Protein AF-A0A0X1U931-F1 (afdb_monomer_lite)

Foldseek 3Di:
DDAEVVPDDDLPDDPQLNLVRVLCVPLDDNQKYKYAQFDFPNDGFRIWIAHQFQGIETEHEDADALQQWPAAALFWTAGPVRDIDGDRQVVQVVVQVSLQVLQLVDPLQADCDDPRGSGGQAFYFYAYEHQNDDPVSNCVNHNCRDDPLRYHYNVNSVVCVVPSVSVVVSSSSRTPDDDGHHGDDPVRVVVSVCSRVVVPDDPPDDDDDPDDDDDDDDDDDDDDDDDDDDDDDDDDDDDDDDDDDDPDPPPVVVVVVVVVVVVVVVDDDDDDDDDPDPPPPDDDDDDDPQKDKDKFWFAFWDADPQGKIWTWGDHPPDIAIETEHPPQPDRSVQRFGRFIKMAMAGFDQDPNHTYGYHDHPVRIGGPGDHQWFKWAFAAFDWLFWTWTQGPVRDIAIAGEAQKDFDDCPPPVCLGVVSSVVCCVLHHRAIWIWHDDNDQADPVRHGYTWIFNDGARHPDLVRCCPTTSRLVCLLVVRIAGDHDPPRCPCNVSSVVSD

Sequence (497 aa):
MAIMYPKVITSDATVGEKRVFNILKTALPDSYYVWFNARINNRYPDFIIMEAELGIVVLEVKDWELNSVSKADKNLFYTTSNEAKKNPIEQAREYTLILINEFKKSQALVQQSGKYSGNLLFTYGHGAILCNLSRDSFIMKFGNVFDDDFVIYKEGLYAIENDVVLLEERLRRMFPTRFDFSPLSKNQMDEIKRILNGQLDFEAVNKESVCKVKEEREVNSMLMGDTLTKDGFSDGKKKAHGITLKKKSYVILVVCLILILSIFKVIGADRVSEVNSEFFNNNSSTSNEKFTSFEGYIECIEKFDNGAVRLNINNGLESWEVYIGKDIGINQNQFVLDSEYKFTGEIVDYNGTIQIHPQKTEDIILIQQNNFFPVVVTKIIDGDTIYVLDDNGVEIKVRLIGMDCPELGSVDESGEQASQYTEKILFDKTVFLEKDTSEVDKYGRALRYVWLDLPDSRDIEQVRDKMANAKLIVDGYAKVATYPPDVRYEKIFLELQ

Structure (mmCIF, N/CA/C/O backbone):
data_AF-A0A0X1U931-F1
#
_entry.id   AF-A0A0X1U931-F1
#
loop_
_atom_site.group_PDB
_atom_site.id
_atom_site.type_symbol
_atom_site.label_atom_id
_atom_site.label_alt_id
_atom_site.label_comp_id
_atom_site.label_asym_id
_atom_site.label_entity_id
_atom_site.label_seq_id
_atom_site.pdbx_PDB_ins_code
_atom_site.Cartn_x
_atom_site.Cartn_y
_atom_site.Cartn_z
_atom_site.occupancy
_atom_site.B_iso_or_equiv
_atom_site.auth_seq_id
_atom_site.auth_comp_id
_atom_site.auth_asym_id
_atom_site.auth_atom_id
_atom_site.pdbx_PDB_model_num
ATOM 1 N N . MET A 1 1 ? -8.234 17.629 9.623 1.00 86.38 1 MET A N 1
ATOM 2 C CA . MET A 1 1 ? -7.664 16.751 8.582 1.00 86.38 1 MET A CA 1
ATOM 3 C C . MET A 1 1 ? -8.573 15.553 8.482 1.00 86.38 1 MET A C 1
ATOM 5 O O . MET A 1 1 ? -8.949 15.041 9.532 1.00 86.38 1 MET A O 1
ATOM 9 N N . ALA A 1 2 ? -8.930 15.143 7.269 1.00 93.62 2 ALA A N 1
ATOM 10 C CA . ALA A 1 2 ? -9.820 14.011 7.048 1.00 93.62 2 ALA A CA 1
ATOM 11 C C . ALA A 1 2 ? -9.306 12.723 7.695 1.00 93.62 2 ALA A C 1
ATOM 13 O O . ALA A 1 2 ? -8.100 12.497 7.851 1.00 93.62 2 ALA A O 1
ATOM 14 N N . ILE A 1 3 ? -10.253 11.859 8.044 1.00 92.62 3 ILE A N 1
ATOM 15 C CA . ILE A 1 3 ? -9.995 10.529 8.580 1.00 92.62 3 ILE A CA 1
ATOM 16 C C . ILE A 1 3 ? -9.811 9.573 7.398 1.00 92.62 3 ILE A C 1
ATOM 18 O O . ILE A 1 3 ? -10.763 9.272 6.679 1.00 92.62 3 ILE A O 1
ATOM 22 N N . MET A 1 4 ? -8.580 9.104 7.196 1.00 92.75 4 MET A N 1
ATOM 23 C CA . MET A 1 4 ? -8.197 8.276 6.047 1.00 92.75 4 MET A CA 1
ATOM 24 C C . MET A 1 4 ? -8.223 6.776 6.381 1.00 92.75 4 MET A C 1
ATOM 26 O O . MET A 1 4 ? -7.779 6.373 7.460 1.00 92.75 4 MET A O 1
ATOM 30 N N . TYR A 1 5 ? -8.665 5.957 5.426 1.00 87.00 5 TYR A N 1
ATOM 31 C CA . TYR A 1 5 ? -8.649 4.494 5.467 1.00 87.00 5 TYR A CA 1
ATOM 32 C C . TYR A 1 5 ? -7.995 3.944 4.193 1.00 87.00 5 TYR A C 1
ATOM 34 O O . TYR A 1 5 ? -8.609 4.025 3.132 1.00 87.00 5 TYR A O 1
ATOM 42 N N . PRO A 1 6 ? -6.784 3.371 4.264 1.00 85.06 6 PRO A N 1
ATOM 43 C CA . PRO A 1 6 ? -5.868 3.366 5.412 1.00 85.06 6 PRO A CA 1
ATOM 44 C C . PRO A 1 6 ? -5.371 4.774 5.806 1.00 85.06 6 PRO A C 1
ATOM 46 O O . PRO A 1 6 ? -5.455 5.722 5.026 1.00 85.06 6 PRO A O 1
ATOM 49 N N . LYS A 1 7 ? -4.818 4.925 7.024 1.00 78.25 7 LYS A N 1
ATOM 50 C CA . LYS A 1 7 ? -4.257 6.207 7.523 1.00 78.25 7 LYS A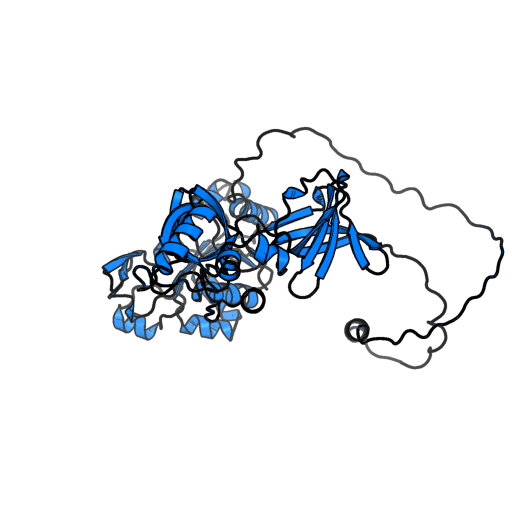 CA 1
ATOM 51 C C . LYS A 1 7 ? -3.073 6.712 6.678 1.00 78.25 7 LYS A C 1
ATOM 53 O O . LYS A 1 7 ? -2.801 7.924 6.627 1.00 78.25 7 LYS A O 1
ATOM 58 N N . VAL A 1 8 ? -2.363 5.777 6.050 1.00 73.31 8 VAL A N 1
ATOM 59 C CA . VAL A 1 8 ? -1.201 5.985 5.185 1.00 73.31 8 VAL A CA 1
ATOM 60 C C . VAL A 1 8 ? -1.482 5.303 3.855 1.00 73.31 8 VAL A C 1
ATOM 62 O O . VAL A 1 8 ? -1.943 4.166 3.835 1.00 73.31 8 VAL A O 1
ATOM 65 N N . ILE A 1 9 ? -1.227 6.006 2.754 1.00 80.31 9 ILE A N 1
ATOM 66 C CA . ILE A 1 9 ? -1.396 5.437 1.420 1.00 80.31 9 ILE A CA 1
ATOM 67 C C . ILE A 1 9 ? -0.356 4.346 1.165 1.00 80.31 9 ILE A C 1
ATOM 69 O O . ILE A 1 9 ? 0.798 4.462 1.583 1.00 80.31 9 ILE A O 1
ATOM 73 N N . THR A 1 10 ? -0.762 3.294 0.467 1.00 72.62 10 THR A N 1
ATOM 74 C CA . THR A 1 10 ? 0.117 2.183 0.123 1.00 72.62 10 THR A CA 1
ATOM 75 C C . THR A 1 10 ? 1.200 2.615 -0.873 1.00 72.62 10 THR A C 1
ATOM 77 O O . THR A 1 10 ? 1.090 3.612 -1.596 1.00 72.62 10 THR A O 1
ATOM 80 N N . SER A 1 11 ? 2.321 1.895 -0.872 1.00 62.88 11 SER A N 1
ATOM 81 C CA . SER A 1 11 ? 3.498 2.278 -1.658 1.00 62.88 11 SER A CA 1
ATOM 82 C C . SER A 1 11 ? 3.374 1.952 -3.152 1.00 62.88 11 SER A C 1
ATOM 84 O O . SER A 1 11 ? 4.046 2.605 -3.951 1.00 62.88 11 SER A O 1
ATOM 86 N N . ASP A 1 12 ? 2.497 1.019 -3.521 1.00 71.25 12 ASP A N 1
ATOM 87 C CA . ASP A 1 12 ? 2.107 0.652 -4.890 1.00 71.25 12 ASP A CA 1
ATOM 88 C C . ASP A 1 12 ? 1.193 1.691 -5.563 1.00 71.25 12 ASP A C 1
ATOM 90 O O . ASP A 1 12 ? 1.108 1.718 -6.790 1.00 71.25 12 ASP A O 1
ATOM 94 N N . ALA A 1 13 ? 0.576 2.590 -4.785 1.00 78.31 13 ALA A N 1
ATOM 95 C CA . ALA A 1 13 ? -0.242 3.674 -5.318 1.00 78.31 13 ALA A CA 1
ATOM 96 C C . ALA A 1 13 ? 0.556 4.576 -6.276 1.00 78.31 13 ALA A C 1
ATOM 98 O O . ALA A 1 13 ? 1.745 4.879 -6.058 1.00 78.31 13 ALA A O 1
ATOM 99 N N . THR A 1 14 ? -0.108 5.050 -7.327 1.00 88.94 14 THR A N 1
ATOM 100 C CA . THR A 1 14 ? 0.514 5.899 -8.344 1.00 88.94 14 THR A CA 1
ATOM 101 C C . THR A 1 14 ? 0.919 7.263 -7.774 1.00 88.94 14 THR A C 1
ATOM 103 O O . THR A 1 14 ? 0.519 7.671 -6.680 1.00 88.94 14 THR A O 1
ATOM 106 N N . VAL A 1 15 ? 1.744 8.014 -8.510 1.00 85.25 15 VAL A N 1
ATOM 107 C CA . VAL A 1 15 ? 2.160 9.363 -8.086 1.00 85.25 15 VAL A CA 1
ATOM 108 C C . VAL A 1 15 ? 0.948 10.292 -7.942 1.00 85.25 15 VAL A C 1
ATOM 110 O O . VAL A 1 15 ? 0.875 11.058 -6.979 1.00 85.25 15 VAL A O 1
ATOM 113 N N . GLY A 1 16 ? -0.018 10.203 -8.857 1.00 88.12 16 GLY A N 1
ATOM 114 C CA . GLY A 1 16 ? -1.272 10.945 -8.798 1.00 88.12 16 GLY A CA 1
ATOM 115 C C . GLY A 1 16 ? -2.145 10.539 -7.630 1.00 88.12 16 GLY A C 1
ATOM 116 O O . GLY A 1 16 ? -2.615 11.413 -6.908 1.00 88.12 16 GLY A O 1
ATOM 117 N N . GLU A 1 17 ? -2.310 9.240 -7.384 1.00 94.56 17 GLU A N 1
ATOM 118 C CA . GLU A 1 17 ? -3.059 8.736 -6.228 1.00 94.56 17 GLU A CA 1
ATOM 119 C C . GLU A 1 17 ? -2.443 9.221 -4.914 1.00 94.56 17 GLU A C 1
ATOM 121 O O . GLU A 1 17 ? -3.151 9.767 -4.072 1.00 94.56 17 GLU A O 1
ATOM 126 N N . LYS A 1 18 ? -1.114 9.141 -4.765 1.00 90.00 18 LYS A N 1
ATOM 127 C CA . LYS A 1 18 ? -0.388 9.678 -3.598 1.00 90.00 18 LYS A CA 1
ATOM 128 C C . LYS A 1 18 ? -0.608 11.174 -3.423 1.00 90.00 18 LYS A C 1
ATOM 130 O O . LYS A 1 18 ? -0.826 11.647 -2.305 1.00 90.00 18 LYS A O 1
ATOM 135 N N . ARG A 1 19 ? -0.568 11.934 -4.519 1.00 92.19 19 ARG A N 1
ATOM 136 C CA . ARG A 1 19 ? -0.826 13.376 -4.501 1.00 92.19 19 ARG A CA 1
ATOM 137 C C . ARG A 1 19 ? -2.259 13.679 -4.063 1.00 92.19 19 ARG A C 1
ATOM 139 O O . ARG A 1 19 ? -2.453 14.468 -3.143 1.00 92.19 19 ARG A O 1
ATOM 146 N N . VAL A 1 20 ? -3.244 13.024 -4.674 1.00 96.38 20 VAL A N 1
ATOM 147 C CA . VAL A 1 20 ? -4.669 13.189 -4.355 1.00 96.38 20 VAL A CA 1
ATOM 148 C C . VAL A 1 20 ? -4.961 12.776 -2.916 1.00 96.38 20 VAL A C 1
ATOM 150 O O . VAL A 1 20 ? -5.624 13.522 -2.206 1.00 96.38 20 VAL A O 1
ATOM 153 N N . PHE A 1 21 ? -4.416 11.656 -2.446 1.00 96.19 21 PHE A N 1
ATOM 154 C CA . PHE A 1 21 ? -4.562 11.202 -1.064 1.00 96.19 21 PHE A CA 1
ATOM 155 C C . PHE A 1 21 ? -4.080 12.257 -0.071 1.00 96.19 21 PHE A C 1
ATOM 157 O O . PHE A 1 21 ? -4.780 12.568 0.891 1.00 96.19 21 PHE A O 1
ATOM 164 N N . ASN A 1 22 ? -2.901 12.836 -0.311 1.00 92.62 22 ASN A N 1
ATOM 165 C CA . ASN A 1 22 ? -2.354 13.875 0.556 1.00 92.62 22 ASN A CA 1
ATOM 166 C C . ASN A 1 22 ? -3.205 15.146 0.526 1.00 92.62 22 ASN A C 1
ATOM 168 O O . ASN A 1 22 ? -3.464 15.701 1.589 1.00 92.62 22 ASN A O 1
ATOM 172 N N . ILE A 1 23 ? -3.685 15.563 -0.652 1.00 93.31 23 ILE A N 1
ATOM 173 C CA . ILE A 1 23 ? -4.616 16.691 -0.788 1.00 93.31 23 ILE A CA 1
ATOM 174 C C . ILE A 1 23 ? -5.896 16.424 0.009 1.00 93.31 23 ILE A C 1
ATOM 176 O O . ILE A 1 23 ? -6.274 17.245 0.834 1.00 93.31 23 ILE A O 1
ATOM 180 N N . LEU A 1 24 ? -6.543 15.271 -0.183 1.00 96.25 24 LEU A N 1
ATOM 181 C CA . LEU A 1 24 ? -7.768 14.906 0.536 1.00 96.25 24 LEU A CA 1
ATOM 182 C C . LEU A 1 24 ? -7.538 14.893 2.054 1.00 96.25 24 LEU A C 1
ATOM 184 O O . LEU A 1 24 ? -8.341 15.439 2.804 1.00 96.25 24 LEU A O 1
ATOM 188 N N . LYS A 1 25 ? -6.410 14.336 2.509 1.00 94.12 25 LYS A N 1
ATOM 189 C CA . LYS A 1 25 ? -6.037 14.257 3.926 1.00 94.12 25 LYS A CA 1
ATOM 190 C C . LYS A 1 25 ? -5.848 15.633 4.571 1.00 94.12 25 LYS A C 1
ATOM 192 O O . LYS A 1 25 ? -6.258 15.834 5.716 1.00 94.12 25 LYS A O 1
ATOM 197 N N . THR A 1 26 ? -5.194 16.567 3.881 1.00 88.75 26 THR A N 1
ATOM 198 C CA . THR A 1 26 ? -4.836 17.881 4.441 1.00 88.75 26 THR A CA 1
ATOM 199 C C . THR A 1 26 ? -5.911 18.937 4.233 1.00 88.75 26 THR A C 1
ATOM 201 O O . THR A 1 26 ? -6.142 19.731 5.142 1.00 88.75 26 THR A O 1
ATOM 204 N N . ALA A 1 27 ? -6.567 18.941 3.072 1.00 90.12 27 ALA A N 1
ATOM 205 C CA . ALA A 1 27 ? -7.525 19.969 2.688 1.00 90.12 27 ALA A CA 1
ATOM 206 C C . ALA A 1 27 ? -8.913 19.754 3.299 1.00 90.12 27 ALA A C 1
ATOM 208 O O . ALA A 1 27 ? -9.610 20.729 3.564 1.00 90.12 27 ALA A O 1
ATOM 209 N N . LEU A 1 28 ? -9.314 18.503 3.552 1.00 93.50 28 LEU A N 1
ATOM 210 C CA . LEU A 1 28 ? -10.620 18.218 4.141 1.00 93.50 28 LEU A CA 1
ATOM 211 C C . LEU A 1 28 ? -10.587 18.267 5.689 1.00 93.50 28 LEU A C 1
ATOM 213 O O . LEU A 1 28 ? -9.614 17.820 6.320 1.00 93.50 28 LEU A O 1
ATOM 217 N N . PRO A 1 29 ? -11.654 18.778 6.331 1.00 92.50 29 PRO A N 1
ATOM 218 C CA . PRO A 1 29 ? -11.867 18.696 7.777 1.00 92.50 29 PRO A CA 1
ATOM 219 C C . PRO A 1 29 ? -11.948 17.259 8.317 1.00 92.50 29 PRO A C 1
ATOM 221 O O . PRO A 1 29 ? -12.119 16.299 7.574 1.00 92.50 29 PRO A O 1
ATOM 224 N N . ASP A 1 30 ? -11.853 17.107 9.639 1.00 90.50 30 ASP A N 1
ATOM 225 C CA . ASP A 1 30 ? -11.976 15.816 10.342 1.00 90.50 30 ASP A CA 1
ATOM 226 C C . ASP A 1 30 ? -13.401 15.232 10.363 1.00 90.50 30 ASP A C 1
ATOM 228 O O . ASP A 1 30 ? -13.587 14.076 10.743 1.00 90.50 30 ASP A O 1
ATOM 232 N N . SER A 1 31 ? -14.399 15.986 9.895 1.00 93.81 31 SER A N 1
ATOM 233 C CA . SER A 1 31 ? -15.746 15.479 9.611 1.00 93.81 31 SER A CA 1
ATOM 234 C C . SER A 1 31 ? -15.807 14.561 8.383 1.00 93.81 31 SER A C 1
ATOM 236 O O . SER A 1 31 ? -16.766 13.799 8.241 1.00 93.81 31 SER A O 1
ATOM 238 N N . TYR A 1 32 ? -14.794 14.606 7.512 1.00 97.44 32 TYR A N 1
ATOM 239 C CA . TYR A 1 32 ? -14.714 13.790 6.305 1.00 97.44 32 TYR A CA 1
ATOM 240 C C . TYR A 1 32 ? -14.002 12.462 6.571 1.00 97.44 32 TYR A C 1
ATOM 242 O O . TYR A 1 32 ? -12.927 12.414 7.173 1.00 97.44 32 TYR A O 1
ATOM 250 N N . TYR A 1 33 ? -14.575 11.386 6.039 1.00 97.50 33 TYR A N 1
ATOM 251 C CA . TYR A 1 33 ? -13.991 10.049 6.022 1.00 97.50 33 TYR A CA 1
ATOM 252 C C . TYR A 1 33 ? -13.642 9.685 4.583 1.00 97.50 33 TYR A C 1
ATOM 254 O O . TYR A 1 33 ? -14.481 9.828 3.692 1.00 97.50 33 TYR A O 1
ATOM 262 N N . VAL A 1 34 ? -12.418 9.224 4.349 1.00 97.69 34 VAL A N 1
ATOM 263 C CA . VAL A 1 34 ? -11.914 8.933 3.005 1.00 97.69 34 VAL A CA 1
ATOM 264 C C . VAL A 1 34 ? -11.344 7.529 2.974 1.00 97.69 34 VAL A C 1
ATOM 266 O O . VAL A 1 34 ? -10.394 7.232 3.693 1.00 97.69 34 VAL A O 1
ATOM 269 N N . TRP A 1 35 ? -11.890 6.678 2.117 1.00 96.81 35 TRP A N 1
ATOM 270 C CA . TRP A 1 35 ? -11.335 5.367 1.824 1.00 96.81 35 TRP A CA 1
ATOM 271 C C . TRP A 1 35 ? -10.533 5.425 0.541 1.00 96.81 35 TRP A C 1
ATOM 273 O O . TRP A 1 35 ? -11.039 5.919 -0.462 1.00 96.81 35 TRP A O 1
ATOM 283 N N . PHE A 1 36 ? -9.318 4.898 0.579 1.00 94.56 36 PHE A N 1
ATOM 284 C CA . PHE A 1 36 ? -8.484 4.656 -0.583 1.00 94.56 36 PHE A CA 1
ATOM 285 C C . PHE A 1 36 ? -8.540 3.171 -0.942 1.00 94.56 36 PHE A C 1
ATOM 287 O O . PHE A 1 36 ? -8.361 2.324 -0.064 1.00 94.56 36 PHE A O 1
ATOM 294 N N . ASN A 1 37 ? -8.780 2.865 -2.217 1.00 88.44 37 ASN A N 1
ATOM 295 C CA . ASN A 1 37 ? -8.742 1.504 -2.756 1.00 88.44 37 ASN A CA 1
ATOM 296 C C . ASN A 1 37 ? -9.677 0.511 -2.017 1.00 88.44 37 ASN A C 1
ATOM 298 O O . ASN A 1 37 ? -9.339 -0.651 -1.782 1.00 88.44 37 ASN A O 1
ATOM 302 N N . ALA A 1 38 ? -10.862 0.973 -1.594 1.00 86.81 38 ALA A N 1
ATOM 303 C CA . ALA A 1 38 ? -11.812 0.136 -0.859 1.00 86.81 38 ALA A CA 1
ATOM 304 C C . ALA A 1 38 ? -12.451 -0.922 -1.764 1.00 86.81 38 ALA A C 1
ATOM 306 O O . ALA A 1 38 ? -12.975 -0.609 -2.830 1.00 86.81 38 ALA A O 1
ATOM 307 N N . ARG A 1 39 ? -12.479 -2.176 -1.302 1.00 82.38 39 ARG A N 1
ATOM 308 C CA . ARG A 1 39 ? -13.080 -3.289 -2.044 1.00 82.38 39 ARG A CA 1
ATOM 309 C C . ARG A 1 39 ? -14.604 -3.232 -1.969 1.00 82.38 39 ARG A C 1
ATOM 311 O O . ARG A 1 39 ? -15.177 -3.296 -0.886 1.00 82.38 39 ARG A O 1
ATOM 318 N N . ILE A 1 40 ? -15.253 -3.167 -3.131 1.00 79.81 40 ILE A N 1
ATOM 319 C CA . ILE A 1 40 ? -16.708 -3.261 -3.285 1.00 79.81 40 ILE A CA 1
ATOM 320 C C . ILE A 1 40 ? -17.030 -4.264 -4.394 1.00 79.81 40 ILE A C 1
ATOM 322 O O . ILE A 1 40 ? -16.814 -3.973 -5.568 1.00 79.81 40 ILE A O 1
ATOM 326 N N . ASN A 1 41 ? -17.561 -5.444 -4.056 1.00 76.44 41 ASN A N 1
ATOM 327 C CA . ASN A 1 41 ? -17.911 -6.496 -5.033 1.00 76.44 41 ASN A CA 1
ATOM 328 C C . ASN A 1 41 ? -16.774 -6.793 -6.047 1.00 76.44 41 ASN A C 1
ATOM 330 O O . ASN A 1 41 ? -16.998 -6.819 -7.259 1.00 76.44 41 ASN A O 1
ATOM 334 N N . ASN A 1 42 ? -15.543 -6.989 -5.553 1.00 75.62 42 ASN A N 1
ATOM 335 C CA . ASN A 1 42 ? -14.315 -7.196 -6.352 1.00 75.62 42 ASN A CA 1
ATOM 336 C C . ASN A 1 42 ? -13.940 -6.034 -7.288 1.00 75.62 42 ASN A C 1
ATOM 338 O O . ASN A 1 42 ? -13.188 -6.211 -8.247 1.00 75.62 42 ASN A O 1
ATOM 342 N N . ARG A 1 43 ? -14.464 -4.839 -7.025 1.00 80.81 43 ARG A N 1
ATOM 343 C CA . ARG A 1 43 ? -14.039 -3.591 -7.650 1.00 80.81 43 ARG A CA 1
ATOM 344 C C . ARG A 1 43 ? -13.392 -2.692 -6.616 1.00 80.81 43 ARG A C 1
ATOM 346 O O . ARG A 1 43 ? -13.674 -2.804 -5.428 1.00 80.81 43 ARG A O 1
ATOM 353 N N . TYR A 1 44 ? -12.550 -1.803 -7.108 1.00 88.44 44 TYR A N 1
ATOM 354 C CA . TYR A 1 44 ? -11.664 -1.001 -6.292 1.00 88.44 44 TYR A CA 1
ATOM 355 C C . TYR A 1 44 ? -11.681 0.434 -6.826 1.00 88.44 44 TYR A C 1
ATOM 357 O O . TYR A 1 44 ? -10.914 0.753 -7.733 1.00 88.44 44 TYR A O 1
ATOM 365 N N . PRO A 1 45 ? -12.639 1.274 -6.396 1.00 92.62 45 PRO A N 1
ATOM 366 C CA . PRO A 1 45 ? -12.544 2.711 -6.608 1.00 92.62 45 PRO A CA 1
ATOM 367 C C . PRO A 1 45 ? -11.314 3.290 -5.914 1.00 92.62 45 PRO A C 1
ATOM 369 O O . PRO A 1 45 ? -11.020 2.921 -4.774 1.00 92.62 45 PRO A O 1
ATOM 372 N N . ASP A 1 46 ? -10.671 4.260 -6.563 1.00 95.25 46 ASP A N 1
ATOM 373 C CA . ASP A 1 46 ? -9.475 4.896 -6.010 1.00 95.25 46 ASP A CA 1
ATOM 374 C C . ASP A 1 46 ? -9.807 5.627 -4.710 1.00 95.25 46 ASP A C 1
ATOM 376 O O . ASP A 1 46 ? -9.135 5.409 -3.705 1.00 95.25 46 ASP A O 1
ATOM 380 N N . PHE A 1 47 ? -10.880 6.431 -4.686 1.00 98.00 47 PHE A N 1
ATOM 381 C CA . PHE A 1 47 ? -11.335 7.088 -3.459 1.00 98.00 47 PHE A CA 1
ATOM 382 C C . PHE A 1 47 ? -12.848 7.039 -3.257 1.00 98.00 47 PHE A C 1
ATOM 384 O O . PHE A 1 47 ? -13.627 7.254 -4.184 1.00 98.00 47 PHE A O 1
ATOM 391 N N . ILE A 1 48 ? -13.268 6.854 -2.007 1.00 98.19 48 ILE A N 1
ATOM 392 C CA . ILE A 1 48 ? -14.645 7.058 -1.546 1.00 98.19 48 ILE A CA 1
ATOM 393 C C . ILE A 1 48 ? -14.600 8.077 -0.418 1.00 98.19 48 ILE A C 1
ATOM 395 O O . ILE A 1 48 ? -13.902 7.877 0.569 1.00 98.19 48 ILE A O 1
ATOM 399 N N . ILE A 1 49 ? -15.348 9.163 -0.550 1.00 98.38 49 ILE A N 1
ATOM 400 C CA . ILE A 1 49 ? -15.401 10.260 0.413 1.00 98.38 49 ILE A CA 1
ATOM 401 C C . ILE A 1 49 ? -16.800 10.291 1.012 1.00 98.38 49 ILE A C 1
ATOM 403 O O . ILE A 1 49 ? -17.778 10.281 0.267 1.00 98.38 49 ILE A O 1
ATOM 407 N N . MET A 1 50 ? -16.898 10.350 2.337 1.00 97.81 50 MET A N 1
ATOM 408 C CA . MET A 1 50 ? -18.153 10.478 3.074 1.00 97.81 50 MET A CA 1
ATOM 409 C C . MET A 1 50 ? -18.095 11.667 4.031 1.00 97.81 50 MET A C 1
ATOM 411 O O . MET A 1 50 ? -17.142 11.800 4.798 1.00 97.81 50 MET A O 1
ATOM 415 N N . GLU A 1 51 ? -19.154 12.469 4.045 1.00 97.06 51 GLU A N 1
ATOM 416 C CA . GLU A 1 51 ? -19.403 13.500 5.057 1.00 97.06 51 GLU A CA 1
ATOM 417 C C . GLU A 1 51 ? -20.918 13.578 5.332 1.00 97.06 51 GLU A C 1
ATOM 419 O O . GLU A 1 51 ? -21.732 13.191 4.489 1.00 97.06 51 GLU A O 1
ATOM 424 N N . ALA A 1 52 ? -21.306 13.982 6.544 1.00 96.00 52 ALA A N 1
ATOM 425 C CA . ALA A 1 52 ? -22.676 13.855 7.030 1.00 96.00 52 ALA A CA 1
ATOM 426 C C . ALA A 1 52 ? -23.701 14.696 6.251 1.00 96.00 52 ALA A C 1
ATOM 428 O O . ALA A 1 52 ? -24.828 14.234 6.077 1.00 96.00 52 ALA A O 1
ATOM 429 N N . GLU A 1 53 ? -23.338 15.890 5.784 1.00 95.06 53 GLU A N 1
ATOM 430 C CA . GLU A 1 53 ? -24.196 16.800 5.011 1.00 95.06 53 GLU A CA 1
ATOM 431 C C . GLU A 1 53 ? -23.991 16.676 3.495 1.00 95.06 53 GLU A C 1
ATOM 433 O O . GLU A 1 53 ? -24.870 17.026 2.706 1.00 95.06 53 GLU A O 1
ATOM 438 N N . LEU A 1 54 ? -22.827 16.189 3.068 1.00 94.81 54 LEU A N 1
ATOM 439 C CA . LEU A 1 54 ? -22.480 15.990 1.665 1.00 94.81 54 LEU A CA 1
ATOM 440 C C . LEU A 1 54 ? -23.037 14.671 1.110 1.00 94.81 54 LEU A C 1
ATOM 442 O O . LEU A 1 54 ? -23.444 14.600 -0.052 1.00 94.81 54 LEU A O 1
ATOM 446 N N . GLY A 1 55 ? -23.044 13.616 1.927 1.00 96.50 55 GLY A N 1
ATOM 447 C CA . GLY A 1 55 ? -23.301 12.250 1.487 1.00 96.50 55 GLY A CA 1
ATOM 448 C C . GLY A 1 55 ? -22.012 11.574 1.022 1.00 96.50 55 GLY A C 1
ATOM 449 O O . GLY A 1 55 ? -21.012 11.621 1.736 1.00 96.50 55 GLY A O 1
ATOM 450 N N . ILE A 1 56 ? -22.031 10.916 -0.145 1.00 97.62 56 ILE A N 1
ATOM 451 C CA . ILE A 1 56 ? -20.879 10.143 -0.649 1.00 97.62 56 ILE A CA 1
ATOM 452 C C . ILE A 1 56 ? -20.415 10.604 -2.028 1.00 97.62 56 ILE A C 1
ATOM 454 O O . ILE A 1 56 ? -21.231 10.799 -2.921 1.00 97.62 56 ILE A O 1
ATOM 458 N N . VAL A 1 57 ? -19.102 10.695 -2.238 1.00 98.44 57 VAL A N 1
ATOM 459 C CA . VAL A 1 57 ? -18.484 10.932 -3.552 1.00 98.44 57 VAL A CA 1
ATOM 460 C C . VAL A 1 57 ? -17.461 9.842 -3.843 1.00 98.44 57 VAL A C 1
ATOM 462 O O . VAL A 1 57 ? -16.614 9.561 -3.003 1.00 98.44 57 VAL A O 1
ATOM 465 N N . VAL A 1 58 ? -17.518 9.243 -5.033 1.00 98.50 58 VAL A N 1
ATOM 466 C CA . VAL A 1 58 ? -16.505 8.284 -5.506 1.00 98.50 58 VAL A CA 1
ATOM 467 C C . VAL A 1 58 ? -15.610 8.950 -6.547 1.00 98.50 58 VAL A C 1
ATOM 469 O O . VAL A 1 58 ? -16.119 9.531 -7.503 1.00 98.50 58 VAL A O 1
ATOM 472 N N . LEU A 1 59 ? -14.292 8.875 -6.389 1.00 98.44 59 LEU A N 1
ATOM 473 C CA . LEU A 1 59 ? -13.339 9.466 -7.327 1.00 98.44 59 LEU A CA 1
ATOM 474 C C . LEU A 1 59 ? -12.478 8.400 -7.996 1.00 98.44 59 LEU A C 1
ATOM 476 O O . LEU A 1 59 ? -11.996 7.483 -7.335 1.00 98.44 59 LEU A O 1
ATOM 480 N N . GLU A 1 60 ? -12.250 8.594 -9.291 1.00 97.94 60 GLU A N 1
ATOM 481 C CA . GLU A 1 60 ? -11.248 7.883 -10.086 1.00 97.94 60 GLU A CA 1
ATOM 482 C C . GLU A 1 60 ? -10.080 8.826 -10.399 1.00 97.94 60 GLU A C 1
ATOM 484 O O . GLU A 1 60 ? -10.283 9.965 -10.822 1.00 97.94 60 GLU A O 1
ATOM 489 N N . VAL A 1 61 ? -8.848 8.361 -10.248 1.00 97.25 61 VAL A N 1
ATOM 490 C CA . VAL A 1 61 ? -7.621 9.110 -10.503 1.00 97.25 61 VAL A CA 1
ATOM 491 C C . VAL A 1 61 ? -6.895 8.527 -11.713 1.00 97.25 61 VAL A C 1
ATOM 493 O O . VAL A 1 61 ? -6.789 7.313 -11.910 1.00 97.25 61 VAL A O 1
ATOM 496 N N . LYS A 1 62 ? -6.395 9.409 -12.585 1.00 94.06 62 LYS A N 1
ATOM 497 C CA . LYS A 1 62 ? -5.557 9.029 -13.727 1.00 94.06 62 LYS A CA 1
ATOM 498 C C . LYS A 1 62 ? -4.350 9.944 -13.874 1.00 94.06 62 LYS A C 1
ATOM 500 O O . LYS A 1 62 ? -4.475 11.160 -14.007 1.00 94.06 62 LYS A O 1
ATOM 505 N N . ASP A 1 63 ? -3.188 9.310 -13.991 1.00 90.69 63 ASP A N 1
ATOM 506 C CA . ASP A 1 63 ? -1.887 9.940 -14.255 1.00 90.69 63 ASP A CA 1
ATOM 507 C C . ASP A 1 63 ? -1.544 10.053 -15.744 1.00 90.69 63 ASP A C 1
ATOM 509 O O . ASP A 1 63 ? -0.378 10.118 -16.132 1.00 90.69 63 ASP A O 1
ATOM 513 N N . TRP A 1 64 ? -2.553 10.052 -16.615 1.00 91.50 64 TRP A N 1
ATOM 514 C CA . TRP A 1 64 ? -2.319 10.073 -18.054 1.00 91.50 64 TRP A CA 1
ATOM 515 C C . TRP A 1 64 ? -1.613 11.350 -18.499 1.00 91.50 64 TRP A C 1
ATOM 517 O O . TRP A 1 64 ? -2.025 12.459 -18.174 1.00 91.50 64 TRP A O 1
ATOM 527 N N . GLU A 1 65 ? -0.593 11.182 -19.332 1.00 90.75 65 GLU A N 1
ATOM 528 C CA . GLU A 1 65 ? 0.028 12.280 -20.064 1.00 90.75 65 GLU A CA 1
ATOM 529 C C . GLU A 1 65 ? -0.763 12.568 -21.343 1.00 90.75 65 GLU A C 1
ATOM 531 O O . GLU A 1 65 ? -1.274 11.646 -21.986 1.00 90.75 65 GLU A O 1
ATOM 536 N N . LEU A 1 66 ? -0.817 13.827 -21.790 1.00 90.19 66 LEU A N 1
ATOM 537 C CA . LEU A 1 66 ? -1.611 14.216 -22.970 1.00 90.19 66 LEU A CA 1
ATOM 538 C C . LEU A 1 66 ? -1.228 13.422 -24.230 1.00 90.19 66 LEU A C 1
ATOM 540 O O . LEU A 1 66 ? -2.076 13.110 -25.070 1.00 90.19 66 LEU A O 1
ATOM 544 N N . ASN A 1 67 ? 0.054 13.078 -24.355 1.00 90.44 67 ASN A N 1
ATOM 545 C CA . ASN A 1 67 ? 0.593 12.310 -25.476 1.00 90.44 67 ASN A CA 1
ATOM 546 C C . ASN A 1 67 ? 0.404 10.798 -25.331 1.00 90.44 67 ASN A C 1
ATOM 548 O O . ASN A 1 67 ? 0.559 10.094 -26.320 1.00 90.44 67 ASN A O 1
ATOM 552 N N . SER A 1 68 ? 0.044 10.301 -24.145 1.00 90.38 68 SER A N 1
ATOM 553 C CA . SER A 1 68 ? -0.269 8.882 -23.927 1.00 90.38 68 SER A CA 1
ATOM 554 C C . SER A 1 68 ? -1.665 8.498 -24.429 1.00 90.38 68 SER A C 1
ATOM 556 O O . SER A 1 68 ? -1.922 7.323 -24.685 1.00 90.38 68 SER A O 1
ATOM 558 N N . VAL A 1 69 ? -2.545 9.486 -24.628 1.00 91.12 69 VAL A N 1
ATOM 559 C CA . VAL A 1 69 ? -3.900 9.313 -25.163 1.00 91.12 69 VAL A CA 1
ATOM 560 C C . VAL A 1 69 ? -3.909 9.652 -26.657 1.00 91.12 69 VAL A C 1
ATOM 562 O O . VAL A 1 69 ? -3.496 10.741 -27.076 1.00 91.12 69 VAL A O 1
ATOM 565 N N . SER A 1 70 ? -4.380 8.711 -27.472 1.00 91.88 70 SER A N 1
ATOM 566 C CA . SER A 1 70 ? -4.518 8.859 -28.924 1.00 91.88 70 SER A CA 1
ATOM 567 C C . SER A 1 70 ? -5.915 9.338 -29.323 1.00 91.88 70 SER A C 1
ATOM 569 O O . SER A 1 70 ? -6.043 10.181 -30.209 1.00 91.88 70 SER A O 1
ATOM 571 N N . LYS A 1 71 ? -6.958 8.863 -28.634 1.00 92.75 71 LYS A N 1
ATOM 572 C CA . LYS A 1 71 ? -8.359 9.238 -28.859 1.00 92.75 71 LYS A CA 1
ATOM 573 C C . LYS A 1 71 ? -9.129 9.222 -27.541 1.00 92.75 71 LYS A C 1
ATOM 575 O O . LYS A 1 71 ? -8.868 8.378 -26.691 1.00 92.75 71 LYS A O 1
ATOM 580 N N . ALA A 1 72 ? -10.100 10.115 -27.400 1.00 92.00 72 ALA A N 1
ATOM 581 C CA . ALA A 1 72 ? -11.004 10.158 -26.259 1.00 92.00 72 ALA A CA 1
ATOM 582 C C . ALA A 1 72 ? -12.434 10.439 -26.727 1.00 92.00 72 ALA A C 1
ATOM 584 O O . ALA A 1 72 ? -12.654 11.277 -27.602 1.00 92.00 72 ALA A O 1
ATOM 585 N N . ASP A 1 73 ? -13.396 9.736 -26.143 1.00 91.69 73 ASP A N 1
ATOM 586 C CA . ASP A 1 73 ? -14.819 10.010 -26.273 1.00 91.69 73 ASP A CA 1
ATOM 587 C C . ASP A 1 73 ? -15.533 9.831 -24.922 1.00 91.69 73 ASP A C 1
ATOM 589 O O . ASP A 1 73 ? -14.921 9.550 -23.887 1.00 91.69 73 ASP A O 1
ATOM 593 N N . LYS A 1 74 ? -16.850 10.055 -24.913 1.00 90.25 74 LYS A N 1
ATOM 594 C CA . LYS A 1 74 ? -17.653 10.049 -23.683 1.00 90.25 74 LYS A CA 1
ATOM 595 C C . LYS A 1 74 ? -17.657 8.698 -22.958 1.00 90.25 74 LYS A C 1
ATOM 597 O O . LYS A 1 74 ? -17.949 8.671 -21.774 1.00 90.25 74 LYS A O 1
ATOM 602 N N . ASN A 1 75 ? -17.304 7.606 -23.633 1.00 88.06 75 ASN A N 1
ATOM 603 C CA . ASN A 1 75 ? -17.336 6.255 -23.078 1.00 88.06 75 ASN A CA 1
ATOM 604 C C . ASN A 1 75 ? -15.937 5.639 -22.945 1.00 88.06 75 ASN A C 1
ATOM 606 O O . ASN A 1 75 ? -15.674 4.920 -21.979 1.00 88.06 75 ASN A O 1
ATOM 610 N N . LEU A 1 76 ? -15.050 5.889 -23.913 1.00 91.50 76 LEU A N 1
ATOM 611 C CA . LEU A 1 76 ? -13.762 5.213 -24.047 1.00 91.50 76 LEU A CA 1
ATOM 612 C C . LEU A 1 76 ? -12.617 6.172 -24.385 1.00 91.50 76 LEU A C 1
ATOM 614 O O . LEU A 1 76 ? -12.758 7.159 -25.104 1.00 91.50 76 LEU A O 1
ATOM 618 N N . PHE A 1 77 ? -11.444 5.803 -23.894 1.00 92.12 77 PHE A N 1
ATOM 619 C CA . PHE A 1 77 ? -10.151 6.402 -24.174 1.00 92.12 77 PHE A CA 1
ATOM 620 C C . PHE A 1 77 ? -9.276 5.352 -24.838 1.00 92.12 77 PHE A C 1
ATOM 622 O O . PHE A 1 77 ? -9.301 4.189 -24.455 1.00 92.12 77 PHE A O 1
ATOM 629 N N . TYR A 1 78 ? -8.486 5.755 -25.820 1.00 89.94 78 TYR A N 1
ATOM 630 C CA . TYR A 1 78 ? -7.512 4.890 -26.467 1.00 89.94 78 TYR A CA 1
ATOM 631 C C . TYR A 1 78 ? -6.123 5.417 -26.161 1.00 89.94 78 TYR A C 1
ATOM 633 O O . TYR A 1 78 ? -5.850 6.611 -26.324 1.00 89.94 78 TYR A O 1
ATOM 641 N N . THR A 1 79 ? -5.237 4.532 -25.725 1.00 88.81 79 THR A N 1
ATOM 642 C CA . THR A 1 79 ? -3.822 4.863 -25.561 1.00 88.81 79 THR A CA 1
ATOM 643 C C . THR A 1 79 ? -3.132 4.945 -26.925 1.00 88.81 79 THR A C 1
ATOM 645 O O . THR A 1 79 ? -3.673 4.538 -27.959 1.00 88.81 79 THR A O 1
ATOM 648 N N . THR A 1 80 ? -1.902 5.448 -26.962 1.00 84.81 80 THR A N 1
ATOM 649 C CA . THR A 1 80 ? -1.047 5.357 -28.157 1.00 84.81 80 THR A CA 1
ATOM 650 C C . THR A 1 80 ? -0.664 3.924 -28.527 1.00 84.81 80 THR A C 1
ATOM 652 O O . THR A 1 80 ? -0.389 3.667 -29.695 1.00 84.81 80 THR A O 1
ATOM 655 N N . SER A 1 81 ? -0.725 2.981 -27.581 1.00 85.19 81 SER A N 1
ATOM 656 C CA . SER A 1 81 ? -0.619 1.537 -27.838 1.00 85.19 81 SER A CA 1
ATOM 657 C C . SER A 1 81 ? -1.923 0.903 -28.353 1.00 85.19 81 SER A C 1
ATOM 659 O O . SER A 1 81 ? -1.983 -0.313 -28.509 1.00 85.19 81 SER A O 1
ATOM 661 N N . ASN A 1 82 ? -2.952 1.712 -28.646 1.00 85.19 82 ASN A N 1
ATOM 662 C CA . ASN A 1 82 ? -4.277 1.283 -29.105 1.00 85.19 82 ASN A CA 1
ATOM 663 C C . ASN A 1 82 ? -5.044 0.407 -28.091 1.00 85.19 82 ASN A C 1
ATOM 665 O O . ASN A 1 82 ? -5.922 -0.371 -28.458 1.00 85.19 82 ASN A O 1
ATOM 669 N N . GLU A 1 83 ? -4.726 0.548 -26.805 1.00 89.31 83 GLU A N 1
ATOM 670 C CA . GLU A 1 83 ? -5.453 -0.085 -25.707 1.00 89.31 83 GLU A CA 1
ATOM 671 C C . GLU A 1 83 ? -6.691 0.755 -25.365 1.00 89.31 83 GLU A C 1
ATOM 673 O O . GLU A 1 83 ? -6.582 1.966 -25.154 1.00 89.31 83 GLU A O 1
ATOM 678 N N . ALA A 1 84 ? -7.864 0.121 -25.303 1.00 90.94 84 ALA A N 1
ATOM 679 C CA . ALA A 1 84 ? -9.107 0.783 -24.924 1.00 90.94 84 ALA A CA 1
ATOM 680 C C . ALA A 1 84 ? -9.274 0.796 -23.397 1.00 90.94 84 ALA A C 1
ATOM 682 O O . ALA A 1 84 ? -9.340 -0.252 -22.757 1.00 90.94 84 ALA A O 1
ATOM 683 N N . LYS A 1 85 ? -9.400 1.990 -22.822 1.00 91.94 85 LYS A N 1
ATOM 684 C CA . LYS A 1 85 ? -9.667 2.246 -21.404 1.00 91.94 85 LYS A CA 1
ATOM 685 C C . LYS A 1 85 ? -11.016 2.931 -21.243 1.00 91.94 85 LYS A C 1
ATOM 687 O O . LYS A 1 85 ? -11.447 3.687 -22.110 1.00 91.94 85 LYS A O 1
ATOM 692 N N . LYS A 1 86 ? -11.707 2.665 -20.137 1.00 92.44 86 LYS A N 1
ATOM 693 C CA . LYS A 1 86 ? -12.990 3.312 -19.842 1.00 92.44 86 LYS A CA 1
ATOM 694 C C . LYS A 1 86 ? -12.783 4.802 -19.568 1.00 92.44 86 LYS A C 1
ATOM 696 O O . LYS A 1 86 ? -11.741 5.204 -19.053 1.00 92.44 86 LYS A O 1
ATOM 701 N N . ASN A 1 87 ? -13.773 5.617 -19.923 1.00 94.62 87 ASN A N 1
ATOM 702 C CA . ASN A 1 87 ? -13.833 7.003 -19.482 1.00 94.62 87 ASN A CA 1
ATOM 703 C C . ASN A 1 87 ? -13.793 7.046 -17.936 1.00 94.62 87 ASN A C 1
ATOM 705 O O . ASN A 1 87 ? -14.627 6.393 -17.308 1.00 94.62 87 ASN A O 1
ATOM 709 N N . PRO A 1 88 ? -12.864 7.797 -17.316 1.00 95.94 88 PRO A N 1
ATOM 710 C CA . PRO A 1 88 ? -12.714 7.817 -15.860 1.00 95.94 88 PRO A CA 1
ATOM 711 C C . PRO A 1 88 ? -13.980 8.222 -15.091 1.00 95.94 88 PRO A C 1
ATOM 713 O O . PRO A 1 88 ? -14.250 7.671 -14.029 1.00 95.94 88 PRO A O 1
ATOM 716 N N . ILE A 1 89 ? -14.800 9.127 -15.639 1.00 96.38 89 ILE A N 1
ATOM 717 C CA . ILE A 1 89 ? -16.074 9.527 -15.019 1.00 96.38 89 ILE A CA 1
ATOM 718 C C . ILE A 1 89 ? -17.080 8.376 -15.086 1.00 96.38 89 ILE A C 1
ATOM 720 O O . ILE A 1 89 ? -17.730 8.075 -14.089 1.00 96.38 89 ILE A O 1
ATOM 724 N N . GLU A 1 90 ? -17.180 7.693 -16.229 1.00 94.94 90 GLU A N 1
ATOM 725 C CA . GLU A 1 90 ? -18.058 6.522 -16.372 1.00 94.94 90 GLU A CA 1
ATOM 726 C C . GLU A 1 90 ? -17.604 5.351 -15.491 1.00 94.94 90 GLU A C 1
ATOM 728 O O . GLU A 1 90 ? -18.430 4.604 -14.969 1.00 94.94 90 GLU A O 1
ATOM 733 N N . GLN A 1 91 ? -16.295 5.202 -15.279 1.00 94.81 91 GLN A N 1
ATOM 734 C CA . GLN A 1 91 ? -15.746 4.218 -14.352 1.00 94.81 91 GLN A CA 1
ATOM 735 C C . GLN A 1 91 ? -16.109 4.550 -12.897 1.00 94.81 91 GLN A C 1
ATOM 737 O O . GLN A 1 91 ? -16.661 3.694 -12.204 1.00 94.81 91 GLN A O 1
ATOM 742 N N . ALA A 1 92 ? -15.897 5.798 -12.462 1.00 96.94 92 ALA A N 1
ATOM 743 C CA . ALA A 1 92 ? -16.309 6.259 -11.136 1.00 96.94 92 ALA A CA 1
ATOM 744 C C . ALA A 1 92 ? -17.823 6.082 -10.929 1.00 96.94 92 ALA A C 1
ATOM 746 O O . ALA A 1 92 ? -18.263 5.577 -9.897 1.00 96.94 92 ALA A O 1
ATOM 747 N N . ARG A 1 93 ? -18.629 6.411 -11.946 1.00 96.06 93 ARG A N 1
ATOM 748 C CA . ARG A 1 93 ? -20.084 6.215 -11.948 1.00 96.06 93 ARG A CA 1
ATOM 749 C C . ARG A 1 93 ? -20.472 4.752 -11.747 1.00 96.06 93 ARG A C 1
ATOM 751 O O . ARG A 1 93 ? -21.389 4.470 -10.977 1.00 96.06 93 ARG A O 1
ATOM 758 N N . GLU A 1 94 ? -19.818 3.820 -12.437 1.00 94.56 94 GLU A N 1
ATOM 759 C CA . GLU A 1 94 ? -20.079 2.385 -12.277 1.00 94.56 94 GLU A CA 1
ATOM 760 C C . GLU A 1 94 ? -19.807 1.933 -10.840 1.00 94.56 94 GLU A C 1
ATOM 762 O O . GLU A 1 94 ? -20.664 1.283 -10.236 1.00 94.56 94 GLU A O 1
ATOM 767 N N . TYR A 1 95 ? -18.678 2.346 -10.260 1.00 95.19 95 TYR A N 1
ATOM 768 C CA . TYR A 1 95 ? -18.364 2.069 -8.858 1.00 95.19 95 TYR A CA 1
ATOM 769 C C . TYR A 1 95 ? -19.412 2.645 -7.905 1.00 95.19 95 TYR A C 1
ATOM 771 O O . TYR A 1 95 ? -19.891 1.937 -7.017 1.00 95.19 95 TYR A O 1
ATOM 779 N N . THR A 1 96 ? -19.848 3.887 -8.128 1.00 96.12 96 THR A N 1
ATOM 780 C CA . THR A 1 96 ? -20.926 4.510 -7.354 1.00 96.12 96 THR A CA 1
ATOM 781 C C . THR A 1 96 ? -22.216 3.697 -7.412 1.00 96.12 96 THR A C 1
ATOM 783 O O . THR A 1 96 ? -22.835 3.461 -6.377 1.00 96.12 96 THR A O 1
ATOM 786 N N . LEU A 1 97 ? -22.627 3.222 -8.591 1.00 94.06 97 LEU A N 1
ATOM 787 C CA . LEU A 1 97 ? -23.853 2.429 -8.735 1.00 94.06 97 LEU A CA 1
ATOM 788 C C . LEU A 1 97 ? -23.764 1.076 -8.023 1.00 94.06 97 LEU A C 1
ATOM 790 O O . LEU A 1 97 ? -24.735 0.661 -7.387 1.00 94.06 97 LEU A O 1
ATOM 794 N N . ILE A 1 98 ? -22.612 0.405 -8.095 1.00 92.44 98 ILE A N 1
ATOM 795 C CA . ILE A 1 98 ? -22.365 -0.838 -7.352 1.00 92.44 98 ILE A CA 1
ATOM 796 C C . ILE A 1 98 ? -22.492 -0.570 -5.848 1.00 92.44 98 ILE A C 1
ATOM 798 O O . ILE A 1 98 ? -23.231 -1.273 -5.159 1.00 92.44 98 ILE A O 1
ATOM 802 N N . LEU A 1 99 ? -21.845 0.487 -5.357 1.00 93.69 99 LEU A N 1
ATOM 803 C CA . LEU A 1 99 ? -21.865 0.861 -3.947 1.00 93.69 99 LEU A CA 1
ATOM 804 C C . LEU A 1 99 ? -23.276 1.189 -3.439 1.00 93.69 99 LEU A C 1
ATOM 806 O O . LEU A 1 99 ? -23.688 0.731 -2.375 1.00 93.69 99 LEU A O 1
ATOM 810 N N . ILE A 1 100 ? -24.058 1.934 -4.219 1.00 93.62 100 ILE A N 1
ATOM 811 C CA . ILE A 1 100 ? -25.447 2.263 -3.875 1.00 93.62 100 ILE A CA 1
ATOM 812 C C . ILE A 1 100 ? -26.293 1.002 -3.738 1.00 93.62 100 ILE A C 1
ATOM 814 O O . ILE A 1 100 ? -27.124 0.922 -2.834 1.00 93.62 100 ILE A O 1
ATOM 818 N N . ASN A 1 101 ? -26.104 0.021 -4.621 1.00 93.25 101 ASN A N 1
ATOM 819 C CA . ASN A 1 101 ? -26.835 -1.239 -4.540 1.00 93.25 101 ASN A CA 1
ATOM 820 C C . ASN A 1 101 ? -26.488 -2.015 -3.264 1.00 93.25 101 ASN A C 1
ATOM 822 O O . ASN A 1 101 ? -27.380 -2.629 -2.682 1.00 93.25 101 ASN A O 1
ATOM 826 N N . GLU A 1 102 ? -25.240 -1.944 -2.794 1.00 91.75 102 GLU A N 1
ATOM 827 C CA . GLU A 1 102 ? -24.849 -2.500 -1.496 1.00 91.75 102 GLU A CA 1
ATOM 828 C C . GLU A 1 102 ? -25.498 -1.741 -0.331 1.00 91.75 102 GLU A C 1
ATOM 830 O O . GLU A 1 102 ? -26.137 -2.355 0.523 1.00 91.75 102 GLU A O 1
ATOM 835 N N . PHE A 1 103 ? -25.444 -0.406 -0.325 1.00 94.38 103 PHE A N 1
ATOM 836 C CA . PHE A 1 103 ? -26.072 0.402 0.727 1.00 94.38 103 PHE A CA 1
ATOM 837 C C . PHE A 1 103 ? -27.590 0.237 0.797 1.00 94.38 103 PHE A C 1
ATOM 839 O O . PHE A 1 103 ? -28.155 0.213 1.890 1.00 94.38 103 PHE A O 1
ATOM 846 N N . LYS A 1 104 ? -28.258 0.054 -0.347 1.00 94.38 104 LYS A N 1
ATOM 847 C CA . LYS A 1 104 ? -29.709 -0.178 -0.414 1.00 94.38 104 LYS A CA 1
ATOM 848 C C . LYS A 1 104 ? -30.168 -1.454 0.296 1.00 94.38 104 LYS A C 1
ATOM 850 O O . LYS A 1 104 ? -31.355 -1.579 0.590 1.00 94.38 104 LYS A O 1
ATOM 855 N N . LYS A 1 105 ? -29.259 -2.387 0.597 1.00 92.25 105 LYS A N 1
ATOM 856 C CA . LYS A 1 105 ? -29.567 -3.585 1.396 1.00 92.25 105 LYS A CA 1
ATOM 857 C C . LYS A 1 105 ? -29.797 -3.250 2.873 1.00 92.25 105 LYS A C 1
ATOM 859 O O . LYS A 1 105 ? -30.453 -4.021 3.571 1.00 92.25 105 LYS A O 1
ATOM 864 N N . SER A 1 106 ? -29.288 -2.114 3.350 1.00 92.94 106 SER A N 1
ATOM 865 C CA . SER A 1 106 ? -29.442 -1.685 4.736 1.00 92.94 106 SER A CA 1
ATOM 866 C C . SER A 1 106 ? -30.665 -0.793 4.920 1.00 92.94 106 SER A C 1
ATOM 868 O O . SER A 1 106 ? -30.758 0.297 4.354 1.00 92.94 106 SER A O 1
ATOM 870 N N . GLN A 1 107 ? -31.589 -1.219 5.786 1.00 92.56 107 GLN A N 1
ATOM 871 C CA . GLN A 1 107 ? -32.781 -0.434 6.125 1.00 92.56 107 GLN A CA 1
ATOM 872 C C . GLN A 1 107 ? -32.428 0.915 6.771 1.00 92.56 107 GLN A C 1
ATOM 874 O O . GLN A 1 107 ? -33.158 1.890 6.607 1.00 92.56 107 GLN A O 1
ATOM 879 N N . ALA A 1 108 ? -31.280 1.007 7.448 1.00 93.44 108 ALA A N 1
ATOM 880 C CA . ALA A 1 108 ? -30.824 2.248 8.067 1.00 93.44 108 ALA A CA 1
ATOM 881 C C . ALA A 1 108 ? -30.455 3.337 7.044 1.00 93.44 108 ALA A C 1
ATOM 883 O O . ALA A 1 108 ? -30.473 4.514 7.399 1.00 93.44 108 ALA A O 1
ATOM 884 N N . LEU A 1 109 ? -30.127 2.955 5.802 1.00 96.50 109 LEU A N 1
ATOM 885 C CA . LEU A 1 109 ? -29.610 3.846 4.756 1.00 96.50 109 LEU A CA 1
ATOM 886 C C . LEU A 1 109 ? -30.643 4.194 3.677 1.00 96.50 109 LEU A C 1
ATOM 888 O O . LEU A 1 109 ? -30.363 5.026 2.812 1.00 96.50 109 LEU A O 1
ATOM 892 N N . VAL A 1 110 ? -31.839 3.600 3.730 1.00 95.75 110 VAL A N 1
ATOM 893 C CA . VAL A 1 110 ? -32.902 3.821 2.743 1.00 95.75 110 VAL A CA 1
ATOM 894 C C . VAL A 1 110 ? -34.130 4.502 3.331 1.00 95.75 110 VAL A C 1
ATOM 896 O O . VAL A 1 110 ? -34.470 4.358 4.505 1.00 95.75 110 VAL A O 1
ATOM 899 N N . GLN A 1 111 ? -34.837 5.227 2.471 1.00 92.19 111 GLN A N 1
ATOM 900 C CA . GLN A 1 111 ? -36.126 5.820 2.785 1.00 92.19 111 GLN A CA 1
ATOM 901 C C . GLN A 1 111 ? -37.166 4.717 3.001 1.00 92.19 111 GLN A C 1
ATOM 903 O O . GLN A 1 111 ? -37.390 3.868 2.137 1.00 92.19 111 GLN A O 1
ATOM 908 N N . GLN A 1 112 ? -37.822 4.745 4.158 1.00 88.75 112 GLN A N 1
ATOM 909 C CA . GLN A 1 112 ? -38.741 3.686 4.586 1.00 88.75 112 GLN A CA 1
ATOM 910 C C . GLN A 1 112 ? -40.157 3.838 4.017 1.00 88.75 112 GLN A C 1
ATOM 912 O O . GLN A 1 112 ? -40.903 2.869 3.926 1.00 88.75 112 GLN A O 1
ATOM 917 N N . SER A 1 113 ? -40.552 5.044 3.607 1.00 85.50 113 SER A N 1
ATOM 918 C CA . SER A 1 113 ? -41.908 5.321 3.125 1.00 85.50 113 SER A CA 1
ATOM 919 C C . SER A 1 113 ? -41.926 6.441 2.082 1.00 85.50 113 SER A C 1
ATOM 921 O O . SER A 1 113 ? -40.926 7.121 1.862 1.00 85.50 113 SER A O 1
ATOM 923 N N . GLY A 1 114 ? -43.069 6.619 1.416 1.00 88.69 114 GLY A N 1
ATOM 924 C CA . GLY A 1 114 ? -43.255 7.639 0.384 1.00 88.69 114 GLY A CA 1
ATOM 925 C C . GLY A 1 114 ? -42.794 7.209 -1.013 1.00 88.69 114 GLY A C 1
ATOM 926 O O . GLY A 1 114 ? -42.415 6.064 -1.252 1.00 88.69 114 GLY A O 1
ATOM 927 N N . LYS A 1 115 ? -42.845 8.154 -1.960 1.00 86.38 115 LYS A N 1
ATOM 928 C CA . LYS A 1 115 ? -42.588 7.922 -3.396 1.00 86.38 115 LYS A CA 1
ATOM 929 C C . LYS A 1 115 ? -41.188 7.367 -3.695 1.00 86.38 115 LYS A C 1
ATOM 931 O O . LYS A 1 115 ? -41.004 6.711 -4.715 1.00 86.38 115 LYS A O 1
ATOM 936 N N . TYR A 1 116 ? -40.218 7.633 -2.824 1.00 87.44 116 TYR A N 1
ATOM 937 C CA . TYR A 1 116 ? -38.820 7.234 -2.997 1.00 87.44 116 TYR A CA 1
ATOM 938 C C . TYR A 1 116 ? -38.401 6.102 -2.051 1.00 87.44 116 TYR A C 1
ATOM 940 O O . TYR A 1 116 ? -37.205 5.892 -1.862 1.00 87.44 116 TYR A O 1
ATOM 948 N N . SER A 1 117 ? -39.365 5.366 -1.481 1.00 89.00 117 SER A N 1
ATOM 949 C CA . SER A 1 117 ? -39.093 4.206 -0.629 1.00 89.00 117 SER A CA 1
ATOM 950 C C . SER A 1 117 ? -38.119 3.227 -1.303 1.00 89.00 117 SER A C 1
ATOM 952 O O . SER A 1 117 ? -38.217 2.963 -2.503 1.00 89.00 117 SER A O 1
ATOM 954 N N . GLY A 1 118 ? -37.135 2.743 -0.541 1.00 89.81 118 GLY A N 1
ATOM 955 C CA . GLY A 1 118 ? -36.055 1.878 -1.030 1.00 89.81 118 GLY A CA 1
ATOM 956 C C . GLY A 1 118 ? -34.894 2.604 -1.728 1.00 89.81 118 GLY A C 1
ATOM 957 O O . GLY A 1 118 ? -33.908 1.963 -2.096 1.00 89.81 118 GLY A O 1
ATOM 958 N N . ASN A 1 119 ? -34.958 3.928 -1.908 1.00 93.19 119 ASN A N 1
ATOM 959 C CA . ASN A 1 119 ? -33.799 4.726 -2.319 1.00 93.19 119 ASN A CA 1
ATOM 960 C C . ASN A 1 119 ? -32.999 5.221 -1.121 1.00 93.19 119 ASN A C 1
ATOM 962 O O . ASN A 1 119 ? -33.527 5.299 -0.014 1.00 93.19 119 ASN A O 1
ATOM 966 N N . LEU A 1 120 ? -31.733 5.576 -1.354 1.00 95.88 120 LEU A N 1
ATOM 967 C CA . LEU A 1 120 ? -30.889 6.143 -0.309 1.00 95.88 120 LEU A CA 1
ATOM 968 C C . LEU A 1 120 ? -31.493 7.434 0.249 1.00 95.88 120 LEU A C 1
ATOM 970 O O . LEU A 1 120 ? -32.163 8.196 -0.454 1.00 95.88 120 LEU A O 1
ATOM 974 N N . LEU A 1 121 ? -31.254 7.651 1.536 1.00 95.62 121 LEU A N 1
ATOM 975 C CA . LEU A 1 121 ? -31.687 8.848 2.253 1.00 95.62 121 LEU A CA 1
ATOM 976 C C . LEU A 1 121 ? -30.727 10.033 2.114 1.00 95.62 121 LEU A C 1
ATOM 978 O O . LEU A 1 121 ? -31.052 11.099 2.606 1.00 95.62 121 LEU A O 1
ATOM 982 N N . PHE A 1 122 ? -29.583 9.856 1.453 1.00 95.75 122 PHE A N 1
ATOM 983 C CA . PHE A 1 122 ? -28.553 10.875 1.259 1.00 95.75 122 PHE A CA 1
ATOM 984 C C . PHE A 1 122 ? -28.103 10.933 -0.202 1.00 95.75 122 PHE A C 1
ATOM 986 O O . PHE A 1 122 ? -28.301 9.986 -0.972 1.00 95.75 122 PHE A O 1
ATOM 993 N N . THR A 1 123 ? -27.504 12.055 -0.591 1.00 96.38 123 THR A N 1
ATOM 994 C CA . THR A 1 123 ? -27.003 12.269 -1.950 1.00 96.38 123 THR A CA 1
ATOM 995 C C . THR A 1 123 ? -25.723 11.490 -2.220 1.00 96.38 123 THR A C 1
ATOM 997 O O . THR A 1 123 ? -24.926 11.221 -1.323 1.00 96.38 123 THR A O 1
ATOM 1000 N N . TYR A 1 124 ? -25.486 11.162 -3.487 1.00 97.56 124 TYR A N 1
ATOM 1001 C CA . TYR A 1 124 ? -24.243 10.537 -3.925 1.00 97.56 124 TYR A CA 1
ATOM 1002 C C . TYR A 1 124 ? -23.748 11.145 -5.238 1.00 97.56 124 TYR A C 1
ATOM 1004 O O . TYR A 1 124 ? -24.536 11.568 -6.088 1.00 97.56 124 TYR A O 1
ATOM 1012 N N . GLY A 1 125 ? -22.433 11.172 -5.398 1.00 97.56 125 GLY A N 1
ATOM 1013 C CA . GLY A 1 125 ? -21.733 11.765 -6.524 1.00 97.56 125 GLY A CA 1
ATOM 1014 C C . GLY A 1 125 ? -20.564 10.909 -6.985 1.00 97.56 125 GLY A C 1
ATOM 1015 O O . GLY A 1 125 ? -20.210 9.900 -6.368 1.00 97.56 125 GLY A O 1
ATOM 1016 N N . HIS A 1 126 ? -19.978 11.318 -8.099 1.00 98.31 126 HIS A N 1
ATOM 1017 C CA . HIS A 1 126 ? -18.779 10.703 -8.648 1.00 98.31 126 HIS A CA 1
ATOM 1018 C C . HIS A 1 126 ? -17.954 11.733 -9.403 1.00 98.31 126 HIS A C 1
ATOM 1020 O O . HIS A 1 126 ? -18.489 12.737 -9.856 1.00 98.31 126 HIS A O 1
ATOM 1026 N N . GLY A 1 127 ? -16.668 11.482 -9.583 1.00 98.12 127 GLY A N 1
ATOM 1027 C CA . GLY A 1 127 ? -15.831 12.358 -10.385 1.00 98.12 127 GLY A CA 1
ATOM 1028 C C . GLY A 1 127 ? -14.523 11.711 -10.791 1.00 98.12 127 GLY A C 1
ATOM 1029 O O . GLY A 1 127 ? -14.184 10.615 -10.351 1.00 98.12 127 GLY A O 1
ATOM 1030 N N . ALA A 1 128 ? -13.785 12.413 -11.639 1.00 97.94 128 ALA A N 1
ATOM 1031 C CA . ALA A 1 128 ? -12.453 12.019 -12.058 1.00 97.94 128 ALA A CA 1
ATOM 1032 C C . ALA A 1 128 ? -11.424 13.100 -11.722 1.00 97.94 128 ALA A C 1
ATOM 1034 O O . ALA A 1 128 ? -11.711 14.297 -11.773 1.00 97.94 128 ALA A O 1
ATOM 1035 N N . ILE A 1 129 ? -10.198 12.681 -11.434 1.00 98.00 129 ILE A N 1
ATOM 1036 C CA . ILE A 1 129 ? -9.046 13.560 -11.271 1.00 98.00 129 ILE A CA 1
ATOM 1037 C C . ILE A 1 129 ? -7.991 13.172 -12.303 1.00 98.00 129 ILE A C 1
ATOM 1039 O O . ILE A 1 129 ? -7.550 12.027 -12.366 1.00 98.00 129 ILE A O 1
ATOM 1043 N N . LEU A 1 130 ? -7.574 14.144 -13.111 1.00 96.31 130 LEU A N 1
ATOM 1044 C CA . LEU A 1 130 ? -6.587 13.968 -14.171 1.00 96.31 130 LEU A CA 1
ATOM 1045 C C . LEU A 1 130 ? -5.309 14.718 -13.795 1.00 96.31 130 LEU A C 1
ATOM 1047 O O . LEU A 1 130 ? -5.157 15.905 -14.087 1.00 96.31 130 LEU A O 1
ATOM 1051 N N . CYS A 1 131 ? -4.389 14.025 -13.128 1.00 91.38 131 CYS A N 1
ATOM 1052 C CA . CYS A 1 131 ? -3.267 14.653 -12.428 1.00 91.38 131 CYS A CA 1
ATOM 1053 C C . CYS A 1 131 ? -2.285 15.379 -13.357 1.00 91.38 131 CYS A C 1
ATOM 1055 O O . CYS A 1 131 ? -1.742 16.421 -12.982 1.00 91.38 131 CYS A O 1
ATOM 1057 N N . ASN A 1 132 ? -2.098 14.860 -14.575 1.00 90.44 132 ASN A N 1
ATOM 1058 C CA . ASN A 1 132 ? -1.111 15.366 -15.533 1.00 90.44 132 ASN A CA 1
ATOM 1059 C C . ASN A 1 132 ? -1.734 16.035 -16.772 1.00 90.44 132 ASN A C 1
ATOM 1061 O O . ASN A 1 132 ? -1.007 16.564 -17.614 1.00 90.44 132 ASN A O 1
ATOM 1065 N N . LEU A 1 133 ? -3.068 16.099 -16.872 1.00 91.81 133 LEU A N 1
ATOM 1066 C CA . LEU A 1 133 ? -3.759 16.697 -18.019 1.00 91.81 133 LEU A CA 1
ATOM 1067 C C . LEU A 1 133 ? -4.200 18.129 -17.728 1.00 91.81 133 LEU A C 1
ATOM 1069 O O . LEU A 1 133 ? -5.009 18.373 -16.836 1.00 91.81 133 LEU A O 1
ATOM 1073 N N . SER A 1 134 ? -3.693 19.061 -18.535 1.00 93.38 134 SER A N 1
ATOM 1074 C CA . SER A 1 134 ? -4.165 20.447 -18.584 1.00 93.38 134 SER A CA 1
ATOM 1075 C C . SER A 1 134 ? -5.537 20.526 -19.246 1.00 93.38 134 SER A C 1
ATOM 1077 O O . SER A 1 134 ? -5.718 19.942 -20.319 1.00 93.38 134 SER A O 1
ATOM 1079 N N . ARG A 1 135 ? -6.477 21.281 -18.661 1.00 93.94 135 ARG A N 1
ATOM 1080 C CA . ARG A 1 135 ? -7.834 21.432 -19.219 1.00 93.94 135 ARG A CA 1
ATOM 1081 C C . ARG A 1 135 ? -7.814 21.946 -20.659 1.00 93.94 135 ARG A C 1
ATOM 1083 O O . ARG A 1 135 ? -8.394 21.324 -21.548 1.00 93.94 135 ARG A O 1
ATOM 1090 N N . ASP A 1 136 ? -7.123 23.056 -20.899 1.00 93.31 136 ASP A N 1
ATOM 1091 C CA . ASP A 1 136 ? -7.137 23.722 -22.205 1.00 93.31 136 ASP A CA 1
ATOM 1092 C C . ASP A 1 136 ? -6.448 22.870 -23.273 1.00 93.31 136 ASP A C 1
ATOM 1094 O O . ASP A 1 136 ? -6.962 22.709 -24.381 1.00 93.31 136 ASP A O 1
ATOM 1098 N N . SER A 1 137 ? -5.322 22.244 -22.918 1.00 92.06 137 SER A N 1
ATOM 1099 C CA . SER A 1 137 ? -4.600 21.354 -23.834 1.00 92.06 137 SER A CA 1
ATOM 1100 C C . SER A 1 137 ? -5.408 20.095 -24.161 1.00 92.06 137 SER A C 1
ATOM 1102 O O . SER A 1 137 ? -5.379 19.612 -25.294 1.00 92.06 137 SER A O 1
ATOM 1104 N N . PHE A 1 138 ? -6.149 19.569 -23.181 1.00 93.94 138 PHE A N 1
ATOM 1105 C CA . PHE A 1 138 ? -7.020 18.415 -23.364 1.00 93.94 138 PHE A CA 1
ATOM 1106 C C . PHE A 1 138 ? -8.189 18.740 -24.300 1.00 93.94 138 PHE A C 1
ATOM 1108 O O . PHE A 1 138 ? -8.391 18.037 -25.291 1.00 93.94 138 PHE A O 1
ATOM 1115 N N . ILE A 1 139 ? -8.910 19.835 -24.039 1.00 94.31 139 ILE A N 1
ATOM 1116 C CA . ILE A 1 139 ? -10.043 20.275 -24.866 1.00 94.31 139 ILE A CA 1
ATOM 1117 C C . ILE A 1 139 ? -9.584 20.610 -26.287 1.00 94.31 139 ILE A C 1
ATOM 1119 O O . ILE A 1 139 ? -10.257 20.248 -27.249 1.00 94.31 139 ILE A O 1
ATOM 1123 N N . MET A 1 140 ? -8.418 21.239 -26.452 1.00 93.75 140 MET A N 1
ATOM 1124 C CA . MET A 1 140 ? -7.871 21.532 -27.779 1.00 93.75 140 MET A CA 1
ATOM 1125 C C . MET A 1 140 ? -7.608 20.259 -28.596 1.00 93.75 140 MET A C 1
ATOM 1127 O O . MET A 1 140 ? -7.811 20.257 -29.810 1.00 93.75 140 MET A O 1
ATOM 1131 N N . LYS A 1 141 ? -7.165 19.175 -27.946 1.00 94.38 141 LYS A N 1
ATOM 1132 C CA . LYS A 1 141 ? -6.825 17.916 -28.622 1.00 94.38 141 LYS A CA 1
ATOM 1133 C C . LYS A 1 141 ? -8.035 17.006 -28.850 1.00 94.38 141 LYS A C 1
ATOM 1135 O O . LYS A 1 141 ? -8.120 16.373 -29.899 1.00 94.38 141 LYS A O 1
ATOM 1140 N N . PHE A 1 142 ? -8.947 16.915 -27.883 1.00 94.00 142 PHE A N 1
ATOM 1141 C CA . PHE A 1 142 ? -10.024 15.917 -27.878 1.00 94.00 142 PHE A CA 1
ATOM 1142 C C . PHE A 1 142 ? -11.440 16.510 -27.871 1.00 94.00 142 PHE A C 1
ATOM 1144 O O . PHE A 1 142 ? -12.413 15.776 -28.031 1.00 94.00 142 PHE A O 1
ATOM 1151 N N . GLY A 1 143 ? -11.576 17.826 -27.714 1.00 91.94 143 GLY A N 1
ATOM 1152 C CA . GLY A 1 143 ? -12.858 18.499 -27.532 1.00 91.94 143 GLY A CA 1
ATOM 1153 C C . GLY A 1 143 ? -13.449 18.302 -26.133 1.00 91.94 143 GLY A C 1
ATOM 1154 O O . GLY A 1 143 ? -12.799 17.822 -25.204 1.00 91.94 143 GLY A O 1
ATOM 1155 N N . ASN A 1 144 ? -14.721 18.675 -25.987 1.00 90.12 144 ASN A N 1
ATOM 1156 C CA . ASN A 1 144 ? -15.457 18.567 -24.725 1.00 90.12 144 ASN A CA 1
ATOM 1157 C C . ASN A 1 144 ? -15.958 17.132 -24.511 1.00 90.12 144 ASN A C 1
ATOM 1159 O O . ASN A 1 144 ? -17.104 16.795 -24.824 1.00 90.12 144 ASN A O 1
ATOM 1163 N N . VAL A 1 145 ? -15.062 16.279 -24.013 1.00 92.56 145 VAL A N 1
ATOM 1164 C CA . VAL A 1 145 ? -15.352 14.877 -23.675 1.00 92.56 145 VAL A CA 1
ATOM 1165 C C . VAL A 1 145 ? -15.954 14.743 -22.276 1.00 92.56 145 VAL A C 1
ATOM 1167 O O . VAL A 1 145 ? -16.861 13.936 -22.078 1.00 92.56 145 VAL A O 1
ATOM 1170 N N . PHE A 1 146 ? -15.462 15.535 -21.326 1.00 92.75 146 PHE A N 1
ATOM 1171 C CA . PHE A 1 146 ? -15.908 15.534 -19.937 1.00 92.75 146 PHE A CA 1
ATOM 1172 C C . PHE A 1 146 ? -16.863 16.693 -19.650 1.00 92.75 146 PHE A C 1
ATOM 1174 O O . PHE A 1 146 ? -16.772 17.750 -20.275 1.00 92.75 146 PHE A O 1
ATOM 1181 N N . ASP A 1 147 ? -17.746 16.490 -18.676 1.00 92.00 147 ASP A N 1
ATOM 1182 C CA . ASP A 1 147 ? -18.457 17.575 -18.007 1.00 92.00 147 ASP A CA 1
ATOM 1183 C C . ASP A 1 147 ? -17.545 18.155 -16.913 1.00 92.00 147 ASP A C 1
ATOM 1185 O O . ASP A 1 147 ? -17.056 17.420 -16.051 1.00 92.00 147 ASP A O 1
ATOM 1189 N N . ASP A 1 148 ? -17.290 19.463 -16.971 1.00 91.31 148 ASP A N 1
ATOM 1190 C CA . ASP A 1 148 ? -16.356 20.163 -16.084 1.00 91.31 148 ASP A CA 1
ATOM 1191 C C . ASP A 1 148 ? -16.773 20.132 -14.609 1.00 91.31 148 ASP A C 1
ATOM 1193 O O . ASP A 1 148 ? -15.927 20.350 -13.737 1.00 91.31 148 ASP A O 1
ATOM 1197 N N . ASP A 1 149 ? -18.039 19.853 -14.293 1.00 94.56 149 ASP A N 1
ATOM 1198 C CA . ASP A 1 149 ? -18.481 19.684 -12.904 1.00 94.56 149 ASP A CA 1
ATOM 1199 C C . ASP A 1 149 ? -17.989 18.363 -12.290 1.00 94.56 149 ASP A C 1
ATOM 1201 O O . ASP A 1 149 ? -17.840 18.261 -11.071 1.00 94.56 149 ASP A O 1
ATOM 1205 N N . PHE A 1 150 ? -17.647 17.384 -13.131 1.00 96.62 150 PHE A N 1
ATOM 1206 C CA . PHE A 1 150 ? -17.309 16.015 -12.734 1.00 96.62 150 PHE A CA 1
ATOM 1207 C C . PHE A 1 150 ? -15.822 15.670 -12.898 1.00 96.62 150 PHE A C 1
ATOM 1209 O O . PHE A 1 150 ? -15.420 14.544 -12.608 1.00 96.62 150 PHE A O 1
ATOM 1216 N N . VAL A 1 151 ? -14.980 16.610 -13.341 1.00 96.94 151 VAL A N 1
ATOM 1217 C CA . VAL A 1 151 ? -13.542 16.367 -13.549 1.00 96.94 151 VAL A CA 1
ATOM 1218 C C . VAL A 1 151 ? -12.660 17.466 -12.970 1.00 96.94 151 VAL A C 1
ATOM 1220 O O . VAL A 1 151 ? -12.894 18.648 -13.190 1.00 96.94 151 VAL A O 1
ATOM 1223 N N . ILE A 1 152 ? -11.608 17.100 -12.240 1.00 96.69 152 ILE A N 1
ATOM 1224 C CA . ILE A 1 152 ? -10.555 18.028 -11.809 1.00 96.69 152 ILE A CA 1
ATOM 1225 C C . ILE A 1 152 ? -9.321 17.784 -12.678 1.00 96.69 152 ILE A C 1
ATOM 1227 O O . ILE A 1 152 ? -8.707 16.721 -12.619 1.00 96.69 152 ILE A O 1
ATOM 1231 N N . TYR A 1 153 ? -8.961 18.779 -13.486 1.00 95.62 153 TYR A N 1
ATOM 1232 C CA . TYR A 1 153 ? -7.726 18.782 -14.273 1.00 95.62 153 TYR A CA 1
ATOM 1233 C C . TYR A 1 153 ? -6.520 19.204 -13.424 1.00 95.62 153 TYR A C 1
ATOM 1235 O O . TYR A 1 153 ? -6.668 19.681 -12.294 1.00 95.62 153 TYR A O 1
ATOM 1243 N N . LYS A 1 154 ? -5.321 19.086 -13.998 1.00 92.81 154 LYS A N 1
ATOM 1244 C CA . LYS A 1 154 ? -4.038 19.420 -13.367 1.00 92.81 154 LYS A CA 1
ATOM 1245 C C . LYS A 1 154 ? -4.033 20.793 -12.685 1.00 92.81 154 LYS A C 1
ATOM 1247 O O . LYS A 1 154 ? -3.579 20.910 -11.549 1.00 92.81 154 LYS A O 1
ATOM 1252 N N . GLU A 1 155 ? -4.552 21.826 -13.346 1.00 90.25 155 GLU A N 1
ATOM 1253 C CA . GLU A 1 155 ? -4.621 23.187 -12.798 1.00 90.25 155 GLU A CA 1
ATOM 1254 C C . GLU A 1 155 ? -5.550 23.279 -11.586 1.00 90.25 155 GLU A C 1
ATOM 1256 O O . GLU A 1 155 ? -5.251 23.993 -10.632 1.00 90.25 155 GLU A O 1
ATOM 1261 N N . GLY A 1 156 ? -6.650 22.521 -11.598 1.00 90.19 156 GLY A N 1
ATOM 1262 C CA . GLY A 1 156 ? -7.584 22.451 -10.479 1.00 90.19 156 GLY A CA 1
ATOM 1263 C C . GLY A 1 156 ? -6.943 21.849 -9.229 1.00 90.19 156 GLY A C 1
ATOM 1264 O O . GLY A 1 156 ? -7.166 22.361 -8.138 1.00 90.19 156 GLY A O 1
ATOM 1265 N N . LEU A 1 157 ? -6.092 20.825 -9.381 1.00 91.12 157 LEU A N 1
ATOM 1266 C CA . LEU A 1 157 ? -5.326 20.273 -8.257 1.00 91.12 157 LEU A CA 1
ATOM 1267 C C . LEU A 1 157 ? -4.350 21.293 -7.670 1.00 91.12 157 LEU A C 1
ATOM 1269 O O . LEU A 1 157 ? -4.309 21.451 -6.455 1.00 91.12 157 LEU A O 1
ATOM 1273 N N . TYR A 1 158 ? -3.607 22.015 -8.517 1.00 86.62 158 TYR A N 1
ATOM 1274 C CA . TYR A 1 158 ? -2.720 23.077 -8.032 1.00 86.62 158 TYR A CA 1
ATOM 1275 C C . TYR A 1 158 ? -3.495 24.184 -7.315 1.00 86.62 158 TYR A C 1
ATOM 1277 O O . TYR A 1 158 ? -3.031 24.693 -6.301 1.00 86.62 158 TYR A O 1
ATOM 1285 N N . ALA A 1 159 ? -4.673 24.566 -7.814 1.00 86.81 159 ALA A N 1
ATOM 1286 C CA . ALA A 1 159 ? -5.505 25.562 -7.148 1.00 86.81 159 ALA A CA 1
ATOM 1287 C C . ALA A 1 159 ? -5.943 25.082 -5.755 1.00 86.81 159 ALA A C 1
ATOM 1289 O O . ALA A 1 159 ? -5.796 25.820 -4.787 1.00 86.81 159 ALA A O 1
ATOM 1290 N N . ILE A 1 160 ? -6.388 23.828 -5.644 1.00 89.62 160 ILE A N 1
ATOM 1291 C CA . ILE A 1 160 ? -6.807 23.214 -4.375 1.00 89.62 160 ILE A CA 1
ATOM 1292 C C . ILE A 1 160 ? -5.654 23.127 -3.364 1.00 89.62 160 ILE A C 1
ATOM 1294 O O . ILE A 1 160 ? -5.858 23.368 -2.179 1.00 89.62 160 ILE A O 1
ATOM 1298 N N . GLU A 1 161 ? -4.435 22.815 -3.809 1.00 84.19 161 GLU A N 1
ATOM 1299 C CA . GLU A 1 161 ? -3.253 22.786 -2.932 1.00 84.19 161 GLU A CA 1
ATOM 1300 C C . GLU A 1 161 ? -2.943 24.156 -2.304 1.00 84.19 161 GLU A C 1
ATOM 1302 O O . GLU A 1 161 ? -2.328 24.215 -1.240 1.00 84.19 161 GLU A O 1
ATOM 1307 N N . ASN A 1 162 ? -3.370 25.250 -2.946 1.00 75.81 162 ASN A N 1
ATOM 1308 C CA . ASN A 1 162 ? -3.176 26.617 -2.459 1.00 75.81 162 ASN A CA 1
ATOM 1309 C C . ASN A 1 162 ? -4.401 27.179 -1.718 1.00 75.81 162 ASN A C 1
ATOM 1311 O O . ASN A 1 162 ? -4.247 28.083 -0.898 1.00 75.81 162 ASN A O 1
ATOM 1315 N N . ASP A 1 163 ? -5.599 26.659 -1.994 1.00 79.50 163 ASP A N 1
ATOM 1316 C CA . ASP A 1 163 ? -6.848 27.037 -1.335 1.00 79.50 163 ASP A CA 1
ATOM 1317 C C . ASP A 1 163 ? -7.738 25.806 -1.128 1.00 79.50 163 ASP A C 1
ATOM 1319 O O . ASP A 1 163 ? -8.445 25.332 -2.023 1.00 79.50 163 ASP A O 1
ATOM 1323 N N . VAL A 1 164 ? -7.699 25.296 0.100 1.00 74.50 164 VAL A N 1
ATOM 1324 C CA . VAL A 1 164 ? -8.370 24.056 0.498 1.00 74.50 164 VAL A CA 1
ATOM 1325 C C . VAL A 1 164 ? -9.897 24.147 0.422 1.00 74.50 164 VAL A C 1
ATOM 1327 O O . VAL A 1 164 ? -10.551 23.123 0.230 1.00 74.50 164 VAL A O 1
ATOM 1330 N N . VAL A 1 165 ? -10.474 25.356 0.487 1.00 84.50 165 VAL A N 1
ATOM 1331 C CA . VAL A 1 165 ? -11.932 25.571 0.400 1.00 84.50 165 VAL A CA 1
ATOM 1332 C C . VAL A 1 165 ? -12.465 25.142 -0.968 1.00 84.50 165 VAL A C 1
ATOM 1334 O O . VAL A 1 165 ? -13.577 24.620 -1.081 1.00 84.50 165 VAL A O 1
ATOM 1337 N N . LEU A 1 166 ? -11.642 25.277 -2.013 1.00 89.12 166 LEU A N 1
ATOM 1338 C CA . LEU A 1 166 ? -12.009 24.902 -3.377 1.00 89.12 166 LEU A CA 1
ATOM 1339 C C . LEU A 1 166 ? -12.323 23.411 -3.507 1.00 89.12 166 LEU A C 1
ATOM 1341 O O . LEU A 1 166 ? -13.149 23.035 -4.338 1.00 89.12 166 LEU A O 1
ATOM 1345 N N . LEU A 1 167 ? -11.701 22.548 -2.699 1.00 93.19 167 LEU A N 1
ATOM 1346 C CA . LEU A 1 167 ? -11.952 21.112 -2.769 1.00 93.19 167 LEU A CA 1
ATOM 1347 C C . LEU A 1 167 ? -13.401 20.782 -2.409 1.00 93.19 167 LEU A C 1
ATOM 1349 O O . LEU A 1 167 ? -14.061 20.063 -3.156 1.00 93.19 167 LEU A O 1
ATOM 1353 N N . GLU A 1 168 ? -13.919 21.341 -1.316 1.00 92.25 168 GLU A N 1
ATOM 1354 C CA . GLU A 1 168 ? -15.302 21.108 -0.892 1.00 92.25 168 GLU A CA 1
ATOM 1355 C C . GLU A 1 168 ? -16.307 21.629 -1.928 1.00 92.25 168 GLU A C 1
ATOM 1357 O O . GLU A 1 168 ? -17.287 20.951 -2.249 1.00 92.25 168 GLU A O 1
ATOM 1362 N N . GLU A 1 169 ? -16.049 22.802 -2.517 1.00 92.25 169 GLU A N 1
ATOM 1363 C CA . GLU A 1 169 ? -16.885 23.338 -3.596 1.00 92.25 169 GLU A CA 1
ATOM 1364 C C . GLU A 1 169 ? -16.909 22.416 -4.819 1.00 92.25 169 GLU A C 1
ATOM 1366 O O . GLU A 1 169 ? -17.970 22.183 -5.409 1.00 92.25 169 GLU A O 1
ATOM 1371 N N . ARG A 1 170 ? -15.745 21.874 -5.195 1.00 94.81 170 ARG A N 1
ATOM 1372 C CA . ARG A 1 170 ? -15.613 20.934 -6.312 1.00 94.81 170 ARG A CA 1
ATOM 1373 C C . ARG A 1 170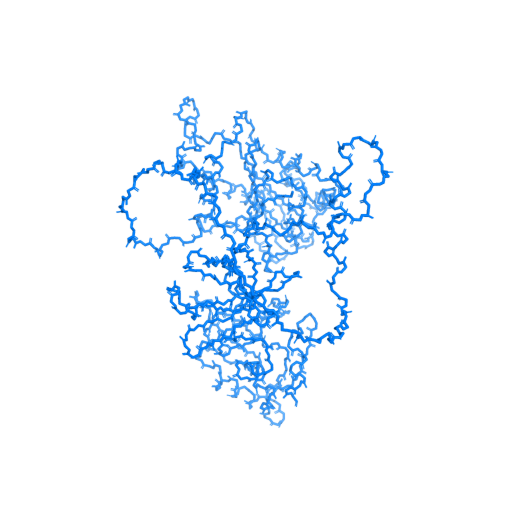 ? -16.328 19.620 -6.020 1.00 94.81 170 ARG A C 1
ATOM 1375 O O . ARG A 1 170 ? -17.108 19.185 -6.862 1.00 94.81 170 ARG A O 1
ATOM 1382 N N . LEU A 1 171 ? -16.153 19.040 -4.831 1.00 95.62 171 LEU A N 1
ATOM 1383 C CA . LEU A 1 171 ? -16.857 17.817 -4.429 1.00 95.62 171 LEU A CA 1
ATOM 1384 C C . LEU A 1 171 ? -18.372 18.004 -4.476 1.00 95.62 171 LEU A C 1
ATOM 1386 O O . LEU A 1 171 ? -19.078 17.139 -4.985 1.00 95.62 171 LEU A O 1
ATOM 1390 N N . ARG A 1 172 ? -18.891 19.158 -4.039 1.00 94.31 172 ARG A N 1
ATOM 1391 C CA . ARG A 1 172 ? -20.328 19.447 -4.148 1.00 94.31 172 ARG A CA 1
ATOM 1392 C C . ARG A 1 172 ? -20.789 19.410 -5.608 1.00 94.31 172 ARG A C 1
ATOM 1394 O O . ARG A 1 172 ? -21.867 18.886 -5.885 1.00 94.31 172 ARG A O 1
ATOM 1401 N N . ARG A 1 173 ? -20.027 19.948 -6.568 1.00 95.56 173 ARG A N 1
ATOM 1402 C CA . ARG A 1 173 ? -20.415 19.965 -8.001 1.00 95.56 173 ARG A CA 1
ATOM 1403 C C . ARG A 1 173 ? -20.484 18.572 -8.642 1.00 95.56 173 ARG A C 1
ATOM 1405 O O . ARG A 1 173 ? -21.283 18.387 -9.547 1.00 95.56 173 ARG A O 1
ATOM 1412 N N . MET A 1 174 ? -19.804 17.575 -8.080 1.00 97.12 174 MET A N 1
ATOM 1413 C CA . MET A 1 174 ? -19.754 16.187 -8.574 1.00 97.12 174 MET A CA 1
ATOM 1414 C C . MET A 1 174 ? -21.030 15.348 -8.331 1.00 97.12 174 MET A C 1
ATOM 1416 O O . MET A 1 174 ? -21.011 14.119 -8.433 1.00 97.12 174 MET A O 1
ATOM 1420 N N . PHE A 1 175 ? -22.157 15.977 -7.991 1.00 95.19 175 PHE A N 1
ATOM 1421 C CA . PHE A 1 175 ? -23.424 15.298 -7.707 1.00 95.19 175 PHE A CA 1
ATOM 1422 C C . PHE A 1 175 ? -24.397 15.455 -8.883 1.00 95.19 175 PHE A C 1
ATOM 1424 O O . PHE A 1 175 ? -24.924 16.552 -9.076 1.00 95.19 175 PHE A O 1
ATOM 1431 N N . PRO A 1 176 ? -24.727 14.373 -9.622 1.00 89.06 176 PRO A N 1
ATOM 1432 C CA . PRO A 1 176 ? -25.671 14.439 -10.745 1.00 89.06 176 PRO A CA 1
ATOM 1433 C C . PRO A 1 176 ? -27.085 14.843 -10.328 1.00 89.06 176 PRO A C 1
ATOM 1435 O O . PRO A 1 176 ? -27.868 15.358 -11.122 1.00 89.06 176 PRO A O 1
ATOM 1438 N N . THR A 1 177 ? -27.460 14.545 -9.087 1.00 87.19 177 THR A N 1
ATOM 1439 C CA . THR A 1 177 ? -28.753 14.908 -8.516 1.00 87.19 177 THR A CA 1
ATOM 1440 C C . THR A 1 177 ? -28.551 15.239 -7.051 1.00 87.19 177 THR A C 1
ATOM 1442 O O . THR A 1 177 ? -28.020 14.425 -6.296 1.00 87.19 177 THR A O 1
ATOM 1445 N N . ARG A 1 178 ? -28.991 16.431 -6.650 1.00 85.94 178 ARG A N 1
ATOM 1446 C CA . ARG A 1 178 ? -29.008 16.856 -5.253 1.00 85.94 178 ARG A CA 1
ATOM 1447 C C . ARG A 1 178 ? -30.441 16.941 -4.759 1.00 85.94 178 ARG A C 1
ATOM 1449 O O . ARG A 1 178 ? -31.326 17.400 -5.478 1.00 85.94 178 ARG A O 1
ATOM 1456 N N . PHE A 1 179 ? -30.645 16.495 -3.534 1.00 90.00 179 PHE A N 1
ATOM 1457 C CA . PHE A 1 179 ? -31.886 16.657 -2.801 1.00 90.00 179 PHE A CA 1
ATOM 1458 C C . PHE A 1 179 ? -31.546 16.921 -1.341 1.00 90.00 179 PHE A C 1
ATOM 1460 O O . PHE A 1 179 ? -30.498 16.486 -0.866 1.00 90.00 179 PHE A O 1
ATOM 1467 N N . ASP A 1 180 ? -32.426 17.633 -0.650 1.00 88.81 180 ASP A N 1
ATOM 1468 C CA . ASP A 1 180 ? -32.229 17.925 0.762 1.00 88.81 180 ASP A CA 1
ATOM 1469 C C . ASP A 1 180 ? -32.418 16.651 1.583 1.00 88.81 180 ASP A C 1
ATOM 1471 O O . ASP A 1 180 ? -33.401 15.919 1.418 1.00 88.81 180 ASP A O 1
ATOM 1475 N N . PHE A 1 181 ? -31.483 16.399 2.490 1.00 93.38 181 PHE A N 1
ATOM 1476 C CA . PHE A 1 181 ? -31.581 15.324 3.459 1.00 93.38 181 PHE A CA 1
ATOM 1477 C C . PHE A 1 181 ? -31.069 15.790 4.817 1.00 93.38 181 PHE A C 1
ATOM 1479 O O . PHE A 1 181 ? -30.273 16.722 4.919 1.00 93.38 181 PHE A O 1
ATOM 1486 N N . SER A 1 182 ? -31.568 15.163 5.880 1.00 93.69 182 SER A N 1
ATOM 1487 C CA . SER A 1 182 ? -31.030 15.400 7.217 1.00 93.69 182 SER A CA 1
ATOM 1488 C C . SER A 1 182 ? -29.608 14.846 7.301 1.00 93.69 182 SER A C 1
ATOM 1490 O O . SER A 1 182 ? -29.397 13.741 6.794 1.00 93.69 182 SER A O 1
ATOM 1492 N N . PRO A 1 183 ? -28.670 15.542 7.969 1.00 97.12 183 PRO A N 1
ATOM 1493 C CA . PRO A 1 183 ? -27.304 15.056 8.108 1.00 97.12 183 PRO A CA 1
ATOM 1494 C C . PRO A 1 183 ? -27.270 13.617 8.626 1.00 97.12 183 PRO A C 1
ATOM 1496 O O . PRO A 1 183 ? -28.073 13.240 9.489 1.00 97.12 183 PRO A O 1
ATOM 1499 N N . LEU A 1 184 ? -26.348 12.811 8.097 1.00 96.44 184 LEU A N 1
ATOM 1500 C CA . LEU A 1 184 ? -26.222 11.407 8.476 1.00 96.44 184 LEU A CA 1
ATOM 1501 C C . LEU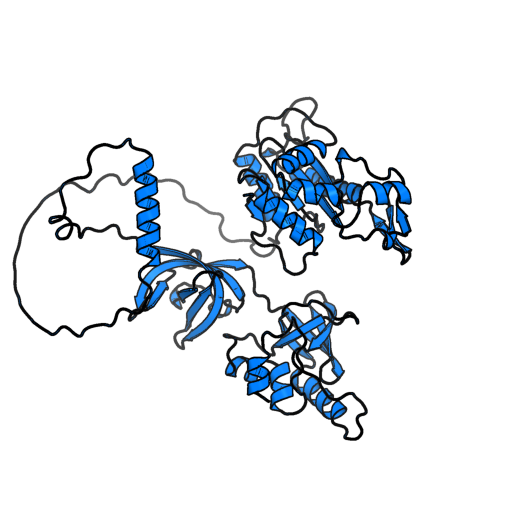 A 1 184 ? -26.024 11.275 9.988 1.00 96.44 184 LEU A C 1
ATOM 1503 O O . LEU A 1 184 ? -25.093 11.826 10.575 1.00 96.44 184 LEU A O 1
ATOM 1507 N N . SER A 1 185 ? -26.890 10.494 10.628 1.00 96.44 185 SER A N 1
ATOM 1508 C CA . SER A 1 185 ? -26.732 10.154 12.039 1.00 96.44 185 SER A CA 1
ATOM 1509 C C . SER A 1 185 ? -25.506 9.266 12.251 1.00 96.44 185 SER A C 1
ATOM 1511 O O . SER A 1 185 ? -25.067 8.551 11.347 1.00 96.44 185 SER A O 1
ATOM 1513 N N . LYS A 1 186 ? -24.996 9.230 13.488 1.00 92.50 186 LYS A N 1
ATOM 1514 C CA . LYS A 1 186 ? -23.881 8.349 13.862 1.00 92.50 186 LYS A CA 1
ATOM 1515 C C . LYS A 1 186 ? -24.128 6.890 13.456 1.00 92.50 186 LYS A C 1
ATOM 1517 O O . LYS A 1 186 ? -23.261 6.285 12.845 1.00 92.50 186 LYS A O 1
ATOM 1522 N N . ASN A 1 187 ? -25.334 6.370 13.694 1.00 91.75 187 ASN A N 1
ATOM 1523 C CA . ASN A 1 187 ? -25.695 4.997 13.328 1.00 91.75 187 ASN A CA 1
ATOM 1524 C C . ASN A 1 187 ? -25.640 4.754 11.810 1.00 91.75 187 ASN A C 1
ATOM 1526 O O . ASN A 1 187 ? -25.230 3.683 11.377 1.00 91.75 187 ASN A O 1
ATOM 1530 N N . GLN A 1 188 ? -26.045 5.735 10.999 1.00 95.94 188 GLN A N 1
ATOM 1531 C CA . GLN A 1 188 ? -25.978 5.634 9.538 1.00 95.94 188 GLN A CA 1
ATOM 1532 C C . GLN A 1 188 ? -24.534 5.685 9.043 1.00 95.94 188 GLN A C 1
ATOM 1534 O O . GLN A 1 188 ? -24.148 4.879 8.202 1.00 95.94 188 GLN A O 1
ATOM 1539 N N . MET A 1 189 ? -23.722 6.591 9.594 1.00 95.38 189 MET A N 1
ATOM 1540 C CA . MET A 1 189 ? -22.295 6.657 9.278 1.00 95.38 189 MET A CA 1
ATOM 1541 C C . MET A 1 189 ? -21.567 5.374 9.685 1.00 95.38 189 MET A C 1
ATOM 1543 O O . MET A 1 189 ? -20.752 4.870 8.919 1.00 95.38 189 MET A O 1
ATOM 1547 N N . ASP A 1 190 ? -21.867 4.821 10.859 1.00 90.19 190 ASP A N 1
ATOM 1548 C CA . ASP A 1 190 ? -21.261 3.578 11.339 1.00 90.19 190 ASP A CA 1
ATOM 1549 C C . ASP A 1 190 ? -21.681 2.377 10.476 1.00 90.19 190 ASP A C 1
ATOM 1551 O O . ASP A 1 190 ? -20.856 1.513 10.191 1.00 90.19 190 ASP A O 1
ATOM 1555 N N . GLU A 1 191 ? -22.914 2.359 9.965 1.00 92.19 191 GLU A N 1
ATOM 1556 C CA . GLU A 1 191 ? -23.370 1.348 9.007 1.00 92.19 191 GLU A CA 1
ATOM 1557 C C . GLU A 1 191 ? -22.666 1.464 7.646 1.00 92.19 191 GLU A C 1
ATOM 1559 O O . GLU A 1 191 ? -22.245 0.452 7.085 1.00 92.19 191 GLU A O 1
ATOM 1564 N N . ILE A 1 192 ? -22.473 2.682 7.126 1.00 94.62 192 ILE A N 1
ATOM 1565 C CA . ILE A 1 192 ? -21.684 2.911 5.904 1.00 94.62 192 ILE A CA 1
ATOM 1566 C C . ILE A 1 192 ? -20.248 2.425 6.109 1.00 94.62 192 ILE A C 1
ATOM 1568 O O . ILE A 1 192 ? -19.743 1.647 5.299 1.00 94.62 192 ILE A O 1
ATOM 1572 N N . LYS A 1 193 ? -19.610 2.824 7.217 1.00 92.69 193 LYS A N 1
ATOM 1573 C CA . LYS A 1 193 ? -18.261 2.370 7.580 1.00 92.69 193 LYS A CA 1
ATOM 1574 C C . LYS A 1 193 ? -18.207 0.850 7.682 1.00 92.69 193 LYS A C 1
ATOM 1576 O O . LYS A 1 193 ? -17.266 0.254 7.180 1.00 92.69 193 LYS A O 1
ATOM 1581 N N . ARG A 1 194 ? -19.211 0.205 8.283 1.00 89.94 194 ARG A N 1
ATOM 1582 C CA . ARG A 1 194 ? -19.290 -1.258 8.377 1.00 89.94 194 ARG A CA 1
ATOM 1583 C C . ARG A 1 194 ? -19.368 -1.912 7.000 1.00 89.94 194 ARG A C 1
ATOM 1585 O O . ARG A 1 194 ? -18.723 -2.930 6.799 1.00 89.94 194 ARG A O 1
ATOM 1592 N N . ILE A 1 195 ? -20.132 -1.358 6.061 1.00 89.25 195 ILE A N 1
ATOM 1593 C CA . ILE A 1 195 ? -20.231 -1.903 4.697 1.00 89.25 195 ILE A CA 1
ATOM 1594 C C . ILE A 1 195 ? -18.907 -1.730 3.943 1.00 89.25 195 ILE A C 1
ATOM 1596 O O . ILE A 1 195 ? -18.462 -2.670 3.294 1.00 89.25 195 ILE A O 1
ATOM 1600 N N . LEU A 1 196 ? -18.256 -0.572 4.070 1.00 88.94 196 LEU A N 1
ATOM 1601 C CA . LEU A 1 196 ? -16.978 -0.287 3.408 1.00 88.94 196 LEU A CA 1
ATOM 1602 C C . LEU A 1 196 ? -15.793 -1.046 4.032 1.00 88.94 196 LEU A C 1
ATOM 1604 O O . LEU A 1 196 ? -14.900 -1.480 3.314 1.00 88.94 196 LEU A O 1
ATOM 1608 N N . ASN A 1 197 ? -15.796 -1.247 5.353 1.00 80.31 197 ASN A N 1
ATOM 1609 C CA . ASN A 1 197 ? -14.729 -1.945 6.080 1.00 80.31 197 ASN A CA 1
ATOM 1610 C C . ASN A 1 197 ? -14.959 -3.464 6.161 1.00 80.31 197 ASN A C 1
ATOM 1612 O O . ASN A 1 197 ? -14.008 -4.227 6.261 1.00 80.31 197 ASN A O 1
ATOM 1616 N N . GLY A 1 198 ? -16.215 -3.918 6.142 1.00 57.66 198 GLY A N 1
ATOM 1617 C CA . GLY A 1 198 ? -16.610 -5.326 6.277 1.00 57.66 198 GLY A CA 1
ATOM 1618 C C . GLY A 1 198 ? -16.532 -6.143 4.985 1.00 57.66 198 GLY A C 1
ATOM 1619 O O . GLY A 1 198 ? -16.919 -7.307 4.994 1.00 57.66 198 GLY A O 1
ATOM 1620 N N . GLN A 1 199 ? -16.057 -5.549 3.886 1.00 47.22 199 GLN A N 1
ATOM 1621 C CA . GLN A 1 199 ? -15.658 -6.263 2.664 1.00 47.22 199 GLN A CA 1
ATOM 1622 C C . GLN A 1 199 ? -14.134 -6.502 2.579 1.00 47.22 199 GLN A C 1
ATOM 1624 O O . GLN A 1 199 ? -13.625 -6.927 1.543 1.00 47.22 199 GLN A O 1
ATOM 1629 N N . LEU A 1 200 ? -13.412 -6.270 3.681 1.00 40.22 200 LEU A N 1
ATOM 1630 C CA . LEU A 1 200 ? -12.154 -6.949 3.993 1.00 40.22 200 LEU A CA 1
ATOM 1631 C C . LEU A 1 200 ? -12.542 -8.335 4.556 1.00 40.22 200 LEU A C 1
ATOM 1633 O O . LEU A 1 200 ? -13.301 -8.401 5.519 1.00 40.22 200 LEU A O 1
ATOM 1637 N N . ASP A 1 201 ? -12.134 -9.417 3.888 1.00 27.11 201 ASP A N 1
ATOM 1638 C CA . ASP A 1 201 ? -12.690 -10.779 3.997 1.00 27.11 201 ASP A CA 1
ATOM 1639 C C . ASP A 1 201 ? -13.022 -11.266 5.429 1.00 27.11 201 ASP A C 1
ATOM 1641 O O . ASP A 1 201 ? -12.143 -11.546 6.241 1.00 27.11 201 ASP A O 1
ATOM 1645 N N . PHE A 1 202 ? -14.316 -11.481 5.700 1.00 27.14 202 PHE A N 1
ATOM 1646 C CA . PHE A 1 202 ? -14.828 -12.262 6.835 1.00 27.14 202 PHE A CA 1
ATOM 1647 C C . PHE A 1 202 ? -15.504 -13.546 6.324 1.00 27.14 202 PHE A C 1
ATOM 1649 O O . PHE A 1 202 ? -16.720 -13.705 6.409 1.00 27.14 202 PHE A O 1
ATOM 1656 N N . GLU A 1 203 ? -14.715 -14.492 5.810 1.00 25.14 203 GLU A N 1
ATOM 1657 C CA . GLU A 1 203 ? -15.158 -15.890 5.632 1.00 25.14 203 GLU A CA 1
ATOM 1658 C C . GLU A 1 203 ? -14.395 -16.903 6.506 1.00 25.14 203 GLU A C 1
ATOM 1660 O O . GLU A 1 203 ? -14.671 -18.098 6.450 1.00 25.14 203 GLU A O 1
ATOM 1665 N N . ALA A 1 204 ? -13.533 -16.451 7.424 1.00 26.55 204 ALA A N 1
ATOM 1666 C CA . ALA A 1 204 ? -12.780 -17.335 8.321 1.00 26.55 204 ALA A CA 1
ATOM 1667 C C . ALA A 1 204 ? -12.988 -17.066 9.825 1.00 26.55 204 ALA A C 1
ATOM 1669 O O . ALA A 1 204 ? -12.061 -17.237 10.600 1.00 26.55 204 ALA A O 1
ATOM 1670 N N . VAL A 1 205 ? -14.187 -16.681 10.280 1.00 25.14 205 VAL A N 1
ATOM 1671 C CA . VAL A 1 205 ? -14.572 -16.820 11.704 1.00 25.14 205 VAL A CA 1
ATOM 1672 C C . VAL A 1 205 ? -16.059 -17.154 11.780 1.00 25.14 205 VAL A C 1
ATOM 1674 O O . VAL A 1 205 ? -16.907 -16.308 12.048 1.00 25.14 205 VAL A O 1
ATOM 1677 N N . ASN A 1 206 ? -16.403 -18.406 11.485 1.00 23.86 206 ASN A N 1
ATOM 1678 C CA . ASN A 1 206 ? -17.742 -18.916 11.736 1.00 23.86 206 ASN A CA 1
ATOM 1679 C C . ASN A 1 206 ? -17.714 -19.809 12.981 1.00 23.86 206 ASN A C 1
ATOM 1681 O O . ASN A 1 206 ? -16.959 -20.775 13.025 1.00 23.86 206 ASN A O 1
ATOM 1685 N N . LYS A 1 207 ? -18.631 -19.506 13.910 1.00 28.05 207 LYS A N 1
ATOM 1686 C CA . LYS A 1 207 ? -19.127 -20.344 15.020 1.00 28.05 207 LYS A CA 1
ATOM 1687 C C . LYS A 1 207 ? -18.225 -20.527 16.246 1.00 28.05 207 LYS A C 1
ATOM 1689 O O . LYS A 1 207 ? -17.604 -21.562 16.403 1.00 28.05 207 LYS A O 1
ATOM 1694 N N . GLU A 1 208 ? -18.311 -19.558 17.156 1.00 25.48 208 GLU A N 1
ATOM 1695 C CA . GLU A 1 208 ? -18.457 -19.703 18.624 1.00 25.48 208 GLU A CA 1
ATOM 1696 C C . GLU A 1 208 ? -18.257 -18.293 19.206 1.00 25.48 208 GLU A C 1
ATOM 1698 O O . GLU A 1 208 ? -17.147 -17.821 19.389 1.00 25.48 208 GLU A O 1
ATOM 1703 N N . SER A 1 209 ? -19.285 -17.462 19.374 1.00 25.47 209 SER A N 1
ATOM 1704 C CA . SER A 1 209 ? -19.980 -17.374 20.661 1.00 25.47 209 SER A CA 1
ATOM 1705 C C . SER A 1 209 ? -21.194 -16.452 20.519 1.00 25.47 209 SER A C 1
ATOM 1707 O O . SER A 1 209 ? -21.125 -15.244 20.723 1.00 25.47 209 SER A O 1
ATOM 1709 N N . VAL A 1 210 ? -22.341 -17.033 20.179 1.00 22.86 210 VAL A N 1
ATOM 1710 C CA . VAL A 1 210 ? -23.642 -16.446 20.508 1.00 22.86 210 VAL A CA 1
ATOM 1711 C C . VAL A 1 210 ? -24.089 -17.114 21.801 1.00 22.86 210 VAL A C 1
ATOM 1713 O O . VAL A 1 210 ? -24.602 -18.225 21.742 1.00 22.86 210 VAL A O 1
ATOM 1716 N N . CYS A 1 211 ? -23.886 -16.467 22.957 1.00 21.80 211 CYS A N 1
ATOM 1717 C CA . CYS A 1 211 ? -24.789 -16.576 24.113 1.00 21.80 211 CYS A CA 1
ATOM 1718 C C . CYS A 1 211 ? -24.375 -15.686 25.306 1.00 21.80 211 CYS A C 1
ATOM 1720 O O . CYS A 1 211 ? -23.360 -15.963 25.922 1.00 21.80 211 CYS A O 1
ATOM 1722 N N . LYS A 1 212 ? -25.277 -14.746 25.670 1.00 23.72 212 LYS A N 1
ATOM 1723 C CA . LYS A 1 212 ? -25.667 -14.255 27.028 1.00 23.72 212 LYS A CA 1
ATOM 1724 C C . LYS A 1 212 ? -24.546 -13.653 27.916 1.00 23.72 212 LYS A C 1
ATOM 1726 O O . LYS A 1 212 ? -23.512 -14.262 28.095 1.00 23.72 212 LYS A O 1
ATOM 1731 N N . VAL A 1 213 ? -24.682 -12.480 28.549 1.00 23.41 213 VAL A N 1
ATOM 1732 C CA . VAL A 1 213 ? -25.603 -12.074 29.647 1.00 23.41 213 VAL A CA 1
ATOM 1733 C C . VAL A 1 213 ? -25.474 -10.531 29.796 1.00 23.41 213 VAL A C 1
ATOM 1735 O O . VAL A 1 213 ? -24.360 -10.029 29.804 1.00 23.41 213 VAL A O 1
ATOM 1738 N N . LYS A 1 214 ? -26.525 -9.727 29.554 1.00 23.28 214 LYS A N 1
ATOM 1739 C CA . LYS A 1 214 ? -27.357 -8.942 30.514 1.00 23.28 214 LYS A CA 1
ATOM 1740 C C . LYS A 1 214 ? -26.655 -8.221 31.696 1.00 23.28 214 LYS A C 1
ATOM 1742 O O . LYS A 1 214 ? -26.007 -8.866 32.494 1.00 23.28 214 LYS A O 1
ATOM 1747 N N . GLU A 1 215 ? -26.919 -6.906 31.777 1.00 30.73 215 GLU A N 1
ATOM 1748 C CA . GLU A 1 215 ? -27.041 -5.995 32.946 1.00 30.73 215 GLU A CA 1
ATOM 1749 C C . GLU A 1 215 ? -26.278 -6.291 34.252 1.00 30.73 215 GLU A C 1
ATOM 1751 O O . GLU A 1 215 ? -26.549 -7.302 34.881 1.00 30.73 215 GLU A O 1
ATOM 1756 N N . GLU A 1 216 ? -25.540 -5.295 34.775 1.00 25.72 216 GLU A N 1
ATOM 1757 C CA . GLU A 1 216 ? -25.790 -4.778 36.137 1.00 25.72 216 GLU A CA 1
ATOM 1758 C C . GLU A 1 216 ? -25.139 -3.406 36.419 1.00 25.72 216 GLU A C 1
ATOM 1760 O O . GLU A 1 216 ? -24.041 -3.080 35.970 1.00 25.72 216 GLU A O 1
ATOM 1765 N N . ARG A 1 217 ? -25.911 -2.588 37.143 1.00 25.94 217 ARG A N 1
ATOM 1766 C CA . ARG A 1 217 ? -25.552 -1.349 37.849 1.00 25.94 217 ARG A CA 1
ATOM 1767 C C . ARG A 1 217 ? -24.955 -1.713 39.223 1.00 25.94 217 ARG A C 1
ATOM 1769 O O . ARG A 1 217 ? -25.157 -2.827 39.675 1.00 25.94 217 ARG A O 1
ATOM 1776 N N . GLU A 1 218 ? -24.384 -0.710 39.907 1.00 25.86 218 GLU A N 1
ATOM 1777 C CA . GLU A 1 218 ? -23.767 -0.745 41.258 1.00 25.86 218 GLU A CA 1
ATOM 1778 C C . GLU A 1 218 ? -22.296 -1.191 41.198 1.00 25.86 218 GLU A C 1
ATOM 1780 O O . GLU A 1 218 ? -21.967 -2.230 40.657 1.00 25.86 218 GLU A O 1
ATOM 1785 N N . VAL A 1 219 ? -21.325 -0.363 41.592 1.00 25.98 219 VAL A N 1
ATOM 1786 C CA . VAL A 1 219 ? -21.028 -0.080 43.000 1.00 25.98 219 VAL A CA 1
ATOM 1787 C C . VAL A 1 219 ? -20.682 1.396 43.197 1.00 25.98 219 VAL A C 1
ATOM 1789 O O . VAL A 1 219 ? -19.654 1.889 42.741 1.00 25.98 219 VAL A O 1
ATOM 1792 N N . ASN A 1 220 ? -21.541 2.084 43.942 1.00 26.59 220 ASN A N 1
ATOM 1793 C CA . ASN A 1 220 ? -21.288 3.395 44.518 1.00 26.59 220 ASN A CA 1
ATOM 1794 C C . ASN A 1 220 ? -21.471 3.249 46.035 1.00 26.59 220 ASN A C 1
ATOM 1796 O O . ASN A 1 220 ? -22.506 3.619 46.576 1.00 26.59 220 ASN A O 1
ATOM 1800 N N . SER A 1 221 ? -20.516 2.605 46.710 1.00 26.91 221 SER A N 1
ATOM 1801 C CA . SER A 1 221 ? -20.446 2.560 48.178 1.00 26.91 221 SER A CA 1
ATOM 1802 C C . SER A 1 221 ? -19.135 1.919 48.635 1.00 26.91 221 SER A C 1
ATOM 1804 O O . SER A 1 221 ? -19.068 0.705 48.776 1.00 26.91 221 SER A O 1
ATOM 1806 N N . MET A 1 222 ? -18.096 2.720 48.861 1.00 25.22 222 MET A N 1
ATOM 1807 C CA . MET A 1 222 ? -17.020 2.440 49.827 1.00 25.22 222 MET A CA 1
ATOM 1808 C C . MET A 1 222 ? -16.011 3.584 49.756 1.00 25.22 222 MET A C 1
ATOM 1810 O O . MET A 1 222 ? -15.053 3.515 49.004 1.00 25.22 222 MET A O 1
ATOM 1814 N N . LEU A 1 223 ? -16.269 4.663 50.497 1.00 26.39 223 LEU A N 1
ATOM 1815 C CA . LEU A 1 223 ? -15.267 5.644 50.941 1.00 26.39 223 LEU A CA 1
ATOM 1816 C C . LEU A 1 223 ? -15.914 6.507 52.036 1.00 26.39 223 LEU A C 1
ATOM 1818 O O . LEU A 1 223 ? -16.252 7.670 51.850 1.00 26.39 223 LEU A O 1
ATOM 1822 N N . MET A 1 224 ? -16.150 5.871 53.181 1.00 26.33 224 MET A N 1
ATOM 1823 C CA . MET A 1 224 ? -16.434 6.495 54.473 1.00 26.33 224 MET A CA 1
ATOM 1824 C C . MET A 1 224 ? -15.682 5.658 55.513 1.00 26.33 224 MET A C 1
ATOM 1826 O O . MET A 1 224 ? -15.934 4.457 55.595 1.00 26.33 224 MET A O 1
ATOM 1830 N N . GLY A 1 225 ? -14.774 6.276 56.275 1.00 25.36 225 GLY A N 1
ATOM 1831 C CA . GLY A 1 225 ? -14.240 5.694 57.514 1.00 25.36 225 GLY A CA 1
ATOM 1832 C C . GLY A 1 225 ? -12.714 5.664 57.667 1.00 25.36 225 GLY A C 1
ATOM 1833 O O . GLY A 1 225 ? -12.086 4.652 57.394 1.00 25.36 225 GLY A O 1
ATOM 1834 N N . ASP A 1 226 ? -12.181 6.778 58.173 1.00 27.83 226 ASP A N 1
ATOM 1835 C CA . ASP A 1 226 ? -11.317 6.889 59.363 1.00 27.83 226 ASP A CA 1
ATOM 1836 C C . ASP A 1 226 ? -9.853 6.368 59.421 1.00 27.83 226 ASP A C 1
ATOM 1838 O O . ASP A 1 226 ? -9.560 5.193 59.595 1.00 27.83 226 ASP A O 1
ATOM 1842 N N . THR A 1 227 ? -8.938 7.352 59.391 1.00 25.86 227 THR A N 1
ATOM 1843 C CA . THR A 1 227 ? -7.893 7.764 60.374 1.00 25.86 227 THR A CA 1
ATOM 1844 C C . THR A 1 227 ? -7.049 6.800 61.258 1.00 25.86 227 THR A C 1
ATOM 1846 O O . THR A 1 227 ? -7.584 6.061 62.074 1.00 25.86 227 THR A O 1
ATOM 1849 N N . LEU A 1 228 ? -5.727 7.125 61.279 1.00 24.59 228 LEU A N 1
ATOM 1850 C CA . LEU A 1 228 ? -4.676 7.022 62.348 1.00 24.59 228 LEU A CA 1
ATOM 1851 C C . LEU A 1 228 ? -3.997 5.635 62.548 1.00 24.59 228 LEU A C 1
ATOM 1853 O O . LEU A 1 228 ? -4.668 4.621 62.505 1.00 24.59 228 LEU A O 1
ATOM 1857 N N . THR A 1 229 ? -2.677 5.446 62.774 1.00 24.89 229 THR A N 1
ATOM 1858 C CA . THR A 1 229 ? -1.596 6.260 63.393 1.00 24.89 229 THR A CA 1
ATOM 1859 C C . THR A 1 229 ? -0.179 5.689 63.089 1.00 24.89 229 THR A C 1
ATOM 1861 O O . THR A 1 229 ? -0.053 4.589 62.566 1.00 24.89 229 THR A O 1
ATOM 1864 N N . LYS A 1 230 ? 0.861 6.471 63.447 1.00 26.94 230 LYS A N 1
ATOM 1865 C CA . LYS A 1 230 ? 2.335 6.355 63.264 1.00 26.94 230 LYS A CA 1
ATOM 1866 C C . LYS A 1 230 ? 3.079 5.183 63.951 1.00 26.94 230 LYS A C 1
ATOM 1868 O O . LYS A 1 230 ? 2.620 4.708 64.980 1.00 26.94 230 LYS A O 1
ATOM 1873 N N . ASP A 1 231 ? 4.283 4.881 63.419 1.00 26.03 231 ASP A N 1
ATOM 1874 C CA . ASP A 1 231 ? 5.626 4.676 64.058 1.00 26.03 231 ASP A CA 1
ATOM 1875 C C . ASP A 1 231 ? 6.430 3.621 63.246 1.00 26.03 231 ASP A C 1
ATOM 1877 O O . ASP A 1 231 ? 5.837 2.649 62.801 1.00 26.03 231 ASP A O 1
ATOM 1881 N N . GLY A 1 232 ? 7.738 3.653 62.941 1.00 24.09 232 GLY A N 1
ATOM 1882 C CA . GLY A 1 232 ? 8.915 4.487 63.218 1.00 24.09 232 GLY A CA 1
ATOM 1883 C C . GLY A 1 232 ? 10.191 3.767 62.681 1.00 24.09 232 GLY A C 1
ATOM 1884 O O . GLY A 1 232 ? 10.115 2.586 62.358 1.00 24.09 232 GLY A O 1
ATOM 1885 N N . PHE A 1 233 ? 11.348 4.465 62.653 1.00 23.00 233 PHE A N 1
ATOM 1886 C CA . PHE A 1 233 ? 12.750 3.978 62.454 1.00 23.00 233 PHE A CA 1
ATOM 1887 C C . PHE A 1 233 ? 13.154 3.432 61.054 1.00 23.00 233 PHE A C 1
ATOM 1889 O O . PHE A 1 233 ? 12.375 2.769 60.394 1.00 23.00 233 PHE A O 1
ATOM 1896 N N . SER A 1 234 ? 14.369 3.596 60.504 1.00 22.69 234 SER A N 1
ATOM 1897 C CA . SER A 1 234 ? 15.598 4.331 60.853 1.00 22.69 234 SER A CA 1
ATOM 1898 C C . SER A 1 234 ? 16.615 4.248 59.698 1.00 22.69 234 SER A C 1
ATOM 1900 O O . SER A 1 234 ? 16.788 3.182 59.121 1.00 22.69 234 SER A O 1
ATOM 1902 N N . ASP A 1 235 ? 17.297 5.367 59.447 1.00 24.19 235 ASP A N 1
ATOM 1903 C CA . ASP A 1 235 ? 18.739 5.564 59.196 1.00 24.19 235 ASP A CA 1
ATOM 1904 C C . ASP A 1 235 ? 19.555 4.614 58.278 1.00 24.19 235 ASP A C 1
ATOM 1906 O O . ASP A 1 235 ? 19.660 3.411 58.507 1.00 24.19 235 ASP A O 1
ATOM 1910 N N . GLY A 1 236 ? 20.281 5.192 57.305 1.00 23.52 236 GLY A N 1
ATOM 1911 C CA . GLY A 1 236 ? 21.269 4.443 56.511 1.00 23.52 236 GLY A CA 1
ATOM 1912 C C . GLY A 1 236 ? 21.819 5.123 55.250 1.00 23.52 236 GLY A C 1
ATOM 1913 O O . GLY A 1 236 ? 21.477 4.749 54.136 1.00 23.52 236 GLY A O 1
ATOM 1914 N N . LYS A 1 237 ? 22.730 6.090 55.427 1.00 23.83 237 LYS A N 1
ATOM 1915 C CA . LYS A 1 237 ? 23.593 6.748 54.414 1.00 23.83 237 LYS A CA 1
ATOM 1916 C C . LYS A 1 237 ? 24.053 5.848 53.246 1.00 23.83 237 LYS A C 1
ATOM 1918 O O . LYS A 1 237 ? 24.600 4.779 53.511 1.00 23.83 237 LYS A O 1
ATOM 1923 N N . LYS A 1 238 ? 24.118 6.400 52.016 1.00 24.86 238 LYS A N 1
ATOM 1924 C CA . LYS A 1 238 ? 25.339 6.380 51.162 1.00 24.86 238 LYS A CA 1
ATOM 1925 C C . LYS A 1 238 ? 25.254 7.242 49.882 1.00 24.86 238 LYS A C 1
ATOM 1927 O O . LYS A 1 238 ? 24.500 6.959 48.969 1.00 24.86 238 LYS A O 1
ATOM 1932 N N . LYS A 1 239 ? 26.162 8.229 49.849 1.00 23.52 239 LYS A N 1
ATOM 1933 C CA . LYS A 1 239 ? 27.012 8.708 48.737 1.00 23.52 239 LYS A CA 1
ATOM 1934 C C . LYS A 1 239 ? 26.362 9.080 47.394 1.00 23.52 239 LYS A C 1
ATOM 1936 O O . LYS A 1 239 ? 26.141 8.243 46.531 1.00 23.52 239 LYS A O 1
ATOM 1941 N N . ALA A 1 240 ? 26.304 10.394 47.175 1.00 24.38 240 ALA A N 1
ATOM 1942 C CA . ALA A 1 240 ? 26.269 11.026 45.865 1.00 24.38 240 ALA A CA 1
ATOM 1943 C C . ALA A 1 240 ? 27.440 10.554 44.979 1.00 24.38 240 ALA A C 1
ATOM 1945 O O . ALA A 1 240 ? 28.606 10.658 45.365 1.00 24.38 240 ALA A O 1
ATOM 1946 N N . HIS A 1 241 ? 27.116 10.059 43.787 1.00 24.47 241 HIS A N 1
ATOM 1947 C CA . HIS A 1 241 ? 27.984 10.107 42.615 1.00 24.47 241 HIS A CA 1
ATOM 1948 C C . HIS A 1 241 ? 27.294 11.014 41.601 1.00 24.47 241 HIS A C 1
ATOM 1950 O O . HIS A 1 241 ? 26.126 10.813 41.278 1.00 24.47 241 HIS A O 1
ATOM 1956 N N . GLY A 1 242 ? 28.005 12.053 41.164 1.00 25.39 242 GLY A N 1
ATOM 1957 C CA . GLY A 1 242 ? 27.521 12.976 40.149 1.00 25.39 242 GLY A CA 1
ATOM 1958 C C . GLY A 1 242 ? 27.241 12.226 38.853 1.00 25.39 242 GLY A C 1
ATOM 1959 O O . GLY A 1 242 ? 28.150 11.652 38.259 1.00 25.39 242 GLY A O 1
ATOM 1960 N N . ILE A 1 243 ? 25.983 12.245 38.422 1.00 23.25 243 ILE A N 1
ATOM 1961 C CA . ILE A 1 243 ? 25.593 11.818 37.085 1.00 23.25 243 ILE A CA 1
ATOM 1962 C C . ILE A 1 243 ? 25.632 13.056 36.197 1.00 23.25 243 ILE A C 1
ATOM 1964 O O . ILE A 1 243 ? 24.882 14.016 36.372 1.00 23.25 243 ILE A O 1
ATOM 1968 N N . THR A 1 244 ? 26.554 13.030 35.243 1.00 24.44 244 THR A N 1
ATOM 1969 C CA . THR A 1 244 ? 26.610 13.942 34.108 1.00 24.44 244 THR A CA 1
ATOM 1970 C C . THR A 1 244 ? 25.309 13.824 33.311 1.00 24.44 244 THR A C 1
ATOM 1972 O O . THR A 1 244 ? 25.075 12.827 32.632 1.00 24.44 244 THR A O 1
ATOM 1975 N N . LEU A 1 245 ? 24.456 14.846 33.391 1.00 23.84 245 LEU A N 1
ATOM 1976 C CA . LEU A 1 245 ? 23.237 14.966 32.591 1.00 23.84 245 LEU A CA 1
ATOM 1977 C C . LEU A 1 245 ? 23.605 15.074 31.101 1.00 23.84 245 LEU A C 1
ATOM 1979 O O . LEU A 1 245 ? 24.028 16.129 30.627 1.00 23.84 245 LEU A O 1
ATOM 1983 N N . LYS A 1 246 ? 23.441 13.984 30.342 1.00 26.75 246 LYS A N 1
ATOM 1984 C CA . LYS A 1 246 ? 23.436 14.038 28.874 1.00 26.75 246 LYS A CA 1
ATOM 1985 C C . LYS A 1 246 ? 22.075 14.553 28.396 1.00 26.75 246 LYS A C 1
ATOM 1987 O O . LYS A 1 246 ? 21.027 14.090 28.832 1.00 26.75 246 LYS A O 1
ATOM 1992 N N . LYS A 1 247 ? 22.126 15.545 27.501 1.00 30.12 247 LYS A N 1
ATOM 1993 C CA . LYS A 1 247 ? 21.009 16.235 26.833 1.00 30.12 247 LYS A CA 1
ATOM 1994 C C . LYS A 1 247 ? 19.887 15.280 26.374 1.00 30.12 247 LYS A C 1
ATOM 1996 O O . LYS A 1 247 ? 19.949 14.779 25.260 1.00 30.12 247 LYS A O 1
ATOM 2001 N N . LYS A 1 248 ? 18.839 15.094 27.183 1.00 29.91 248 LYS A N 1
ATOM 2002 C CA . LYS A 1 248 ? 17.499 14.669 26.716 1.00 29.91 248 LYS A CA 1
ATOM 2003 C C . LYS A 1 248 ? 16.321 15.216 27.543 1.00 29.91 248 LYS A C 1
ATOM 2005 O O . LYS A 1 248 ? 15.179 14.901 27.247 1.00 29.91 248 LYS A O 1
ATOM 2010 N N . SER A 1 249 ? 16.554 16.121 28.498 1.00 32.56 249 SER A N 1
ATOM 2011 C CA . SER A 1 249 ? 15.492 16.627 29.395 1.00 32.56 249 SER A CA 1
ATOM 2012 C C . SER A 1 249 ? 14.987 18.047 29.094 1.00 32.56 249 SER A C 1
ATOM 2014 O O . SER A 1 249 ? 14.220 18.588 29.879 1.00 32.56 249 SER A O 1
ATOM 2016 N N . TYR A 1 250 ? 15.379 18.671 27.977 1.00 32.38 250 TYR A N 1
ATOM 2017 C CA . TYR A 1 250 ? 14.940 20.043 27.658 1.00 32.38 250 TYR A CA 1
ATOM 2018 C C . TYR A 1 250 ? 13.673 20.125 26.791 1.00 32.38 250 TYR A C 1
ATOM 2020 O O . TYR A 1 250 ? 12.976 21.132 26.849 1.00 32.38 250 TYR A O 1
ATOM 2028 N N . VAL A 1 251 ? 13.322 19.084 26.027 1.00 32.41 251 VAL A N 1
ATOM 2029 C CA . VAL A 1 251 ? 12.164 19.146 25.109 1.00 32.41 251 VAL A CA 1
ATOM 2030 C C . VAL A 1 251 ? 10.838 19.012 25.866 1.00 32.41 251 VAL A C 1
ATOM 2032 O O . VAL A 1 251 ? 9.917 19.780 25.614 1.00 32.41 251 VAL A O 1
ATOM 2035 N N . ILE A 1 252 ? 10.770 18.139 26.875 1.00 36.16 252 ILE A N 1
ATOM 2036 C CA . ILE A 1 252 ? 9.559 17.946 27.694 1.00 36.16 252 ILE A CA 1
ATOM 2037 C C . ILE A 1 252 ? 9.256 19.199 28.531 1.00 36.16 252 ILE A C 1
ATOM 2039 O O . ILE A 1 252 ? 8.108 19.621 28.632 1.00 36.16 252 ILE A O 1
ATOM 2043 N N . LEU A 1 253 ? 10.288 19.859 29.065 1.00 33.69 253 LEU A N 1
ATOM 2044 C CA . LEU A 1 253 ? 10.111 21.058 29.887 1.00 33.69 253 LEU A CA 1
ATOM 2045 C C . LEU A 1 253 ? 9.689 22.279 29.057 1.00 33.69 253 LEU A C 1
ATOM 2047 O O . LEU A 1 253 ? 8.864 23.059 29.519 1.00 33.69 253 LEU A O 1
ATOM 2051 N N . VAL A 1 254 ? 10.189 22.424 27.824 1.00 33.25 254 VAL A N 1
ATOM 2052 C CA . VAL A 1 254 ? 9.813 23.532 26.927 1.00 33.25 254 VAL A CA 1
ATOM 2053 C C . VAL A 1 254 ? 8.416 23.327 26.332 1.00 33.25 254 VAL A C 1
ATOM 2055 O O . VAL A 1 254 ? 7.654 24.286 26.257 1.00 33.25 254 VAL A O 1
ATOM 2058 N N . VAL A 1 255 ? 8.032 22.093 25.988 1.00 36.88 255 VAL A N 1
ATOM 2059 C CA . VAL A 1 255 ? 6.678 21.780 25.494 1.00 36.88 255 VAL A CA 1
ATOM 2060 C C . VAL A 1 255 ? 5.634 21.963 26.600 1.00 36.88 255 VAL A C 1
ATOM 2062 O O . VAL A 1 255 ? 4.607 22.596 26.357 1.00 36.88 255 VAL A O 1
ATOM 2065 N N . CYS A 1 256 ? 5.927 21.546 27.837 1.00 37.34 256 CYS A N 1
ATOM 2066 C CA . CYS A 1 256 ? 5.063 21.828 28.986 1.00 37.34 256 CYS A CA 1
ATOM 2067 C C . CYS A 1 256 ? 4.989 23.327 29.307 1.00 37.34 256 CYS A C 1
ATOM 2069 O O . CYS A 1 256 ? 3.904 23.818 29.598 1.00 37.34 256 CYS A O 1
ATOM 2071 N N . LEU A 1 257 ? 6.090 24.084 29.202 1.00 34.78 257 LEU A N 1
ATOM 2072 C CA . LEU A 1 257 ? 6.059 25.536 29.422 1.00 34.78 257 LEU A CA 1
ATOM 2073 C C . LEU A 1 257 ? 5.220 26.254 28.355 1.00 34.78 257 LEU A C 1
ATOM 2075 O O . LEU A 1 257 ? 4.482 27.176 28.683 1.00 34.78 257 LEU A O 1
ATOM 2079 N N . ILE A 1 258 ? 5.288 25.816 27.093 1.00 40.97 258 ILE A N 1
ATOM 2080 C CA . ILE A 1 258 ? 4.484 26.366 25.992 1.00 40.97 258 ILE A CA 1
ATOM 2081 C C . ILE A 1 258 ? 3.002 26.015 26.180 1.00 40.97 258 ILE A C 1
ATOM 2083 O O . ILE A 1 258 ? 2.158 26.894 26.023 1.00 40.97 258 ILE A O 1
ATOM 2087 N N . LEU A 1 259 ? 2.671 24.787 26.589 1.00 41.06 259 LEU A N 1
ATOM 2088 C CA . LEU A 1 259 ? 1.297 24.375 26.912 1.00 41.06 259 LEU A CA 1
ATOM 2089 C C . LEU A 1 259 ? 0.734 25.138 28.118 1.00 41.06 259 LEU A C 1
ATOM 2091 O O . LEU A 1 259 ? -0.385 25.640 28.055 1.00 41.06 259 LEU A O 1
ATOM 2095 N N . ILE A 1 260 ? 1.528 25.326 29.174 1.00 42.62 260 ILE A N 1
ATOM 2096 C CA . ILE A 1 260 ? 1.134 26.095 30.362 1.00 42.62 260 ILE A CA 1
ATOM 2097 C C . ILE A 1 260 ? 0.952 27.581 30.006 1.00 42.62 260 ILE A C 1
ATOM 2099 O O . ILE A 1 260 ? -0.064 28.174 30.359 1.00 42.62 260 ILE A O 1
ATOM 2103 N N . LEU A 1 261 ? 1.855 28.181 29.223 1.00 37.59 261 LEU A N 1
ATOM 2104 C CA . LEU A 1 261 ? 1.714 29.567 28.746 1.00 37.59 261 LEU A CA 1
ATOM 2105 C C . LEU A 1 261 ? 0.526 29.751 27.782 1.00 37.59 261 LEU A C 1
ATOM 2107 O O . LEU A 1 261 ? -0.046 30.840 27.720 1.00 37.59 261 LEU A O 1
ATOM 2111 N N . SER A 1 262 ? 0.129 28.698 27.063 1.00 38.94 262 SER A N 1
ATOM 2112 C CA . SER A 1 262 ? -1.059 28.693 26.196 1.00 38.94 262 SER A CA 1
ATOM 2113 C C . SER A 1 262 ? -2.354 28.654 27.010 1.00 38.94 262 SER A C 1
ATOM 2115 O O . SER A 1 262 ? -3.317 29.333 26.662 1.00 38.94 262 SER A O 1
ATOM 2117 N N . ILE A 1 263 ? -2.355 27.925 28.130 1.00 38.00 263 ILE A N 1
ATOM 2118 C CA . ILE A 1 263 ? -3.485 27.839 29.065 1.00 38.00 263 ILE A CA 1
ATOM 2119 C C . ILE A 1 263 ? -3.667 29.163 29.830 1.00 38.00 263 ILE A C 1
ATOM 2121 O O . ILE A 1 263 ? -4.793 29.626 30.008 1.00 38.00 263 ILE A O 1
ATOM 2125 N N . PHE A 1 264 ? -2.578 29.847 30.194 1.00 35.19 264 PHE A N 1
ATOM 2126 C CA . PHE A 1 264 ? -2.639 31.145 30.885 1.00 35.19 264 PHE A CA 1
ATOM 2127 C C . PHE A 1 264 ? -3.010 32.340 29.987 1.00 35.19 264 PHE A C 1
ATOM 2129 O O . PHE A 1 264 ? -3.275 33.422 30.502 1.00 35.19 264 PHE A O 1
ATOM 2136 N N . LYS A 1 265 ? -3.101 32.173 28.659 1.00 33.50 265 LYS A N 1
ATOM 2137 C CA . LYS A 1 265 ? -3.533 33.242 27.735 1.00 33.50 265 LYS A CA 1
ATOM 2138 C C . LYS A 1 265 ? -5.061 33.386 27.624 1.00 33.50 265 LYS A C 1
ATOM 2140 O O . LYS A 1 265 ? -5.533 34.336 27.006 1.00 33.50 265 LYS A O 1
ATOM 2145 N N . VAL A 1 266 ? -5.821 32.465 28.230 1.00 38.81 266 VAL A N 1
ATOM 2146 C CA . VAL A 1 266 ? -7.299 32.437 28.235 1.00 38.81 266 VAL A CA 1
ATOM 2147 C C . VAL A 1 266 ? -7.899 33.101 29.486 1.00 38.81 266 VAL A C 1
ATOM 2149 O O . VAL A 1 266 ? -9.096 33.370 29.531 1.00 38.81 266 VAL A O 1
ATOM 2152 N N . ILE A 1 267 ? -7.085 33.460 30.482 1.00 35.03 267 ILE A N 1
ATOM 2153 C CA . ILE A 1 267 ? -7.547 34.166 31.682 1.00 35.03 267 ILE A CA 1
ATOM 2154 C C . ILE A 1 267 ? -6.759 35.471 31.771 1.00 35.03 267 ILE A C 1
ATOM 2156 O O . ILE A 1 267 ? -5.533 35.462 31.815 1.00 35.03 267 ILE A O 1
ATOM 2160 N N . GLY A 1 268 ? -7.478 36.594 31.705 1.00 31.16 268 GLY A N 1
ATOM 2161 C CA . GLY A 1 268 ? -6.913 37.939 31.696 1.00 31.16 268 GLY A CA 1
ATOM 2162 C C . GLY A 1 268 ? -5.875 38.151 32.797 1.00 31.16 268 GLY A C 1
ATOM 2163 O O . GLY A 1 268 ? -6.030 37.689 33.926 1.00 31.16 268 GLY A O 1
ATOM 2164 N N . ALA A 1 269 ? -4.806 38.847 32.423 1.00 30.69 269 ALA A N 1
ATOM 2165 C CA . ALA A 1 269 ? -3.715 39.219 33.301 1.00 30.69 269 ALA A CA 1
ATOM 2166 C C . ALA A 1 269 ? -4.218 39.984 34.532 1.00 30.69 269 ALA A C 1
ATOM 2168 O O . ALA A 1 269 ? -4.924 40.975 34.380 1.00 30.69 269 ALA A O 1
ATOM 2169 N N . ASP A 1 270 ? -3.775 39.570 35.719 1.00 28.52 270 ASP A N 1
ATOM 2170 C CA . ASP A 1 270 ? -3.196 40.499 36.684 1.00 28.52 270 ASP A CA 1
ATOM 2171 C C . ASP A 1 270 ? -2.388 39.769 37.772 1.00 28.52 270 ASP A C 1
ATOM 2173 O O . ASP A 1 270 ? -2.863 38.842 38.422 1.00 28.52 270 ASP A O 1
ATOM 2177 N N . ARG A 1 271 ? -1.166 40.283 37.980 1.00 29.44 271 ARG A N 1
ATOM 2178 C CA . ARG A 1 271 ? -0.228 40.062 39.102 1.00 29.44 271 ARG A CA 1
ATOM 2179 C C . ARG A 1 271 ? 0.570 38.753 39.138 1.00 29.44 271 ARG A C 1
ATOM 2181 O O . ARG A 1 271 ? 0.272 37.811 39.860 1.00 29.44 271 ARG A O 1
ATOM 2188 N N . VAL A 1 272 ? 1.719 38.806 38.462 1.00 28.09 272 VAL A N 1
ATOM 2189 C CA . VAL A 1 272 ? 2.926 38.047 38.814 1.00 28.09 272 VAL A CA 1
ATOM 2190 C C . VAL A 1 272 ? 3.731 38.867 39.825 1.00 28.09 272 VAL A C 1
ATOM 2192 O O . VAL A 1 272 ? 4.331 39.869 39.448 1.00 28.09 272 VAL A O 1
ATOM 2195 N N . SER A 1 273 ? 3.772 38.434 41.083 1.00 27.72 273 SER A N 1
ATOM 2196 C CA . SER A 1 273 ? 4.907 38.646 41.994 1.00 27.72 273 SER A CA 1
ATOM 2197 C C . SER A 1 273 ? 4.653 37.884 43.293 1.00 27.72 273 SER A C 1
ATOM 2199 O O . SER A 1 273 ? 3.592 38.056 43.878 1.00 27.72 273 SER A O 1
ATOM 2201 N N . GLU A 1 274 ? 5.659 37.122 43.733 1.00 29.91 274 GLU A N 1
ATOM 2202 C CA . GLU A 1 274 ? 5.711 36.330 44.976 1.00 29.91 274 GLU A CA 1
ATOM 2203 C C . GLU A 1 274 ? 4.943 35.001 44.934 1.00 29.91 274 GLU A C 1
ATOM 2205 O O . GLU A 1 274 ? 3.738 34.968 45.099 1.00 29.91 274 GLU A O 1
ATOM 2210 N N . VAL A 1 275 ? 5.659 33.899 44.673 1.00 26.83 275 VAL A N 1
ATOM 2211 C CA . VAL A 1 275 ? 5.892 32.772 45.607 1.00 26.83 275 VAL A CA 1
ATOM 2212 C C . VAL A 1 275 ? 6.906 31.845 44.913 1.00 26.83 275 VAL A C 1
ATOM 2214 O O . VAL A 1 275 ? 6.551 30.937 44.170 1.00 26.83 275 VAL A O 1
ATOM 2217 N N . ASN A 1 276 ? 8.199 32.099 45.125 1.00 26.97 276 ASN A N 1
ATOM 2218 C CA . ASN A 1 276 ? 9.291 31.184 44.776 1.00 26.97 276 ASN A CA 1
ATOM 2219 C C . ASN A 1 276 ? 9.990 30.794 46.084 1.00 26.97 276 ASN A C 1
ATOM 2221 O O . ASN A 1 276 ? 11.004 31.389 46.436 1.00 26.97 276 ASN A O 1
ATOM 2225 N N . SER A 1 277 ? 9.415 29.837 46.817 1.00 28.05 277 SER A N 1
ATOM 2226 C CA . SER A 1 277 ? 10.125 29.068 47.862 1.00 28.05 277 SER A CA 1
ATOM 2227 C C . SER A 1 277 ? 9.314 27.935 48.509 1.00 28.05 277 SER A C 1
ATOM 2229 O O . SER A 1 277 ? 9.909 27.151 49.239 1.00 28.05 277 SER A O 1
ATOM 2231 N N . GLU A 1 278 ? 8.017 27.763 48.222 1.00 25.66 278 GLU A N 1
ATOM 2232 C CA . GLU A 1 278 ? 7.211 26.693 48.855 1.00 25.66 278 GLU A CA 1
ATOM 2233 C C . GLU A 1 278 ? 6.735 25.568 47.915 1.00 25.66 278 GLU A C 1
ATOM 2235 O O . GLU A 1 278 ? 6.200 24.570 48.382 1.00 25.66 278 GLU A O 1
ATOM 2240 N N . PHE A 1 279 ? 7.005 25.631 46.605 1.00 24.98 279 PHE A N 1
ATOM 2241 C CA . PHE A 1 279 ? 6.517 24.618 45.648 1.00 24.98 279 PHE A CA 1
ATOM 2242 C C . PHE A 1 279 ? 7.397 23.362 45.485 1.00 24.98 279 PHE A C 1
ATOM 2244 O O . PHE A 1 279 ? 7.037 22.465 44.728 1.00 24.98 279 PHE A O 1
ATOM 2251 N N . PHE A 1 280 ? 8.530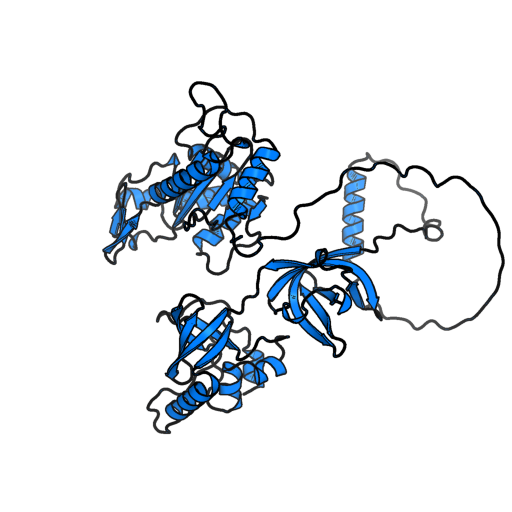 23.262 46.192 1.00 25.42 280 PHE A N 1
ATOM 2252 C CA . PHE A 1 280 ? 9.410 22.080 46.131 1.00 25.42 280 PHE A CA 1
ATOM 2253 C C . PHE A 1 280 ? 9.248 21.087 47.287 1.00 25.42 280 PHE A C 1
ATOM 2255 O O . PHE A 1 280 ? 9.922 20.063 47.290 1.00 25.42 280 PHE A O 1
ATOM 2262 N N . ASN A 1 281 ? 8.332 21.327 48.226 1.00 26.14 281 ASN A N 1
ATOM 2263 C CA . ASN A 1 281 ? 7.998 20.364 49.272 1.00 26.14 281 ASN A CA 1
ATOM 2264 C C . ASN A 1 281 ? 6.483 20.329 49.468 1.00 26.14 281 ASN A C 1
ATOM 2266 O O . ASN A 1 281 ? 5.944 21.180 50.165 1.00 26.14 281 ASN A O 1
ATOM 2270 N N . ASN A 1 282 ? 5.852 19.326 48.850 1.00 27.77 282 ASN A N 1
ATOM 2271 C CA . ASN A 1 282 ? 4.485 18.811 49.039 1.00 27.77 282 ASN A CA 1
ATOM 2272 C C . ASN A 1 282 ? 3.703 18.792 47.725 1.00 27.77 282 ASN A C 1
ATOM 2274 O O . ASN A 1 282 ? 2.969 19.720 47.415 1.00 27.77 282 ASN A O 1
ATOM 2278 N N . ASN A 1 283 ? 3.879 17.707 46.966 1.00 24.80 283 ASN A N 1
ATOM 2279 C CA . ASN A 1 283 ? 2.790 16.966 46.320 1.00 24.80 283 ASN A CA 1
ATOM 2280 C C . ASN A 1 283 ? 3.353 15.693 45.675 1.00 24.80 283 ASN A C 1
ATOM 2282 O O . ASN A 1 283 ? 3.435 15.545 44.461 1.00 24.80 283 ASN A O 1
ATOM 2286 N N . SER A 1 284 ? 3.743 14.746 46.527 1.00 28.58 284 SER A N 1
ATOM 2287 C CA . SER A 1 284 ? 3.671 13.328 46.193 1.00 28.58 284 SER A CA 1
ATOM 2288 C C . SER A 1 284 ? 2.281 12.827 46.595 1.00 28.58 284 SER A C 1
ATOM 2290 O O . SER A 1 284 ? 2.033 12.557 47.769 1.00 28.58 284 SER A O 1
ATOM 2292 N N . SER A 1 285 ? 1.360 12.753 45.640 1.00 25.34 285 SER A N 1
ATOM 2293 C CA . SER A 1 285 ? 0.170 11.892 45.706 1.00 25.34 285 SER A CA 1
ATOM 2294 C C . SER A 1 285 ? -0.425 11.705 44.305 1.00 25.34 285 SER A C 1
ATOM 2296 O O . SER A 1 285 ? -1.268 12.460 43.843 1.00 25.34 285 SER A O 1
ATOM 2298 N N . THR A 1 286 ? 0.093 10.676 43.630 1.00 30.14 286 THR A N 1
ATOM 2299 C CA . THR A 1 286 ? -0.661 9.635 42.906 1.00 30.14 286 THR A CA 1
ATOM 2300 C C . THR A 1 286 ? -1.878 10.035 42.058 1.00 30.14 286 THR A C 1
ATOM 2302 O O . THR A 1 286 ? -3.000 10.088 42.557 1.00 30.14 286 THR A O 1
ATOM 2305 N N . SER A 1 287 ? -1.684 10.038 40.737 1.00 30.06 287 SER A N 1
ATOM 2306 C CA . SER A 1 287 ? -2.624 9.431 39.786 1.00 30.06 287 SER A CA 1
ATOM 2307 C C . SER A 1 287 ? -1.857 8.406 38.939 1.00 30.06 287 SER A C 1
ATOM 2309 O O . SER A 1 287 ? -1.031 8.768 38.107 1.00 30.06 287 SER A O 1
ATOM 2311 N N . ASN A 1 288 ? -2.073 7.120 39.235 1.00 35.75 288 ASN A N 1
ATOM 2312 C CA . ASN A 1 288 ? -1.536 5.965 38.513 1.00 35.75 288 ASN A CA 1
ATOM 2313 C C . ASN A 1 288 ? -2.067 5.937 37.069 1.00 35.75 288 ASN A C 1
ATOM 2315 O O . ASN A 1 288 ? -3.145 5.395 36.839 1.00 35.75 288 ASN A O 1
ATOM 2319 N N . GLU A 1 289 ? -1.307 6.410 36.086 1.00 45.66 289 GLU A N 1
ATOM 2320 C CA . GLU A 1 289 ? -1.432 5.873 34.725 1.00 45.66 289 GLU A CA 1
ATOM 2321 C C . GLU A 1 289 ? -0.462 4.697 34.612 1.00 45.66 289 GLU A C 1
ATOM 2323 O O . GLU A 1 289 ? 0.669 4.817 34.156 1.00 45.66 289 GLU A O 1
ATOM 2328 N N . LYS A 1 290 ? -0.889 3.546 35.147 1.00 67.25 290 LYS A N 1
ATOM 2329 C CA . LYS A 1 290 ? -0.132 2.289 35.057 1.00 67.25 290 LYS A CA 1
ATOM 2330 C C . LYS A 1 290 ? -0.184 1.663 33.669 1.00 67.25 290 LYS A C 1
ATOM 2332 O O . LYS A 1 290 ? 0.517 0.690 33.460 1.00 67.25 290 LYS A O 1
ATOM 2337 N N . PHE A 1 291 ? -1.001 2.185 32.758 1.00 74.75 291 PHE A N 1
ATOM 2338 C CA . PHE A 1 291 ? -1.230 1.633 31.429 1.00 74.75 291 PHE A CA 1
ATOM 2339 C C . PHE A 1 291 ? -0.921 2.668 30.352 1.00 74.75 291 PHE A C 1
ATOM 2341 O O . PHE A 1 291 ? -1.203 3.850 30.530 1.00 74.75 291 PHE A O 1
ATOM 2348 N N . THR A 1 292 ? -0.401 2.210 29.218 1.00 87.19 292 THR A N 1
ATOM 2349 C CA . THR A 1 292 ? -0.216 3.022 28.010 1.00 87.19 292 THR A CA 1
ATOM 2350 C C . THR A 1 292 ? -0.691 2.267 26.778 1.00 87.19 292 THR A C 1
ATOM 2352 O O . THR A 1 292 ? -0.939 1.061 26.840 1.00 87.19 292 THR A O 1
ATOM 2355 N N . SER A 1 293 ? -0.825 2.982 25.662 1.00 87.56 293 SER A N 1
ATOM 2356 C CA . SER A 1 293 ? -1.080 2.395 24.354 1.00 87.56 293 SER A CA 1
ATOM 2357 C C . SER A 1 293 ? -0.139 2.984 23.310 1.00 87.56 293 SER A C 1
ATOM 2359 O O . SER A 1 293 ? 0.011 4.203 23.235 1.00 87.56 293 SER A O 1
ATOM 2361 N N . PHE A 1 294 ? 0.480 2.121 22.507 1.00 86.88 294 PHE A N 1
ATOM 2362 C CA . PHE A 1 294 ? 1.433 2.499 21.470 1.00 86.88 294 PHE A CA 1
ATOM 2363 C C . PHE A 1 294 ? 1.125 1.771 20.159 1.00 86.88 294 PHE A C 1
ATOM 2365 O O . PHE A 1 294 ? 0.905 0.561 20.154 1.00 86.88 294 PHE A O 1
ATOM 2372 N N . GLU A 1 295 ? 1.086 2.523 19.059 1.00 90.38 295 GLU A N 1
ATOM 2373 C CA . GLU A 1 295 ? 0.873 2.026 17.693 1.00 90.38 295 GLU A CA 1
ATOM 2374 C C . GLU A 1 295 ? 2.177 2.199 16.909 1.00 90.38 295 GLU A C 1
ATOM 2376 O O . GLU A 1 295 ? 2.756 3.286 16.935 1.00 90.38 295 GLU A O 1
ATOM 2381 N N . GLY A 1 296 ? 2.630 1.156 16.216 1.00 84.69 296 GLY A N 1
ATOM 2382 C CA . GLY A 1 296 ? 3.806 1.231 15.354 1.00 84.69 296 GLY A CA 1
ATOM 2383 C C . GLY A 1 296 ? 4.181 -0.109 14.724 1.00 84.69 296 GLY A C 1
ATOM 2384 O O . GLY A 1 296 ? 3.536 -1.131 14.966 1.00 84.69 296 GLY A O 1
ATOM 2385 N N . TYR A 1 297 ? 5.232 -0.100 13.911 1.00 89.69 297 TYR A N 1
ATOM 2386 C CA . TYR A 1 297 ? 5.754 -1.271 13.216 1.00 89.69 297 TYR A CA 1
ATOM 2387 C C . TYR A 1 297 ? 6.844 -1.973 14.029 1.00 89.69 297 TYR A C 1
ATOM 2389 O O . TYR A 1 297 ? 7.617 -1.336 14.746 1.00 89.69 297 TYR A O 1
ATOM 2397 N N . ILE A 1 298 ? 6.904 -3.300 13.917 1.00 91.88 298 ILE A N 1
ATOM 2398 C CA . ILE A 1 298 ? 7.932 -4.118 14.569 1.00 91.88 298 ILE A CA 1
ATOM 2399 C C . ILE A 1 298 ? 9.279 -3.917 13.856 1.00 91.88 298 ILE A C 1
ATOM 2401 O O . ILE A 1 298 ? 9.432 -4.298 12.696 1.00 91.88 298 ILE A O 1
ATOM 2405 N N . GLU A 1 299 ? 10.270 -3.370 14.562 1.00 90.25 299 GLU A N 1
ATOM 2406 C CA . GLU A 1 299 ? 11.653 -3.206 14.077 1.00 90.25 299 GLU A CA 1
ATOM 2407 C C . GLU A 1 299 ? 12.576 -4.356 14.483 1.00 90.25 299 GLU A C 1
ATOM 2409 O O . GLU A 1 299 ? 13.564 -4.632 13.799 1.00 90.25 299 GLU A O 1
ATOM 2414 N N . CYS A 1 300 ? 12.281 -5.007 15.607 1.00 93.00 300 CYS A N 1
ATOM 2415 C CA . CYS A 1 300 ? 13.085 -6.097 16.144 1.00 93.00 300 CYS A CA 1
ATOM 2416 C C . CYS A 1 300 ? 12.223 -7.040 16.983 1.00 93.00 300 CYS A C 1
ATOM 2418 O O . CYS A 1 300 ? 11.326 -6.589 17.703 1.00 93.00 300 CYS A O 1
ATOM 2420 N N . ILE A 1 301 ? 12.528 -8.332 16.904 1.00 95.12 301 ILE A N 1
ATOM 2421 C CA . ILE A 1 301 ? 11.885 -9.413 17.645 1.00 95.12 301 ILE A CA 1
ATOM 2422 C C . ILE A 1 301 ? 12.973 -10.184 18.398 1.00 95.12 301 ILE A C 1
ATOM 2424 O O . ILE A 1 301 ? 13.877 -10.760 17.802 1.00 95.12 301 ILE A O 1
ATOM 2428 N N . GLU A 1 302 ? 12.869 -10.238 19.720 1.00 93.94 302 GLU A N 1
ATOM 2429 C CA . GLU A 1 302 ? 13.708 -11.066 20.584 1.00 93.94 302 GLU A CA 1
ATOM 2430 C C . GLU A 1 302 ? 12.840 -12.184 21.175 1.00 93.94 302 GLU A C 1
ATOM 2432 O O . GLU A 1 302 ? 11.884 -11.924 21.909 1.00 93.94 302 GLU A O 1
ATOM 2437 N N . LYS A 1 303 ? 13.148 -13.439 20.837 1.00 92.06 303 LYS A N 1
ATOM 2438 C CA . LYS A 1 303 ? 12.427 -14.623 21.326 1.00 92.06 303 LYS A CA 1
ATOM 2439 C C . LYS A 1 303 ? 13.204 -15.249 22.480 1.00 92.06 303 LYS A C 1
ATOM 2441 O O . LYS A 1 303 ? 14.404 -15.480 22.362 1.00 92.06 303 LYS A O 1
ATOM 2446 N N . PHE A 1 304 ? 12.519 -15.551 23.578 1.00 91.44 304 PHE A N 1
ATOM 2447 C CA . PHE A 1 304 ? 13.120 -16.167 24.761 1.00 91.44 304 PHE A CA 1
ATOM 2448 C C . PHE A 1 304 ? 12.784 -17.660 24.848 1.00 91.44 304 PHE A C 1
ATOM 2450 O O . PHE A 1 304 ? 11.693 -18.086 24.467 1.00 91.44 304 PHE A O 1
ATOM 2457 N N . ASP A 1 305 ? 13.675 -18.453 25.449 1.00 88.25 305 ASP A N 1
ATOM 2458 C CA . ASP A 1 305 ? 13.508 -19.910 25.623 1.00 88.25 305 ASP A CA 1
ATOM 2459 C C . ASP A 1 305 ? 12.243 -20.298 26.406 1.00 88.25 305 ASP A C 1
ATOM 2461 O O . ASP A 1 305 ? 11.678 -21.379 26.234 1.00 88.25 305 ASP A O 1
ATOM 2465 N N . ASN A 1 306 ? 11.770 -19.407 27.281 1.00 87.25 306 ASN A N 1
ATOM 2466 C CA . ASN A 1 306 ? 10.536 -19.601 28.041 1.00 87.25 306 ASN A CA 1
ATOM 2467 C C . ASN A 1 306 ? 9.264 -19.394 27.192 1.00 87.25 306 ASN A C 1
ATOM 2469 O O . ASN A 1 306 ? 8.159 -19.589 27.701 1.00 87.25 306 ASN A O 1
ATOM 2473 N N . GLY A 1 307 ? 9.411 -19.029 25.915 1.00 86.38 307 GLY A N 1
ATOM 2474 C CA . GLY A 1 307 ? 8.332 -18.729 24.982 1.00 86.38 307 GLY A CA 1
ATOM 2475 C C . GLY A 1 307 ? 7.749 -17.326 25.130 1.00 86.38 307 GLY A C 1
ATOM 2476 O O . GLY A 1 307 ? 6.661 -17.096 24.621 1.00 86.38 307 GLY A O 1
ATOM 2477 N N . ALA A 1 308 ? 8.408 -16.414 25.846 1.00 92.25 308 ALA A N 1
ATOM 2478 C CA . ALA A 1 308 ? 8.082 -14.992 25.802 1.00 92.25 308 ALA A CA 1
ATOM 2479 C C . ALA A 1 308 ? 8.729 -14.329 24.578 1.00 92.25 308 ALA A C 1
ATOM 2481 O O . ALA A 1 308 ? 9.703 -14.843 24.018 1.00 92.25 308 ALA A O 1
ATOM 2482 N N . VAL A 1 309 ? 8.217 -13.160 24.199 1.00 94.94 309 VAL A N 1
ATOM 2483 C CA . VAL A 1 309 ? 8.788 -12.336 23.127 1.00 94.94 309 VAL A CA 1
ATOM 2484 C C . VAL A 1 309 ? 8.921 -10.899 23.600 1.00 94.94 309 VAL A C 1
ATOM 2486 O O . VAL A 1 309 ? 8.030 -10.369 24.263 1.00 94.94 309 VAL A O 1
ATOM 2489 N N . ARG A 1 310 ? 10.035 -10.257 23.248 1.00 95.81 310 ARG A N 1
ATOM 2490 C CA . ARG A 1 310 ? 10.192 -8.807 23.330 1.00 95.81 310 ARG A CA 1
ATOM 2491 C C . ARG A 1 310 ? 10.216 -8.229 21.924 1.00 95.81 310 ARG A C 1
ATOM 2493 O O . ARG A 1 310 ? 10.926 -8.723 21.055 1.00 95.81 310 ARG A O 1
ATOM 2500 N N . LEU A 1 311 ? 9.443 -7.176 21.718 1.00 96.44 311 LEU A N 1
ATOM 2501 C CA . LEU A 1 311 ? 9.361 -6.445 20.464 1.00 96.44 311 LEU A CA 1
ATOM 2502 C C . LEU A 1 311 ? 9.898 -5.034 20.671 1.00 96.44 311 LEU A C 1
ATOM 2504 O O . LEU A 1 311 ? 9.613 -4.413 21.694 1.00 96.44 311 LEU A O 1
ATOM 2508 N N . ASN A 1 312 ? 10.626 -4.516 19.689 1.00 94.12 312 ASN A N 1
ATOM 2509 C CA . ASN A 1 312 ? 10.863 -3.084 19.564 1.00 94.12 312 ASN A CA 1
ATOM 2510 C C . ASN A 1 312 ? 9.915 -2.536 18.494 1.00 94.12 312 ASN A C 1
ATOM 2512 O O . ASN A 1 312 ? 9.959 -2.986 17.348 1.00 94.12 312 ASN A O 1
ATOM 2516 N N . ILE A 1 313 ? 9.036 -1.618 18.888 1.00 91.81 313 ILE A N 1
ATOM 2517 C CA . ILE A 1 313 ? 7.993 -1.037 18.043 1.00 91.81 313 ILE A CA 1
ATOM 2518 C C . ILE A 1 313 ? 8.323 0.426 17.786 1.00 91.81 313 ILE A C 1
ATOM 2520 O O . ILE A 1 313 ? 8.666 1.142 18.723 1.00 91.81 313 ILE A O 1
ATOM 2524 N N . ASN A 1 314 ? 8.168 0.896 16.551 1.00 84.69 314 ASN A N 1
ATOM 2525 C CA . ASN A 1 314 ? 8.490 2.266 16.155 1.00 84.69 314 ASN A CA 1
ATOM 2526 C C . ASN A 1 314 ? 7.359 2.882 15.319 1.00 84.69 314 ASN A C 1
ATOM 2528 O O . ASN A 1 314 ? 6.699 2.187 14.557 1.00 84.69 314 ASN A O 1
ATOM 2532 N N . ASN A 1 315 ? 7.113 4.183 15.458 1.00 79.69 315 ASN A N 1
ATOM 2533 C CA . ASN A 1 315 ? 6.097 4.916 14.685 1.00 79.69 315 ASN A CA 1
ATOM 2534 C C . ASN A 1 315 ? 6.681 6.023 13.782 1.00 79.69 315 ASN A C 1
ATOM 2536 O O . ASN A 1 315 ? 5.953 6.876 13.276 1.00 79.69 315 ASN A O 1
ATOM 2540 N N . GLY A 1 316 ? 8.003 6.039 13.612 1.00 68.56 316 GLY A N 1
ATOM 2541 C CA . GLY A 1 316 ? 8.777 7.059 12.904 1.00 68.56 316 GLY A CA 1
ATOM 2542 C C . GLY A 1 316 ? 9.214 8.250 13.768 1.00 68.56 316 GLY A C 1
ATOM 2543 O O . GLY A 1 316 ? 10.053 9.036 13.327 1.00 68.56 316 GLY A O 1
ATOM 2544 N N . LEU A 1 317 ? 8.680 8.399 14.985 1.00 66.50 317 LEU A N 1
ATOM 2545 C CA . LEU A 1 317 ? 9.028 9.478 15.921 1.00 66.50 317 LEU A CA 1
ATOM 2546 C C . LEU A 1 317 ? 9.701 8.955 17.188 1.00 66.50 317 LEU A C 1
ATOM 2548 O O . LEU A 1 317 ? 10.648 9.566 17.689 1.00 66.50 317 LEU A O 1
ATOM 2552 N N . GLU A 1 318 ? 9.213 7.836 17.709 1.00 79.00 318 GLU A N 1
ATOM 2553 C CA . GLU A 1 318 ? 9.720 7.209 18.922 1.00 79.00 318 GLU A CA 1
ATOM 2554 C C . GLU A 1 318 ? 9.621 5.685 18.844 1.00 79.00 318 GLU A C 1
ATOM 2556 O O . GLU A 1 318 ? 8.891 5.136 18.015 1.00 79.00 318 GLU A O 1
ATOM 2561 N N . SER A 1 319 ? 10.369 5.020 19.725 1.00 85.38 319 SER A N 1
ATOM 2562 C CA . SER A 1 319 ? 10.430 3.564 19.813 1.00 85.38 319 SER A CA 1
ATOM 2563 C C . SER A 1 319 ? 10.087 3.105 21.226 1.00 85.38 319 SER A C 1
ATOM 2565 O O . SER A 1 319 ? 10.496 3.743 22.200 1.00 85.38 319 SER A O 1
ATOM 2567 N N . TRP A 1 320 ? 9.371 1.991 21.329 1.00 91.19 320 TRP A N 1
ATOM 2568 C CA . TRP A 1 320 ? 8.941 1.385 22.583 1.00 91.19 320 TRP A CA 1
ATOM 2569 C C . TRP A 1 320 ? 9.277 -0.099 22.614 1.00 91.19 320 TRP A C 1
ATOM 2571 O O . TRP A 1 320 ? 9.125 -0.808 21.621 1.00 91.19 320 TRP A O 1
ATOM 2581 N N . GLU A 1 321 ? 9.675 -0.580 23.789 1.00 95.31 321 GLU A N 1
ATOM 2582 C CA . GLU A 1 321 ? 9.790 -2.011 24.037 1.00 95.31 321 GLU A CA 1
ATOM 2583 C C . GLU A 1 321 ? 8.456 -2.572 24.529 1.00 95.31 321 GLU A C 1
ATOM 2585 O O . GLU A 1 321 ? 7.827 -2.028 25.438 1.00 95.31 321 GLU A O 1
ATOM 2590 N N . VAL A 1 322 ? 8.041 -3.696 23.955 1.00 95.94 322 VAL A N 1
ATOM 2591 C CA . VAL A 1 322 ? 6.856 -4.445 24.376 1.00 95.94 322 VAL A CA 1
ATOM 2592 C C . VAL A 1 322 ? 7.299 -5.835 24.794 1.00 95.94 322 VAL A C 1
ATOM 2594 O O . VAL A 1 322 ? 7.945 -6.531 24.016 1.00 95.94 322 VAL A O 1
ATOM 2597 N N . TYR A 1 323 ? 6.957 -6.252 26.009 1.00 95.69 323 TYR A N 1
ATOM 2598 C CA . TYR A 1 323 ? 7.230 -7.598 26.501 1.00 95.69 323 TYR A CA 1
ATOM 2599 C C . TYR A 1 323 ? 5.932 -8.395 26.589 1.00 95.69 323 TYR A C 1
ATOM 2601 O O . TYR A 1 323 ? 4.976 -7.976 27.237 1.00 95.69 323 TYR A O 1
ATOM 2609 N N . ILE A 1 324 ? 5.908 -9.556 25.941 1.00 94.56 324 ILE A N 1
ATOM 2610 C CA . ILE A 1 324 ? 4.729 -10.405 25.804 1.00 94.56 324 ILE A CA 1
ATOM 2611 C C . ILE A 1 324 ? 5.045 -11.751 26.451 1.00 94.56 324 ILE A C 1
ATOM 2613 O O . ILE A 1 324 ? 5.848 -12.538 25.944 1.00 94.56 324 ILE A O 1
ATOM 2617 N N . GLY A 1 325 ? 4.404 -12.016 27.588 1.00 90.19 325 GLY A N 1
ATOM 2618 C CA . GLY A 1 325 ? 4.487 -13.297 28.280 1.00 90.19 325 GLY A CA 1
ATOM 2619 C C . GLY A 1 325 ? 3.830 -14.435 27.492 1.00 90.19 325 GLY A C 1
ATOM 2620 O O . GLY A 1 325 ? 2.868 -14.238 26.746 1.00 90.19 325 GLY A O 1
ATOM 2621 N N . LYS A 1 326 ? 4.334 -15.660 27.676 1.00 88.06 326 LYS A N 1
ATOM 2622 C CA . LYS A 1 326 ? 3.768 -16.883 27.073 1.00 88.06 326 LYS A CA 1
ATOM 2623 C C . LYS A 1 326 ? 2.318 -17.147 27.510 1.00 88.06 326 LYS A C 1
ATOM 2625 O O . LYS A 1 326 ? 1.558 -17.802 26.803 1.00 88.06 326 LYS A O 1
ATOM 2630 N N . ASP A 1 327 ? 1.953 -16.669 28.689 1.00 85.62 327 ASP A N 1
ATOM 2631 C CA . ASP A 1 327 ? 0.677 -16.865 29.372 1.00 85.62 327 ASP A CA 1
ATOM 2632 C C . ASP A 1 327 ? -0.475 -16.002 28.833 1.00 85.62 327 ASP A C 1
ATOM 2634 O O . ASP A 1 327 ? -1.631 -16.316 29.101 1.00 85.62 327 ASP A O 1
ATOM 2638 N N . ILE A 1 328 ? -0.190 -14.996 27.997 1.00 86.06 328 ILE A N 1
ATOM 2639 C CA . ILE A 1 328 ? -1.193 -14.088 27.399 1.00 86.06 328 ILE A CA 1
ATOM 2640 C C . ILE A 1 328 ? -2.172 -14.810 26.449 1.00 86.06 328 ILE A C 1
ATOM 2642 O O . ILE A 1 328 ? -3.240 -14.281 26.129 1.00 86.06 328 ILE A O 1
ATOM 2646 N N . GLY A 1 329 ? -1.838 -16.031 26.013 1.00 79.56 329 GLY A N 1
ATOM 2647 C CA . GLY A 1 329 ? -2.692 -16.853 25.146 1.00 79.56 329 GLY A CA 1
ATOM 2648 C C . GLY A 1 329 ? -2.554 -16.552 23.652 1.00 79.56 329 GLY A C 1
ATOM 2649 O O . GLY A 1 329 ? -3.359 -17.031 22.858 1.00 79.56 329 GLY A O 1
ATOM 2650 N N . ILE A 1 330 ? -1.526 -15.794 23.264 1.00 83.38 330 ILE A N 1
ATOM 2651 C CA . ILE A 1 330 ? -1.275 -15.387 21.882 1.00 83.38 330 ILE A CA 1
ATOM 2652 C C . ILE A 1 330 ? -0.145 -16.211 21.245 1.00 83.38 330 ILE A C 1
ATOM 2654 O O . ILE A 1 330 ? 0.840 -16.552 21.906 1.00 83.38 330 ILE A O 1
ATOM 2658 N N . ASN A 1 331 ? -0.276 -16.553 19.957 1.00 84.88 331 ASN A N 1
ATOM 2659 C CA . ASN A 1 331 ? 0.781 -17.270 19.242 1.00 84.88 331 ASN A CA 1
ATOM 2660 C C . ASN A 1 331 ? 1.961 -16.332 18.973 1.00 84.88 331 ASN A C 1
ATOM 2662 O O . ASN A 1 331 ? 1.900 -15.472 18.103 1.00 84.88 331 ASN A O 1
ATOM 2666 N N . GLN A 1 332 ? 3.060 -16.554 19.679 1.00 83.06 332 GLN A N 1
ATOM 2667 C CA . GLN A 1 332 ? 4.262 -15.724 19.621 1.00 83.06 332 GLN A CA 1
ATOM 2668 C C . GLN A 1 332 ? 4.956 -15.722 18.250 1.00 83.06 332 GLN A C 1
ATOM 2670 O O . GLN A 1 332 ? 5.673 -14.784 17.918 1.00 83.06 332 GLN A O 1
ATOM 2675 N N . ASN A 1 333 ? 4.718 -16.740 17.418 1.00 83.69 333 ASN A N 1
ATOM 2676 C CA . ASN A 1 333 ? 5.290 -16.817 16.072 1.00 83.69 333 ASN A CA 1
ATOM 2677 C C . ASN A 1 333 ? 4.536 -15.968 15.037 1.00 83.69 333 ASN A C 1
ATOM 2679 O O . ASN A 1 333 ? 4.956 -15.911 13.888 1.00 83.69 333 ASN A O 1
ATOM 2683 N N . GLN A 1 334 ? 3.428 -15.323 15.414 1.00 85.31 334 GLN A N 1
ATOM 2684 C CA . GLN A 1 334 ? 2.687 -14.442 14.505 1.00 85.31 334 GLN A CA 1
ATOM 2685 C C . GLN A 1 334 ? 3.365 -13.075 14.310 1.00 85.31 334 GLN A C 1
ATOM 2687 O O . GLN A 1 334 ? 2.983 -12.314 13.420 1.00 85.31 334 GLN A O 1
ATOM 2692 N N . PHE A 1 335 ? 4.302 -12.713 15.192 1.00 89.94 335 PHE A N 1
ATOM 2693 C CA . PHE A 1 335 ? 5.006 -11.442 15.109 1.00 89.94 335 PHE A CA 1
ATOM 2694 C C . PHE A 1 335 ? 6.056 -11.533 14.006 1.00 89.94 335 PHE A C 1
ATOM 2696 O O . PHE A 1 335 ? 6.931 -12.395 14.039 1.00 89.94 335 PHE A O 1
ATOM 2703 N N . VAL A 1 336 ? 5.944 -10.638 13.028 1.00 89.31 336 VAL A N 1
ATOM 2704 C CA . VAL A 1 336 ? 6.832 -10.549 11.866 1.00 89.31 336 VAL A CA 1
ATOM 2705 C C . VAL A 1 336 ? 7.278 -9.100 11.728 1.00 89.31 336 VAL A C 1
ATOM 2707 O O . VAL A 1 336 ? 6.461 -8.197 11.935 1.00 89.31 336 VAL A O 1
ATOM 2710 N N . LEU A 1 337 ? 8.546 -8.875 11.373 1.00 89.69 337 LEU A N 1
ATOM 2711 C CA . LEU A 1 337 ? 9.073 -7.536 11.097 1.00 89.69 337 LEU A CA 1
ATOM 2712 C C . LEU A 1 337 ? 8.166 -6.747 10.149 1.00 89.69 337 LEU A C 1
ATOM 2714 O O . LEU A 1 337 ? 7.505 -7.320 9.286 1.00 89.69 337 LEU A O 1
ATOM 2718 N N . ASP A 1 338 ? 8.144 -5.429 10.318 1.00 85.50 338 ASP A N 1
ATOM 2719 C CA . ASP A 1 338 ? 7.308 -4.471 9.583 1.00 85.50 338 ASP A CA 1
ATOM 2720 C C . ASP A 1 338 ? 5.791 -4.636 9.752 1.00 85.50 338 ASP A C 1
ATOM 2722 O O . ASP A 1 338 ? 5.039 -3.818 9.227 1.00 85.50 338 ASP A O 1
ATOM 2726 N N . SER A 1 339 ? 5.310 -5.638 10.494 1.00 85.12 339 SER A N 1
ATOM 2727 C CA . SER A 1 339 ? 3.893 -5.679 10.864 1.00 85.12 339 SER A CA 1
ATOM 2728 C C . SER A 1 339 ? 3.588 -4.523 11.812 1.00 85.12 339 SER A C 1
ATOM 2730 O O . SER A 1 339 ? 4.328 -4.297 12.773 1.00 85.12 339 SER A O 1
ATOM 2732 N N . GLU A 1 340 ? 2.484 -3.823 11.577 1.00 86.69 340 GLU A N 1
ATOM 2733 C CA . GLU A 1 340 ? 2.015 -2.744 12.440 1.00 86.69 340 GLU A CA 1
ATOM 2734 C C . GLU A 1 340 ? 1.050 -3.297 13.484 1.00 86.69 340 GLU A C 1
ATOM 2736 O O . GLU A 1 340 ? 0.083 -3.987 13.155 1.00 86.69 340 GLU A O 1
ATOM 2741 N N . TYR A 1 341 ? 1.294 -2.971 14.747 1.00 92.38 341 TYR A N 1
ATOM 2742 C CA . TYR A 1 341 ? 0.470 -3.387 15.871 1.00 92.38 341 TYR A CA 1
ATOM 2743 C C . TYR A 1 341 ? 0.156 -2.201 16.778 1.00 92.38 341 TYR A C 1
ATOM 2745 O O . TYR A 1 341 ? 0.949 -1.271 16.930 1.00 92.38 341 TYR A O 1
ATOM 2753 N N . LYS A 1 342 ? -0.994 -2.284 17.443 1.00 89.31 342 LYS A N 1
ATOM 2754 C CA . LYS A 1 342 ? -1.304 -1.529 18.650 1.00 89.31 342 LYS A CA 1
ATOM 2755 C C . LYS A 1 342 ? -1.096 -2.423 19.857 1.00 89.31 342 LYS A C 1
ATOM 2757 O O . LYS A 1 342 ? -1.742 -3.465 19.966 1.00 89.31 342 LYS A O 1
ATOM 2762 N N . PHE A 1 343 ? -0.271 -1.968 20.786 1.00 93.44 343 PHE A N 1
ATOM 2763 C CA . PHE A 1 343 ? -0.102 -2.594 22.087 1.00 93.44 343 PHE A CA 1
ATOM 2764 C C . PHE A 1 343 ? -0.684 -1.694 23.156 1.00 93.44 343 PHE A C 1
ATOM 2766 O O . PHE A 1 343 ? -0.368 -0.510 23.215 1.00 93.44 343 PHE A O 1
ATOM 2773 N N . THR A 1 344 ? -1.532 -2.252 24.004 1.00 91.81 344 THR A N 1
ATOM 2774 C CA . THR A 1 344 ? -1.973 -1.629 25.251 1.00 91.81 344 THR A CA 1
ATOM 2775 C C . THR A 1 344 ? -1.404 -2.450 26.400 1.00 91.81 344 THR A C 1
ATOM 2777 O O . THR A 1 344 ? -1.265 -3.658 26.277 1.00 91.81 344 THR A O 1
ATOM 2780 N N . GLY A 1 345 ? -1.000 -1.848 27.508 1.00 92.38 345 GLY A N 1
ATOM 2781 C CA . GLY A 1 345 ? -0.444 -2.658 28.589 1.00 92.38 345 GLY A CA 1
ATOM 2782 C C . GLY A 1 345 ? 0.137 -1.857 29.725 1.00 92.38 345 GLY A C 1
ATOM 2783 O O . GLY A 1 345 ? 0.213 -0.629 29.651 1.00 92.38 345 GLY A O 1
ATOM 2784 N N . GLU A 1 346 ? 0.541 -2.572 30.770 1.00 92.06 346 GLU A N 1
ATOM 2785 C CA . GLU A 1 346 ? 1.160 -1.955 31.931 1.00 92.06 346 GLU A CA 1
ATOM 2786 C C . GLU A 1 346 ? 2.532 -1.384 31.580 1.00 92.06 346 GLU A C 1
ATOM 2788 O O . GLU A 1 346 ? 3.311 -2.020 30.872 1.00 92.06 346 GLU A O 1
ATOM 2793 N N . ILE A 1 347 ? 2.841 -0.194 32.089 1.00 90.06 347 ILE A N 1
ATOM 2794 C CA . ILE A 1 347 ? 4.188 0.359 31.999 1.00 90.06 347 ILE A CA 1
ATOM 2795 C C . ILE A 1 347 ? 5.035 -0.252 33.114 1.00 90.06 347 ILE A C 1
ATOM 2797 O O . ILE A 1 347 ? 4.775 -0.030 34.300 1.00 90.06 347 ILE A O 1
ATOM 2801 N N . VAL A 1 348 ? 6.086 -0.969 32.727 1.00 87.44 348 VAL A N 1
ATOM 2802 C CA . VAL A 1 348 ? 7.045 -1.584 33.647 1.00 87.44 348 VAL A CA 1
ATOM 2803 C C . VAL A 1 348 ? 8.433 -1.020 33.377 1.00 87.44 348 VAL A C 1
ATOM 2805 O O . VAL A 1 348 ? 8.908 -1.031 32.245 1.00 87.44 348 VAL A O 1
ATOM 2808 N N . ASP A 1 349 ? 9.095 -0.532 34.425 1.00 84.19 349 ASP A N 1
ATOM 2809 C CA . ASP A 1 349 ? 10.521 -0.207 34.376 1.00 84.19 349 ASP A CA 1
ATOM 2810 C C . ASP A 1 349 ? 11.326 -1.471 34.693 1.00 84.19 349 ASP A C 1
ATOM 2812 O O . ASP A 1 349 ? 11.285 -1.994 35.812 1.00 84.19 349 ASP A O 1
ATOM 2816 N N . TYR A 1 350 ? 12.051 -1.966 33.695 1.00 78.50 350 TYR A N 1
ATOM 2817 C CA . TYR A 1 350 ? 12.983 -3.068 33.842 1.00 78.50 350 TYR A CA 1
ATOM 2818 C C . TYR A 1 350 ? 14.419 -2.552 33.710 1.00 78.50 350 TYR A C 1
ATOM 2820 O O . TYR A 1 350 ? 14.943 -2.383 32.610 1.00 78.50 350 TYR A O 1
ATOM 2828 N N . ASN A 1 351 ? 15.077 -2.316 34.851 1.00 79.06 351 ASN A N 1
ATOM 2829 C CA . ASN A 1 351 ? 16.469 -1.851 34.940 1.00 79.06 351 ASN A CA 1
ATOM 2830 C C . ASN A 1 351 ? 16.771 -0.555 34.154 1.00 79.06 351 ASN A C 1
ATOM 2832 O O . ASN A 1 351 ? 17.868 -0.392 33.618 1.00 79.06 351 ASN A O 1
ATOM 2836 N N . GLY A 1 352 ? 15.827 0.387 34.119 1.00 74.50 352 GLY A N 1
ATOM 2837 C CA . GLY A 1 352 ? 15.948 1.667 33.422 1.00 74.50 352 GLY A CA 1
ATOM 2838 C C . GLY A 1 352 ? 15.372 1.664 32.006 1.00 74.50 352 GLY A C 1
ATOM 2839 O O . GLY A 1 352 ? 15.418 2.703 31.344 1.00 74.50 352 GLY A O 1
ATOM 2840 N N . THR A 1 353 ? 14.823 0.536 31.549 1.00 79.12 353 THR A N 1
ATOM 2841 C CA . THR A 1 353 ? 14.114 0.430 30.275 1.00 79.12 353 THR A CA 1
ATOM 2842 C C . THR A 1 353 ? 12.615 0.349 30.517 1.00 79.12 353 THR A C 1
ATOM 2844 O O . THR A 1 353 ? 12.127 -0.554 31.194 1.00 79.12 353 THR A O 1
ATOM 2847 N N . ILE A 1 354 ? 11.882 1.302 29.947 1.00 85.06 354 ILE A N 1
ATOM 2848 C CA . ILE A 1 354 ? 10.425 1.367 30.036 1.00 85.06 354 ILE A CA 1
ATOM 2849 C C . ILE A 1 354 ? 9.830 0.418 28.994 1.00 85.06 354 ILE A C 1
ATOM 2851 O O . ILE A 1 354 ? 10.109 0.553 27.804 1.00 85.06 354 ILE A O 1
ATOM 2855 N N . GLN A 1 355 ? 9.005 -0.520 29.452 1.00 91.88 355 GLN A N 1
ATOM 2856 C CA . GLN A 1 355 ? 8.362 -1.535 28.624 1.00 91.88 355 GLN A CA 1
ATOM 2857 C C . GLN A 1 355 ? 6.844 -1.497 28.777 1.00 91.88 355 GLN A C 1
ATOM 2859 O O . GLN A 1 355 ? 6.332 -1.220 29.862 1.00 91.88 355 GLN A O 1
ATOM 2864 N N . ILE A 1 356 ? 6.131 -1.840 27.706 1.00 93.50 356 ILE A N 1
ATOM 2865 C CA . ILE A 1 356 ? 4.691 -2.113 27.721 1.00 93.50 356 ILE A CA 1
ATOM 2866 C C . ILE A 1 356 ? 4.494 -3.613 27.923 1.00 93.50 356 ILE A C 1
ATOM 2868 O O . ILE A 1 356 ? 5.068 -4.419 27.192 1.00 93.50 356 ILE A O 1
ATOM 2872 N N . HIS A 1 357 ? 3.687 -3.991 28.908 1.00 94.69 357 HIS A N 1
ATOM 2873 C CA . HIS A 1 357 ? 3.357 -5.379 29.231 1.00 94.69 357 HIS A CA 1
ATOM 2874 C C . HIS A 1 357 ? 1.857 -5.597 28.994 1.00 94.69 357 HIS A C 1
ATOM 2876 O O . HIS A 1 357 ? 1.053 -5.308 29.890 1.00 94.69 357 HIS A O 1
ATOM 2882 N N . PRO A 1 358 ? 1.442 -6.056 27.796 1.00 94.31 358 PRO A N 1
ATOM 2883 C CA . PRO A 1 358 ? 0.061 -6.459 27.544 1.00 94.31 358 PRO A CA 1
ATOM 2884 C C . PRO A 1 358 ? -0.369 -7.544 28.535 1.00 94.31 358 PRO A C 1
ATOM 2886 O O . PRO A 1 358 ? 0.432 -8.405 28.890 1.00 94.31 358 PRO A O 1
ATOM 2889 N N . GLN A 1 359 ? -1.615 -7.503 29.003 1.00 91.50 359 GLN A N 1
ATOM 2890 C CA . GLN A 1 359 ? -2.104 -8.427 30.037 1.00 91.50 359 GLN A CA 1
ATOM 2891 C C . GLN A 1 359 ? -3.004 -9.526 29.461 1.00 91.50 359 GLN A C 1
ATOM 2893 O O . GLN A 1 359 ? -3.204 -10.565 30.086 1.00 91.50 359 GLN A O 1
ATOM 2898 N N . LYS A 1 360 ? -3.558 -9.307 28.267 1.00 90.50 360 LYS A N 1
ATOM 2899 C CA . LYS A 1 360 ? -4.469 -10.227 27.574 1.00 90.50 360 LYS A CA 1
ATOM 2900 C C . LYS A 1 360 ? -4.356 -10.063 26.061 1.00 90.50 360 LYS A C 1
ATOM 2902 O O . LYS A 1 360 ? -3.800 -9.085 25.573 1.00 90.50 360 LYS A O 1
ATOM 2907 N N . THR A 1 361 ? -4.892 -11.019 25.308 1.00 88.12 361 THR A N 1
ATOM 2908 C CA . THR A 1 361 ? -4.780 -11.018 23.841 1.00 88.12 361 THR A CA 1
ATOM 2909 C C . THR A 1 361 ? -5.441 -9.784 23.209 1.00 88.12 361 THR A C 1
ATOM 2911 O O . THR A 1 361 ? -4.917 -9.252 22.237 1.00 88.12 361 THR A O 1
ATOM 2914 N N . GLU A 1 362 ? -6.528 -9.258 23.785 1.00 89.00 362 GLU A N 1
ATOM 2915 C CA . GLU A 1 362 ? -7.223 -8.061 23.278 1.00 89.00 362 GLU A CA 1
ATOM 2916 C C . GLU A 1 362 ? -6.395 -6.775 23.380 1.00 89.00 362 GLU A C 1
ATOM 2918 O O . GLU A 1 362 ? -6.722 -5.772 22.745 1.00 89.00 362 GLU A O 1
ATOM 2923 N N . ASP A 1 363 ? -5.328 -6.796 24.173 1.00 89.44 363 ASP A N 1
ATOM 2924 C CA . ASP A 1 363 ? -4.409 -5.675 24.295 1.00 89.44 363 ASP A CA 1
ATOM 2925 C C . ASP A 1 363 ? -3.428 -5.592 23.108 1.00 89.44 363 ASP A C 1
ATOM 2927 O O . ASP A 1 363 ? -2.695 -4.609 22.980 1.00 89.44 363 ASP A O 1
ATOM 2931 N N . ILE A 1 364 ? -3.412 -6.612 22.243 1.00 91.88 364 ILE A N 1
ATOM 2932 C CA . ILE A 1 364 ? -2.516 -6.752 21.096 1.00 91.88 364 ILE A CA 1
ATOM 2933 C C . ILE A 1 364 ? -3.364 -6.788 19.828 1.00 91.88 364 ILE A C 1
ATOM 2935 O O . ILE A 1 364 ? -4.000 -7.790 19.509 1.00 91.88 364 ILE A O 1
ATOM 2939 N N . ILE A 1 365 ? -3.367 -5.688 19.083 1.00 84.25 365 ILE A N 1
ATOM 2940 C CA . ILE A 1 365 ? -4.199 -5.549 17.888 1.00 84.25 365 ILE A CA 1
ATOM 2941 C C . ILE A 1 365 ? -3.285 -5.396 16.680 1.00 84.25 365 ILE A C 1
ATOM 2943 O O . ILE A 1 365 ? -2.583 -4.395 16.560 1.00 84.25 365 ILE A O 1
ATOM 2947 N N . LEU A 1 366 ? -3.308 -6.373 15.774 1.00 83.44 366 LEU A N 1
ATOM 2948 C CA . LEU A 1 366 ? -2.683 -6.246 14.458 1.00 83.44 366 LEU A CA 1
ATOM 2949 C C . LEU A 1 366 ? -3.419 -5.158 13.661 1.00 83.44 366 LEU A C 1
ATOM 2951 O O . LEU A 1 366 ? -4.628 -5.252 13.451 1.00 83.44 366 LEU A O 1
ATOM 2955 N N . ILE A 1 367 ? -2.687 -4.135 13.229 1.00 71.62 367 ILE A N 1
ATOM 2956 C CA . ILE A 1 367 ? -3.185 -3.042 12.386 1.00 71.62 367 ILE A CA 1
ATOM 2957 C C . ILE A 1 367 ? -2.922 -3.364 10.913 1.00 71.62 367 ILE A C 1
ATOM 2959 O O . ILE A 1 367 ? -3.831 -3.261 10.090 1.00 71.62 367 ILE A O 1
ATOM 2963 N N . GLN A 1 368 ? -1.692 -3.767 10.587 1.00 68.19 368 GLN A N 1
ATOM 2964 C CA . GLN A 1 368 ? -1.259 -4.045 9.219 1.00 68.19 368 GLN A CA 1
ATOM 2965 C C . GLN A 1 368 ? -0.278 -5.223 9.191 1.00 68.19 368 GLN A C 1
ATOM 2967 O O . GLN A 1 368 ? 0.614 -5.315 10.032 1.00 68.19 368 GLN A O 1
ATOM 2972 N N . GLN A 1 369 ? -0.438 -6.124 8.219 1.00 72.44 369 GLN A N 1
ATOM 2973 C CA . GLN A 1 369 ? 0.510 -7.221 7.996 1.00 72.44 369 GLN A CA 1
ATOM 2974 C C . GLN A 1 369 ? 1.853 -6.728 7.433 1.00 72.44 369 GLN A C 1
ATOM 2976 O O . GLN A 1 369 ? 1.949 -5.628 6.895 1.00 72.44 369 GLN A O 1
ATOM 2981 N N . ASN A 1 370 ? 2.884 -7.561 7.589 1.00 80.62 370 ASN A N 1
ATOM 2982 C CA . ASN A 1 370 ? 4.261 -7.288 7.185 1.00 80.62 370 ASN A CA 1
ATOM 2983 C C . ASN A 1 370 ? 4.445 -7.044 5.672 1.00 80.62 370 ASN A C 1
ATOM 2985 O O . ASN A 1 370 ? 3.583 -7.356 4.855 1.00 80.62 370 ASN A O 1
ATOM 2989 N N . ASN A 1 371 ? 5.629 -6.541 5.308 1.00 77.94 371 ASN A N 1
ATOM 2990 C CA . ASN A 1 371 ? 6.037 -6.286 3.920 1.00 77.94 371 ASN A CA 1
ATOM 2991 C C . ASN A 1 371 ? 6.792 -7.465 3.266 1.00 77.94 371 ASN A C 1
ATOM 2993 O O . ASN A 1 371 ? 7.495 -7.263 2.272 1.00 77.94 371 ASN A O 1
ATOM 2997 N N . PHE A 1 372 ? 6.699 -8.671 3.832 1.00 86.12 372 PHE A N 1
ATOM 2998 C CA . PHE A 1 372 ? 7.384 -9.872 3.357 1.00 86.12 372 PHE A CA 1
ATOM 2999 C C . PHE A 1 372 ? 6.390 -10.786 2.640 1.00 86.12 372 PHE A C 1
ATOM 3001 O O . PHE A 1 372 ? 5.584 -11.475 3.260 1.00 86.12 372 PHE A O 1
ATOM 3008 N N . PHE A 1 373 ? 6.455 -10.807 1.312 1.00 87.62 373 PHE A N 1
ATOM 3009 C CA . PHE A 1 373 ? 5.490 -11.542 0.496 1.00 87.62 373 PHE A CA 1
ATOM 3010 C C . PHE A 1 373 ? 5.970 -12.978 0.253 1.00 87.62 373 PHE A C 1
ATOM 3012 O O . PHE A 1 373 ? 7.020 -13.143 -0.379 1.00 87.62 373 PHE A O 1
ATOM 3019 N N . PRO A 1 374 ? 5.253 -14.011 0.733 1.00 91.94 374 PRO A N 1
ATOM 3020 C CA . PRO A 1 374 ? 5.623 -15.395 0.480 1.00 91.94 374 PRO A CA 1
ATOM 3021 C C . PRO A 1 374 ? 5.394 -15.745 -0.993 1.00 91.94 374 PRO A C 1
ATOM 3023 O O . PRO A 1 374 ? 4.372 -15.397 -1.581 1.00 91.94 374 PRO A O 1
ATOM 3026 N N . VAL A 1 375 ? 6.361 -16.431 -1.595 1.00 93.31 375 VAL A N 1
ATOM 3027 C CA . VAL A 1 375 ? 6.290 -16.917 -2.978 1.00 93.31 375 VAL A CA 1
ATOM 3028 C C . VAL A 1 375 ? 7.019 -18.250 -3.111 1.00 93.31 375 VAL A C 1
ATOM 3030 O O . VAL A 1 375 ? 7.945 -18.533 -2.351 1.00 93.31 375 VAL A O 1
ATOM 3033 N N . VAL A 1 376 ? 6.650 -19.059 -4.102 1.00 95.94 376 VAL A N 1
ATOM 3034 C CA . VAL A 1 376 ? 7.365 -20.296 -4.455 1.00 95.94 376 VAL A CA 1
ATOM 3035 C C . VAL A 1 376 ? 8.248 -20.047 -5.667 1.00 95.94 376 VAL A C 1
ATOM 3037 O O . VAL A 1 376 ? 7.766 -19.586 -6.699 1.00 95.94 376 VAL A O 1
ATOM 3040 N N . VAL A 1 377 ? 9.537 -20.367 -5.578 1.00 97.19 377 VAL A N 1
ATOM 3041 C CA . VAL A 1 377 ? 10.460 -20.211 -6.712 1.00 97.19 377 VAL A CA 1
ATOM 3042 C C . VAL A 1 377 ? 10.277 -21.354 -7.704 1.00 97.19 377 VAL A C 1
ATOM 3044 O O . VAL A 1 377 ? 10.549 -22.512 -7.391 1.00 97.19 377 VAL A O 1
ATOM 3047 N N . THR A 1 378 ? 9.861 -21.023 -8.924 1.00 96.25 378 THR A N 1
ATOM 3048 C CA . THR A 1 378 ? 9.519 -22.011 -9.958 1.00 96.25 378 THR A CA 1
ATOM 3049 C C . THR A 1 378 ? 10.573 -22.169 -11.035 1.00 96.25 378 THR A C 1
ATOM 3051 O O . THR A 1 378 ? 10.611 -23.198 -11.710 1.00 96.25 378 THR A O 1
ATOM 3054 N N . LYS A 1 379 ? 11.420 -21.157 -11.240 1.00 95.25 379 LYS A N 1
ATOM 3055 C CA . LYS A 1 379 ? 12.447 -21.194 -12.281 1.00 95.25 379 LYS A CA 1
ATOM 3056 C C . LYS A 1 379 ? 13.598 -20.251 -11.968 1.00 95.25 379 LYS A C 1
ATOM 3058 O O . LYS A 1 379 ? 13.382 -19.108 -11.573 1.00 95.25 379 LYS A O 1
ATOM 3063 N N . ILE A 1 380 ? 14.812 -20.709 -12.246 1.00 96.88 380 ILE A N 1
ATOM 3064 C CA . ILE A 1 380 ? 16.023 -19.887 -12.223 1.00 96.88 380 ILE A CA 1
ATOM 3065 C C . ILE A 1 380 ? 16.377 -19.508 -13.655 1.00 96.88 380 ILE A C 1
ATOM 3067 O O . ILE A 1 380 ? 16.312 -20.348 -14.554 1.00 96.88 380 ILE A O 1
ATOM 3071 N N . ILE A 1 381 ? 16.681 -18.233 -13.882 1.00 92.69 381 ILE A N 1
ATOM 3072 C CA . ILE A 1 381 ? 17.120 -17.748 -15.194 1.00 92.69 381 ILE A CA 1
ATOM 3073 C C . ILE A 1 381 ? 18.631 -17.615 -15.217 1.00 92.69 381 ILE A C 1
ATOM 3075 O O . ILE A 1 381 ? 19.264 -18.153 -16.117 1.00 92.69 381 ILE A O 1
ATOM 3079 N N . ASP A 1 382 ? 19.181 -16.942 -14.218 1.00 90.88 382 ASP A N 1
ATOM 3080 C CA . ASP A 1 382 ? 20.610 -16.738 -14.015 1.00 90.88 382 ASP A CA 1
ATOM 3081 C C . ASP A 1 382 ? 20.873 -16.542 -12.508 1.00 90.88 382 ASP A C 1
ATOM 3083 O O . ASP A 1 382 ? 20.019 -16.858 -11.672 1.00 90.88 382 ASP A O 1
ATOM 3087 N N . GLY A 1 383 ? 22.068 -16.076 -12.143 1.00 90.19 383 GLY A N 1
ATOM 3088 C CA . GLY A 1 383 ? 22.463 -15.918 -10.746 1.00 90.19 383 GLY A CA 1
ATOM 3089 C C . GLY A 1 383 ? 21.614 -14.918 -9.949 1.00 90.19 383 GLY A C 1
ATOM 3090 O O . GLY A 1 383 ? 21.543 -15.046 -8.730 1.00 90.19 383 GLY A O 1
ATOM 3091 N N . ASP A 1 384 ? 20.960 -13.951 -10.594 1.00 94.38 384 ASP A N 1
ATOM 3092 C CA . ASP A 1 384 ? 20.248 -12.859 -9.916 1.00 94.38 384 ASP A CA 1
ATOM 3093 C C . ASP A 1 384 ? 18.809 -12.641 -10.417 1.00 94.38 384 ASP A C 1
ATOM 3095 O O . ASP A 1 384 ? 18.112 -11.743 -9.941 1.00 94.38 384 ASP A O 1
ATOM 3099 N N . THR A 1 385 ? 18.333 -13.464 -11.349 1.00 95.69 385 THR A N 1
ATOM 3100 C CA . THR A 1 385 ? 16.990 -13.389 -11.918 1.00 95.69 385 THR A CA 1
ATOM 3101 C C . THR A 1 385 ? 16.263 -14.724 -11.766 1.00 95.69 385 THR A C 1
ATOM 3103 O O . THR A 1 385 ? 16.710 -15.772 -12.239 1.00 95.69 385 THR A O 1
ATOM 3106 N N . ILE A 1 386 ? 15.077 -14.676 -11.157 1.00 97.44 386 ILE A N 1
ATOM 3107 C CA . ILE A 1 386 ? 14.224 -15.844 -10.892 1.00 97.44 386 ILE A CA 1
ATOM 3108 C C . ILE A 1 386 ? 12.782 -15.586 -11.343 1.00 97.44 386 ILE A C 1
ATOM 3110 O O . ILE A 1 386 ? 12.355 -14.438 -11.476 1.00 97.44 386 ILE A O 1
ATOM 3114 N N . TYR A 1 387 ? 12.018 -16.654 -11.560 1.00 95.94 387 TYR A N 1
ATOM 3115 C CA . TYR A 1 387 ? 10.558 -16.603 -11.572 1.00 95.94 387 TYR A CA 1
ATOM 3116 C C . TYR A 1 387 ? 10.006 -17.255 -10.315 1.00 95.94 387 TYR A C 1
ATOM 3118 O O . TYR A 1 387 ? 10.532 -18.260 -9.825 1.00 95.94 387 TYR A O 1
ATOM 3126 N N . VAL A 1 388 ? 8.928 -16.667 -9.820 1.00 96.44 388 VAL A N 1
ATOM 3127 C CA . VAL A 1 388 ? 8.223 -17.122 -8.631 1.00 96.44 388 VAL A CA 1
ATOM 3128 C C . VAL A 1 388 ? 6.722 -17.141 -8.887 1.00 96.44 388 VAL A C 1
ATOM 3130 O O . VAL A 1 388 ? 6.239 -16.416 -9.754 1.00 96.44 388 VAL A O 1
ATOM 3133 N N . LEU A 1 389 ? 5.990 -17.941 -8.122 1.00 88.00 389 LEU A N 1
ATOM 3134 C CA . LEU A 1 389 ? 4.533 -17.909 -8.044 1.00 88.00 389 LEU A CA 1
ATOM 3135 C C . LEU A 1 389 ? 4.113 -17.333 -6.696 1.00 88.00 389 LEU A C 1
ATOM 3137 O O . LEU A 1 389 ? 4.618 -17.770 -5.661 1.00 88.00 389 LEU A O 1
ATOM 3141 N N . ASP A 1 390 ? 3.195 -16.373 -6.717 1.00 82.38 390 ASP A N 1
ATOM 3142 C CA . ASP A 1 390 ? 2.503 -15.933 -5.506 1.00 82.38 390 ASP A CA 1
ATOM 3143 C C . ASP A 1 390 ? 1.409 -16.935 -5.082 1.00 82.38 390 ASP A C 1
ATOM 3145 O O . ASP A 1 390 ? 1.123 -17.917 -5.776 1.00 82.38 390 ASP A O 1
ATOM 3149 N N . ASP A 1 391 ? 0.757 -16.662 -3.952 1.00 78.12 391 ASP A N 1
ATOM 3150 C CA . ASP A 1 391 ? -0.331 -17.495 -3.422 1.00 78.12 391 ASP A CA 1
ATOM 3151 C C . ASP A 1 391 ? -1.566 -17.564 -4.347 1.00 78.12 391 ASP A C 1
ATOM 3153 O O . ASP A 1 391 ? -2.391 -18.471 -4.222 1.00 78.12 391 ASP A O 1
ATOM 3157 N N . ASN A 1 392 ? -1.694 -16.641 -5.307 1.00 75.88 392 ASN A N 1
ATOM 3158 C CA . ASN A 1 392 ? -2.762 -16.630 -6.309 1.00 75.88 392 ASN A CA 1
ATOM 3159 C C . ASN A 1 392 ? -2.383 -17.403 -7.586 1.00 75.88 392 ASN A C 1
ATOM 3161 O O . ASN A 1 392 ? -3.192 -17.494 -8.514 1.00 75.88 392 ASN A O 1
ATOM 3165 N N . GLY A 1 393 ? -1.164 -17.948 -7.658 1.00 79.94 393 GLY A N 1
ATOM 3166 C CA . GLY A 1 393 ? -0.630 -18.617 -8.841 1.00 79.94 393 GLY A CA 1
ATOM 3167 C C . GLY A 1 393 ? -0.215 -17.656 -9.959 1.00 79.94 393 GLY A C 1
ATOM 3168 O O . GLY A 1 393 ? -0.110 -18.076 -11.114 1.00 79.94 393 GLY A O 1
ATOM 3169 N N . VAL A 1 394 ? 0.004 -16.376 -9.651 1.00 80.31 394 VAL A N 1
ATOM 3170 C CA . VAL A 1 394 ? 0.532 -15.384 -10.590 1.00 80.31 394 VAL A CA 1
ATOM 3171 C C . VAL A 1 394 ? 2.046 -15.524 -10.662 1.00 80.31 394 VAL A C 1
ATOM 3173 O O . VAL A 1 394 ? 2.747 -15.449 -9.654 1.00 80.31 394 VAL A O 1
ATOM 3176 N N . GLU A 1 395 ? 2.557 -15.705 -11.879 1.00 91.69 395 GLU A N 1
ATOM 3177 C CA . GLU A 1 395 ? 3.993 -15.775 -12.126 1.00 91.69 395 GLU A CA 1
ATOM 3178 C C . GLU A 1 395 ? 4.610 -14.371 -12.162 1.00 91.69 395 GLU A C 1
ATOM 3180 O O . GLU A 1 395 ? 4.187 -13.500 -12.925 1.00 91.69 395 GLU A O 1
ATOM 3185 N N . ILE A 1 396 ? 5.638 -14.158 -11.343 1.00 90.81 396 ILE A N 1
ATOM 3186 C CA . ILE A 1 396 ? 6.351 -12.890 -11.205 1.00 90.81 396 ILE A CA 1
ATOM 3187 C C . ILE A 1 396 ? 7.819 -13.123 -11.544 1.00 90.81 396 ILE A C 1
ATOM 3189 O O . ILE A 1 396 ? 8.469 -14.019 -11.007 1.00 90.81 396 ILE A O 1
ATOM 3193 N N . LYS A 1 397 ? 8.369 -12.278 -12.419 1.00 96.81 397 LYS A N 1
ATOM 3194 C CA . LYS A 1 397 ? 9.804 -12.254 -12.710 1.00 96.81 397 LYS A CA 1
ATOM 3195 C C . LYS A 1 397 ? 10.505 -11.314 -11.736 1.00 96.81 397 LYS A C 1
ATOM 3197 O O . LYS A 1 397 ? 10.198 -10.125 -11.721 1.00 96.81 397 LYS A O 1
ATOM 3202 N N . VAL A 1 398 ? 11.460 -11.817 -10.964 1.00 97.00 398 VAL A N 1
ATOM 3203 C CA . VAL A 1 398 ? 12.155 -11.075 -9.903 1.00 97.00 398 VAL A CA 1
ATOM 3204 C C . VAL A 1 398 ? 13.631 -10.906 -10.257 1.00 97.00 398 VAL A C 1
ATOM 3206 O O . VAL A 1 398 ? 14.281 -11.864 -10.669 1.00 97.00 398 VAL A O 1
ATOM 3209 N N . ARG A 1 399 ? 14.156 -9.689 -10.084 1.00 97.31 399 ARG A N 1
ATOM 3210 C CA . ARG A 1 399 ? 15.588 -9.369 -10.090 1.00 97.31 399 ARG A CA 1
ATOM 3211 C C . ARG A 1 399 ? 16.020 -9.101 -8.653 1.00 97.31 399 ARG A C 1
ATOM 3213 O O . ARG A 1 399 ? 15.478 -8.213 -7.990 1.00 97.31 399 ARG A O 1
ATOM 3220 N N . LEU A 1 400 ? 16.996 -9.869 -8.192 1.00 97.38 400 LEU A N 1
ATOM 3221 C CA . LEU A 1 400 ? 17.595 -9.704 -6.883 1.00 97.38 400 LEU A CA 1
ATOM 3222 C C . LEU A 1 400 ? 18.457 -8.432 -6.892 1.00 97.38 400 LEU A C 1
ATOM 3224 O O . LEU A 1 400 ? 19.351 -8.281 -7.723 1.00 97.38 400 LEU A O 1
ATOM 3228 N N . ILE A 1 401 ? 18.150 -7.493 -5.995 1.00 95.94 401 ILE A N 1
ATOM 3229 C CA . ILE A 1 401 ? 18.798 -6.171 -5.939 1.00 95.94 401 ILE A CA 1
ATOM 3230 C C . ILE A 1 401 ? 19.931 -6.098 -4.911 1.00 95.94 401 ILE A C 1
ATOM 3232 O O . ILE A 1 401 ? 20.036 -6.928 -4.007 1.00 95.94 401 ILE A O 1
ATOM 3236 N N . GLY A 1 402 ? 20.790 -5.085 -5.048 1.00 95.19 402 GLY A N 1
ATOM 3237 C CA . GLY A 1 402 ? 21.968 -4.876 -4.198 1.00 95.19 402 GLY A CA 1
ATOM 3238 C C . GLY A 1 402 ? 23.167 -5.763 -4.552 1.00 95.19 402 GLY A C 1
ATOM 3239 O O . GLY A 1 402 ? 24.214 -5.659 -3.916 1.00 95.19 402 GLY A O 1
ATOM 3240 N N . MET A 1 403 ? 23.040 -6.599 -5.580 1.00 95.25 403 MET A N 1
ATOM 3241 C CA . MET A 1 403 ? 24.118 -7.424 -6.103 1.00 95.25 403 MET A CA 1
ATOM 3242 C C . MET A 1 403 ? 24.016 -7.583 -7.622 1.00 95.25 403 MET A C 1
ATOM 3244 O O . MET A 1 403 ? 22.971 -7.313 -8.220 1.00 95.25 403 MET A O 1
ATOM 3248 N N . ASP A 1 404 ? 25.106 -8.035 -8.225 1.00 94.00 404 ASP A N 1
ATOM 3249 C CA . ASP A 1 404 ? 25.205 -8.373 -9.639 1.00 94.00 404 ASP A CA 1
ATOM 3250 C C . ASP A 1 404 ? 25.998 -9.671 -9.795 1.00 94.00 404 ASP A C 1
ATOM 3252 O O . ASP A 1 404 ? 27.096 -9.814 -9.237 1.00 94.00 404 ASP A O 1
ATOM 3256 N N . CYS A 1 405 ? 25.422 -10.622 -10.524 1.00 91.44 405 CYS A N 1
ATOM 3257 C CA . CYS A 1 405 ? 26.076 -11.882 -10.855 1.00 91.44 405 CYS A CA 1
ATOM 3258 C C . CYS A 1 405 ? 26.795 -11.765 -12.208 1.00 91.44 405 CYS A C 1
ATOM 3260 O O . CYS A 1 405 ? 26.381 -10.978 -13.061 1.00 91.44 405 CYS A O 1
ATOM 3262 N N . PRO A 1 406 ? 27.866 -12.543 -12.450 1.00 88.62 406 PRO A N 1
ATOM 3263 C CA . PRO A 1 406 ? 28.448 -12.644 -13.782 1.00 88.62 406 PRO A CA 1
ATOM 3264 C C . PRO A 1 406 ? 27.405 -13.099 -14.813 1.00 88.62 406 PRO A C 1
ATOM 3266 O O . PRO A 1 406 ? 26.579 -13.969 -14.537 1.00 88.62 406 PRO A O 1
ATOM 3269 N N . GLU A 1 407 ? 27.462 -12.519 -16.010 1.00 83.12 407 GLU A N 1
ATOM 3270 C CA . GLU A 1 407 ? 26.576 -12.883 -17.120 1.00 83.12 407 GLU A CA 1
ATOM 3271 C C . GLU A 1 407 ? 26.795 -14.343 -17.554 1.00 83.12 407 GLU A C 1
ATOM 3273 O O . GLU A 1 407 ? 27.927 -14.835 -17.579 1.00 83.12 407 GLU A O 1
ATOM 3278 N N . LEU A 1 408 ? 25.717 -15.027 -17.949 1.00 77.62 408 LEU A N 1
ATOM 3279 C CA . LEU A 1 408 ? 25.794 -16.385 -18.499 1.00 77.62 408 LEU A CA 1
ATOM 3280 C C . LEU A 1 408 ? 26.650 -16.425 -19.775 1.00 77.62 408 LEU A C 1
ATOM 3282 O O . LEU A 1 408 ? 26.572 -15.529 -20.621 1.00 77.62 408 LEU A O 1
ATOM 3286 N N . GLY A 1 409 ? 27.442 -17.488 -19.941 1.00 71.38 409 GLY A N 1
ATOM 3287 C CA . GLY A 1 409 ? 28.396 -17.609 -21.043 1.00 71.38 409 GLY A CA 1
ATOM 3288 C C . GLY A 1 409 ? 29.667 -16.772 -20.870 1.00 71.38 409 GLY A C 1
ATOM 3289 O O . GLY A 1 409 ? 30.334 -16.461 -21.865 1.00 71.38 409 GLY A O 1
ATOM 3290 N N . SER A 1 410 ? 30.012 -16.390 -19.635 1.00 71.69 410 SER A N 1
ATOM 3291 C CA . SER A 1 410 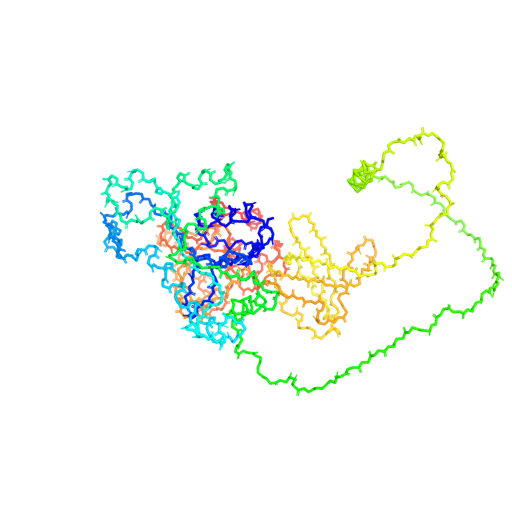? 31.312 -15.794 -19.327 1.00 71.69 410 SER A CA 1
ATOM 3292 C C . SER A 1 410 ? 32.453 -16.768 -19.659 1.00 71.69 410 SER A C 1
ATOM 3294 O O . SER A 1 410 ? 32.306 -17.988 -19.606 1.00 71.69 410 SER A O 1
ATOM 3296 N N . VAL A 1 411 ? 33.626 -16.232 -20.018 1.00 71.44 411 VAL A N 1
ATOM 3297 C CA . VAL A 1 411 ? 34.792 -17.038 -20.452 1.00 71.44 411 VAL A CA 1
ATOM 3298 C C . VAL A 1 411 ? 35.272 -18.009 -19.361 1.00 71.44 411 VAL A C 1
ATOM 3300 O O . VAL A 1 411 ? 35.932 -18.999 -19.663 1.00 71.44 411 VAL A O 1
ATOM 3303 N N . ASP A 1 412 ? 34.956 -17.715 -18.103 1.00 77.25 412 ASP A N 1
ATOM 3304 C CA . ASP A 1 412 ? 35.383 -18.442 -16.911 1.00 77.25 412 ASP A CA 1
ATOM 3305 C C . ASP A 1 412 ? 34.282 -19.303 -16.261 1.00 77.25 412 ASP A C 1
ATOM 3307 O O . ASP A 1 412 ? 34.501 -19.795 -15.157 1.00 77.25 412 ASP A O 1
ATOM 3311 N N . GLU A 1 413 ? 33.125 -19.491 -16.915 1.00 81.69 413 GLU A N 1
ATOM 3312 C CA . GLU A 1 413 ? 31.963 -20.260 -16.407 1.00 81.69 413 GLU A CA 1
ATOM 3313 C C . GLU A 1 413 ? 31.387 -19.743 -15.068 1.00 81.69 413 GLU A C 1
ATOM 3315 O O . GLU A 1 413 ? 30.578 -20.409 -14.414 1.00 81.69 413 GLU A O 1
ATOM 3320 N N . SER A 1 414 ? 31.792 -18.547 -14.629 1.00 83.75 414 SER A N 1
ATOM 3321 C CA . SER A 1 414 ? 31.363 -17.969 -13.350 1.00 83.75 414 SER A CA 1
ATOM 3322 C C . SER A 1 414 ? 29.864 -17.649 -13.320 1.00 83.75 414 SER A C 1
ATOM 3324 O O . SER A 1 414 ? 29.231 -17.780 -12.270 1.00 83.75 414 SER A O 1
ATOM 3326 N N . GLY A 1 415 ? 29.267 -17.313 -14.471 1.00 85.81 415 GLY A N 1
ATOM 3327 C CA . GLY A 1 415 ? 27.820 -17.123 -14.603 1.00 85.81 415 GLY A CA 1
ATOM 3328 C C . GLY A 1 415 ? 27.034 -18.421 -14.387 1.00 85.81 415 GLY A C 1
ATOM 3329 O O . GLY A 1 415 ? 26.051 -18.441 -13.641 1.00 85.81 415 GLY A O 1
ATOM 3330 N N . GLU A 1 416 ? 27.485 -19.533 -14.977 1.00 89.69 416 GLU A N 1
ATOM 3331 C CA . GLU A 1 416 ? 26.878 -20.853 -14.775 1.00 89.69 416 GLU A CA 1
ATOM 3332 C C . GLU A 1 416 ? 26.989 -21.309 -13.316 1.00 89.69 416 GLU A C 1
ATOM 3334 O O . GLU A 1 416 ? 26.023 -21.834 -12.759 1.00 89.69 416 GLU A O 1
ATOM 3339 N N . GLN A 1 417 ? 28.135 -21.072 -12.673 1.00 91.88 417 GLN A N 1
ATOM 3340 C CA . GLN A 1 417 ? 28.337 -21.388 -11.257 1.00 91.88 417 GLN A CA 1
ATOM 3341 C C . GLN A 1 417 ? 27.383 -20.601 -10.348 1.00 91.88 417 GLN A C 1
ATOM 3343 O O . GLN A 1 417 ? 26.762 -21.189 -9.459 1.00 91.88 417 GLN A O 1
ATOM 3348 N N . ALA A 1 418 ? 27.218 -19.297 -10.597 1.00 93.25 418 ALA A N 1
ATOM 3349 C CA . ALA A 1 418 ? 26.275 -18.464 -9.857 1.00 93.25 418 ALA A CA 1
ATOM 3350 C C . ALA A 1 418 ? 24.829 -18.946 -10.045 1.00 93.25 418 ALA A C 1
ATOM 3352 O O . ALA A 1 418 ? 24.101 -19.106 -9.068 1.00 93.25 418 ALA A O 1
ATOM 3353 N N . SER A 1 419 ? 24.427 -19.264 -11.280 1.00 93.62 419 SER A N 1
ATOM 3354 C CA . SER A 1 419 ? 23.088 -19.787 -11.574 1.00 93.62 419 SER A CA 1
ATOM 3355 C C . SER A 1 419 ? 22.810 -21.125 -10.873 1.00 93.62 419 SER A C 1
ATOM 3357 O O . SER A 1 419 ? 21.762 -21.275 -10.243 1.00 93.62 419 SER A O 1
ATOM 3359 N N . GLN A 1 420 ? 23.762 -22.065 -10.894 1.00 95.19 420 GLN A N 1
ATOM 3360 C CA . GLN A 1 420 ? 23.643 -23.353 -10.197 1.00 95.19 420 GLN A CA 1
ATOM 3361 C C . GLN A 1 420 ? 23.545 -23.188 -8.677 1.00 95.19 420 GLN A C 1
ATOM 3363 O O . GLN A 1 420 ? 22.792 -23.907 -8.012 1.00 95.19 420 GLN A O 1
ATOM 3368 N N . TYR A 1 421 ? 24.301 -22.248 -8.105 1.00 96.31 421 TYR A N 1
ATOM 3369 C CA . TYR A 1 421 ? 24.203 -21.949 -6.683 1.00 96.31 421 TYR A CA 1
ATOM 3370 C C . TYR A 1 421 ? 22.827 -21.368 -6.338 1.00 96.31 421 TYR A C 1
ATOM 3372 O O . TYR A 1 421 ? 22.177 -21.865 -5.415 1.00 96.31 421 TYR A O 1
ATOM 3380 N N . THR A 1 422 ? 22.346 -20.386 -7.109 1.00 96.69 422 THR A N 1
ATOM 3381 C CA . THR A 1 422 ? 21.003 -19.804 -6.962 1.00 96.69 422 THR A CA 1
ATOM 3382 C C . THR A 1 422 ? 19.924 -20.883 -7.038 1.00 96.69 422 THR A C 1
ATOM 3384 O O . THR A 1 422 ? 19.043 -20.928 -6.182 1.00 96.69 422 THR A O 1
ATOM 3387 N N . GLU A 1 423 ? 20.027 -21.821 -7.980 1.00 96.56 423 GLU A N 1
ATOM 3388 C CA . GLU A 1 423 ? 19.125 -22.972 -8.078 1.00 96.56 423 GLU A CA 1
ATOM 3389 C C . GLU A 1 423 ? 19.150 -23.846 -6.829 1.00 96.56 423 GLU A C 1
ATOM 3391 O O . GLU A 1 423 ? 18.104 -24.100 -6.234 1.00 96.56 423 GLU A O 1
ATOM 3396 N N . LYS A 1 424 ? 20.335 -24.214 -6.343 1.00 96.88 424 LYS A N 1
ATOM 3397 C CA . LYS A 1 424 ? 20.485 -25.002 -5.114 1.00 96.88 424 LYS A CA 1
ATOM 3398 C C . LYS A 1 424 ? 19.839 -24.329 -3.894 1.00 96.88 424 LYS A C 1
ATOM 3400 O O . LYS A 1 424 ? 19.270 -25.010 -3.028 1.00 96.88 424 LYS A O 1
ATOM 3405 N N . ILE A 1 425 ? 19.965 -23.007 -3.767 1.00 96.69 425 ILE A N 1
ATOM 3406 C CA . ILE A 1 425 ? 19.462 -22.296 -2.588 1.00 96.69 425 ILE A CA 1
ATOM 3407 C C . ILE A 1 425 ? 18.005 -21.846 -2.713 1.00 96.69 425 ILE A C 1
ATOM 3409 O O . ILE A 1 425 ? 17.376 -21.741 -1.662 1.00 96.69 425 ILE A O 1
ATOM 3413 N N . LEU A 1 426 ? 17.452 -21.673 -3.919 1.00 97.75 426 LEU A N 1
ATOM 3414 C CA . LEU A 1 426 ? 16.112 -21.106 -4.127 1.00 97.75 426 LEU A CA 1
ATOM 3415 C C . LEU A 1 426 ? 15.088 -22.044 -4.775 1.00 97.75 426 LEU A C 1
ATOM 3417 O O . LEU A 1 426 ? 13.918 -21.937 -4.428 1.00 97.75 426 LEU A O 1
ATOM 3421 N N . PHE A 1 427 ? 15.473 -22.925 -5.702 1.00 96.81 427 PHE A N 1
ATOM 3422 C CA . PHE A 1 427 ? 14.508 -23.680 -6.514 1.00 96.81 427 PHE A CA 1
ATOM 3423 C C . PHE A 1 427 ? 13.586 -24.571 -5.667 1.00 96.81 427 PHE A C 1
ATOM 3425 O O . PHE A 1 427 ? 14.060 -25.265 -4.766 1.00 96.81 427 PHE A O 1
ATOM 3432 N N . ASP A 1 428 ? 12.284 -24.554 -5.982 1.00 95.00 428 ASP A N 1
ATOM 3433 C CA . ASP A 1 428 ? 11.223 -25.311 -5.297 1.00 95.00 428 ASP A CA 1
ATOM 3434 C C . ASP A 1 428 ? 11.118 -25.012 -3.788 1.00 95.00 428 ASP A C 1
ATOM 3436 O O . ASP A 1 428 ? 10.706 -25.848 -2.983 1.00 95.00 428 ASP A O 1
ATOM 3440 N N . LYS A 1 429 ? 11.517 -23.800 -3.376 1.00 95.88 429 LYS A N 1
ATOM 3441 C CA . LYS A 1 429 ? 11.380 -23.324 -1.995 1.00 95.88 429 LYS A CA 1
ATOM 3442 C C . LYS A 1 429 ? 10.410 -22.161 -1.906 1.00 95.88 429 LYS A C 1
ATOM 3444 O O . LYS A 1 429 ? 10.326 -21.325 -2.809 1.00 95.88 429 LYS A O 1
ATOM 3449 N N . THR A 1 430 ? 9.728 -22.090 -0.768 1.00 95.81 430 THR A N 1
ATOM 3450 C CA . THR A 1 430 ? 9.033 -20.881 -0.337 1.00 95.81 430 THR A CA 1
ATOM 3451 C C . THR A 1 430 ? 10.059 -19.878 0.171 1.00 95.81 430 THR A C 1
ATOM 3453 O O . THR A 1 430 ? 10.872 -20.205 1.034 1.00 95.81 430 THR A O 1
ATOM 3456 N N . VAL A 1 431 ? 10.017 -18.668 -0.369 1.00 97.50 431 VAL A N 1
ATOM 3457 C CA . VAL A 1 431 ? 10.871 -17.543 0.021 1.00 97.50 431 VAL A CA 1
ATOM 3458 C C . VAL A 1 431 ? 10.015 -16.307 0.246 1.00 97.50 431 VAL A C 1
ATOM 3460 O O . VAL A 1 431 ? 8.866 -16.251 -0.187 1.00 97.50 431 VAL A O 1
ATOM 3463 N N . PHE A 1 432 ? 10.579 -15.306 0.907 1.00 96.06 432 PHE A N 1
ATOM 3464 C CA . PHE A 1 432 ? 9.896 -14.059 1.213 1.00 96.06 432 PHE A CA 1
ATOM 3465 C C . PHE A 1 432 ? 10.529 -12.912 0.434 1.00 96.06 432 PHE A C 1
ATOM 3467 O O . PHE A 1 432 ? 11.727 -12.643 0.548 1.00 96.06 432 PHE A O 1
ATOM 3474 N N . LEU A 1 433 ? 9.720 -12.238 -0.377 1.00 95.19 433 LEU A N 1
ATOM 3475 C CA . LEU A 1 433 ? 10.147 -11.073 -1.134 1.00 95.19 433 LEU A CA 1
ATOM 3476 C C . LEU A 1 433 ? 9.984 -9.821 -0.282 1.00 95.19 433 LEU A C 1
ATOM 3478 O O . LEU A 1 433 ? 8.877 -9.497 0.141 1.00 95.19 433 LEU A O 1
ATOM 3482 N N . GLU A 1 434 ? 11.072 -9.083 -0.101 1.00 94.00 434 GLU A N 1
ATOM 3483 C CA . GLU A 1 434 ? 11.057 -7.752 0.497 1.00 94.00 434 GLU A CA 1
ATOM 3484 C C . GLU A 1 434 ? 11.363 -6.722 -0.590 1.00 94.00 434 GLU A C 1
ATOM 3486 O O . GLU A 1 434 ? 12.374 -6.797 -1.294 1.00 94.00 434 GLU A O 1
ATOM 3491 N N . LYS A 1 435 ? 10.473 -5.746 -0.746 1.00 89.75 435 LYS A N 1
ATOM 3492 C CA . LYS A 1 435 ? 10.713 -4.599 -1.620 1.00 89.75 435 LYS A CA 1
ATOM 3493 C C . LYS A 1 435 ? 11.485 -3.522 -0.866 1.00 89.75 435 LYS A C 1
ATOM 3495 O O . LYS A 1 435 ? 11.196 -3.255 0.302 1.00 89.75 435 LYS A O 1
ATOM 3500 N N . ASP A 1 436 ? 12.393 -2.852 -1.570 1.00 85.69 436 ASP A N 1
ATOM 3501 C CA . ASP A 1 436 ? 12.913 -1.571 -1.106 1.00 85.69 436 ASP A CA 1
AT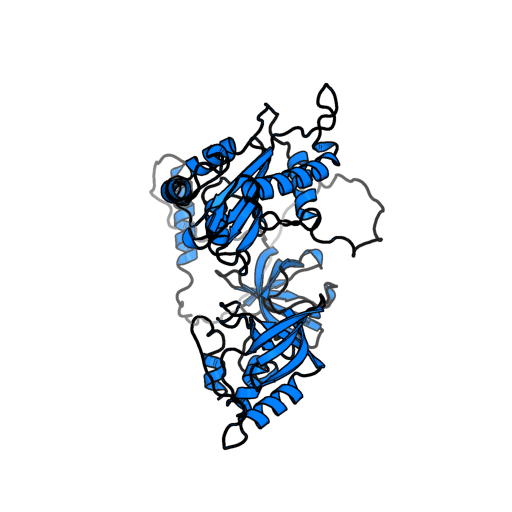OM 3502 C C . ASP A 1 436 ? 12.027 -0.396 -1.555 1.00 85.69 436 ASP A C 1
ATOM 3504 O O . ASP A 1 436 ? 10.876 -0.295 -1.122 1.00 85.69 436 ASP A O 1
ATOM 3508 N N . THR A 1 437 ? 12.521 0.475 -2.439 1.00 80.88 437 THR A N 1
ATOM 3509 C CA . THR A 1 437 ? 11.785 1.662 -2.889 1.00 80.88 437 THR A CA 1
ATOM 3510 C C . THR A 1 437 ? 11.151 1.443 -4.261 1.00 80.88 437 THR A C 1
ATOM 3512 O O . THR A 1 437 ? 9.978 1.772 -4.457 1.00 80.88 437 THR A O 1
ATOM 3515 N N . SER A 1 438 ? 11.902 0.889 -5.212 1.00 78.88 438 SER A N 1
ATOM 3516 C CA . SER A 1 438 ? 11.449 0.687 -6.588 1.00 78.88 438 SER A CA 1
ATOM 3517 C C . SER A 1 438 ? 10.625 -0.593 -6.736 1.00 78.88 438 SER A C 1
ATOM 3519 O O . SER A 1 438 ? 10.932 -1.626 -6.145 1.00 78.88 438 SER A O 1
ATOM 3521 N N . GLU A 1 439 ? 9.584 -0.549 -7.572 1.00 84.12 439 GLU A N 1
ATOM 3522 C CA . GLU A 1 439 ? 8.749 -1.727 -7.840 1.00 84.12 439 GLU A CA 1
ATOM 3523 C C . GLU A 1 439 ? 9.359 -2.652 -8.884 1.00 84.12 439 GLU A C 1
ATOM 3525 O O . GLU A 1 439 ? 9.623 -3.823 -8.606 1.00 84.12 439 GLU A O 1
ATOM 3530 N N . VAL A 1 440 ? 9.569 -2.116 -10.086 1.00 85.44 440 VAL A N 1
ATOM 3531 C CA . VAL A 1 440 ? 10.034 -2.852 -11.258 1.00 85.44 440 VAL A CA 1
ATOM 3532 C C . VAL A 1 440 ? 11.131 -2.080 -11.971 1.00 85.44 440 VAL A C 1
ATOM 3534 O O . VAL A 1 440 ? 11.167 -0.848 -11.934 1.00 85.44 440 VAL A O 1
ATOM 3537 N N . ASP A 1 441 ? 12.007 -2.797 -12.664 1.00 84.75 441 ASP A N 1
ATOM 3538 C CA . ASP A 1 441 ? 12.943 -2.177 -13.593 1.00 84.75 441 ASP A CA 1
ATOM 3539 C C . ASP A 1 441 ? 12.310 -1.881 -14.966 1.00 84.75 441 ASP A C 1
ATOM 3541 O O . ASP A 1 441 ? 11.161 -2.219 -15.260 1.00 84.75 441 ASP A O 1
ATOM 3545 N N . LYS A 1 442 ? 13.101 -1.274 -15.859 1.00 83.56 442 LYS A N 1
ATOM 3546 C CA . LYS A 1 442 ? 12.711 -0.972 -17.249 1.00 83.56 442 LYS A CA 1
ATOM 3547 C C . LYS A 1 442 ? 12.347 -2.202 -18.097 1.00 83.56 442 LYS A C 1
ATOM 3549 O O . LYS A 1 442 ? 11.818 -2.034 -19.192 1.00 83.56 442 LYS A O 1
ATOM 3554 N N . TYR A 1 443 ? 12.663 -3.411 -17.634 1.00 80.31 443 TYR A N 1
ATOM 3555 C CA . TYR A 1 443 ? 12.343 -4.675 -18.296 1.00 80.31 443 TYR A CA 1
ATOM 3556 C C . TYR A 1 443 ? 11.133 -5.376 -17.658 1.00 80.31 443 TYR A C 1
ATOM 3558 O O . TYR A 1 443 ? 10.799 -6.491 -18.059 1.00 80.31 443 TYR A O 1
ATOM 3566 N N . GLY A 1 444 ? 10.478 -4.739 -16.681 1.00 83.19 444 GLY A N 1
ATOM 3567 C CA . GLY A 1 444 ? 9.319 -5.278 -15.977 1.00 83.19 444 GLY A CA 1
ATOM 3568 C C . GLY A 1 444 ? 9.658 -6.340 -14.928 1.00 83.19 444 GLY A C 1
ATOM 3569 O O . GLY A 1 444 ? 8.759 -7.062 -14.507 1.00 83.19 444 GLY A O 1
ATOM 3570 N N . ARG A 1 445 ? 10.928 -6.473 -14.511 1.00 93.31 445 ARG A N 1
ATOM 3571 C CA . ARG A 1 445 ? 11.318 -7.381 -13.418 1.00 93.31 445 ARG A CA 1
ATOM 3572 C C . ARG A 1 445 ? 11.052 -6.705 -12.082 1.00 93.31 445 ARG A C 1
ATOM 3574 O O . ARG A 1 445 ? 11.500 -5.578 -11.887 1.00 93.31 445 ARG A O 1
ATOM 3581 N N . ALA A 1 446 ? 10.384 -7.392 -11.162 1.00 90.94 446 ALA A N 1
ATOM 3582 C CA . ALA A 1 446 ? 10.199 -6.925 -9.795 1.00 90.94 446 ALA A CA 1
ATOM 3583 C C . ALA A 1 446 ? 11.547 -6.857 -9.066 1.00 90.94 446 ALA A C 1
ATOM 3585 O O . ALA A 1 446 ? 12.311 -7.821 -9.072 1.00 90.94 446 ALA A O 1
ATOM 3586 N N . LEU A 1 447 ? 11.838 -5.721 -8.440 1.00 93.88 447 LEU A N 1
ATOM 3587 C CA . LEU A 1 447 ? 13.091 -5.460 -7.733 1.00 93.88 447 LEU A CA 1
ATOM 3588 C C . LEU A 1 447 ? 12.935 -5.840 -6.260 1.00 93.88 447 LEU A C 1
ATOM 3590 O O . LEU A 1 447 ? 12.170 -5.194 -5.542 1.00 93.88 447 LEU A O 1
ATOM 3594 N N . ARG A 1 448 ? 13.585 -6.922 -5.813 1.00 97.25 448 ARG A N 1
ATOM 3595 C CA . ARG A 1 448 ? 13.374 -7.476 -4.461 1.00 97.25 448 ARG A CA 1
ATOM 3596 C C . ARG A 1 448 ? 14.666 -7.959 -3.802 1.00 97.25 448 ARG A C 1
ATOM 3598 O O . ARG A 1 448 ? 15.577 -8.451 -4.470 1.00 97.25 448 ARG A O 1
ATOM 3605 N N . TYR A 1 449 ? 14.709 -7.875 -2.478 1.00 97.62 449 TYR A N 1
ATOM 3606 C CA . TYR A 1 449 ? 15.546 -8.736 -1.647 1.00 97.62 449 TYR A CA 1
ATOM 3607 C C . TYR A 1 449 ? 14.801 -10.050 -1.399 1.00 97.62 449 TYR A C 1
ATOM 3609 O O . TYR A 1 449 ? 13.585 -10.048 -1.200 1.00 97.62 449 TYR A O 1
ATOM 3617 N N . VAL A 1 450 ? 15.517 -11.172 -1.445 1.00 97.94 450 VAL A N 1
ATOM 3618 C CA . VAL A 1 450 ? 14.930 -12.509 -1.317 1.00 97.94 450 VAL A CA 1
ATOM 3619 C C . VAL A 1 450 ? 15.411 -13.146 -0.022 1.00 97.94 450 VAL A C 1
ATOM 3621 O O . VAL A 1 450 ? 16.599 -13.419 0.152 1.00 97.94 450 VAL A O 1
ATOM 3624 N N . TRP A 1 451 ? 14.474 -13.399 0.882 1.00 97.94 451 TRP A N 1
ATOM 3625 C CA . TRP A 1 451 ? 14.714 -14.022 2.176 1.00 97.94 451 TRP A CA 1
ATOM 3626 C C . TRP A 1 451 ? 14.311 -15.496 2.148 1.00 97.94 451 TRP A C 1
ATOM 3628 O O . TRP A 1 451 ? 13.207 -15.842 1.743 1.00 97.94 451 TRP A O 1
ATOM 3638 N N . LEU A 1 452 ? 15.211 -16.368 2.589 1.00 97.06 452 LEU A N 1
ATOM 3639 C CA . LEU A 1 452 ? 14.985 -17.809 2.732 1.00 97.06 452 LEU A CA 1
ATOM 3640 C C . LEU A 1 452 ? 14.095 -18.140 3.935 1.00 97.06 452 LEU A C 1
ATOM 3642 O O . LEU A 1 452 ? 13.472 -19.194 3.962 1.00 97.06 452 LEU A O 1
ATOM 3646 N N . ASP A 1 453 ? 14.068 -17.255 4.929 1.00 94.81 453 ASP A N 1
ATOM 3647 C CA . ASP A 1 453 ? 13.216 -17.331 6.112 1.00 94.81 453 ASP A CA 1
ATOM 3648 C C . ASP A 1 453 ? 12.972 -15.914 6.649 1.00 94.81 453 ASP A C 1
ATOM 3650 O O . ASP A 1 453 ? 13.762 -15.004 6.374 1.00 94.81 453 ASP A O 1
ATOM 3654 N N . LEU A 1 454 ? 11.898 -15.720 7.414 1.00 92.62 454 LEU A N 1
ATOM 3655 C CA . LEU A 1 454 ? 11.566 -14.420 7.986 1.00 92.62 454 LEU A CA 1
ATOM 3656 C C . LEU A 1 454 ? 12.652 -13.979 8.990 1.00 92.62 454 LEU A C 1
ATOM 3658 O O . LEU A 1 454 ? 12.998 -14.723 9.921 1.00 92.62 454 LEU A O 1
ATOM 3662 N N . PRO A 1 455 ? 13.215 -12.772 8.821 1.00 94.19 455 PRO A N 1
ATOM 3663 C CA . PRO A 1 455 ? 14.159 -12.220 9.780 1.00 94.19 455 PRO A CA 1
ATOM 3664 C C . PRO A 1 455 ? 13.463 -11.759 11.062 1.00 94.19 455 PRO A C 1
ATOM 3666 O O . PRO A 1 455 ? 12.355 -11.227 11.022 1.00 94.19 455 PRO A O 1
ATOM 3669 N N . ASP A 1 456 ? 14.147 -11.905 12.198 1.00 92.06 456 ASP A N 1
ATOM 3670 C CA . ASP A 1 456 ? 13.709 -11.317 13.475 1.00 92.06 456 ASP A CA 1
ATOM 3671 C C . ASP A 1 456 ? 14.266 -9.889 13.666 1.00 92.06 456 ASP A C 1
ATOM 3673 O O . ASP A 1 456 ? 13.731 -9.098 14.440 1.00 92.06 456 ASP A O 1
ATOM 3677 N N . SER A 1 457 ? 15.330 -9.539 12.935 1.00 92.00 457 SER A N 1
ATOM 3678 C CA . SER A 1 457 ? 15.932 -8.203 12.862 1.00 92.00 457 SER A CA 1
ATOM 3679 C C . SER A 1 457 ? 16.618 -8.014 11.495 1.00 92.00 457 SER A C 1
ATOM 3681 O O . SER A 1 457 ? 16.784 -8.960 10.726 1.00 92.00 457 SER A O 1
ATOM 3683 N N . ARG A 1 458 ? 17.058 -6.789 11.188 1.00 90.88 458 ARG A N 1
ATOM 3684 C CA . ARG A 1 458 ? 17.840 -6.475 9.974 1.00 90.88 458 ARG A CA 1
ATOM 3685 C C . ARG A 1 458 ? 19.346 -6.374 10.231 1.00 90.88 458 ARG A C 1
ATOM 3687 O O . ARG A 1 458 ? 20.037 -5.633 9.535 1.00 90.88 458 ARG A O 1
ATOM 3694 N N . ASP A 1 459 ? 19.848 -7.054 11.257 1.00 92.69 459 ASP A N 1
ATOM 3695 C CA . ASP A 1 459 ? 21.282 -7.077 11.535 1.00 92.69 459 ASP A CA 1
ATOM 3696 C C . ASP A 1 459 ? 22.066 -7.937 10.529 1.00 92.69 459 ASP A C 1
ATOM 3698 O O . ASP A 1 459 ? 21.510 -8.681 9.717 1.00 92.69 459 ASP A O 1
ATOM 3702 N N . ILE A 1 460 ? 23.392 -7.795 10.564 1.00 95.75 460 ILE A N 1
ATOM 3703 C CA . ILE A 1 460 ? 24.300 -8.479 9.641 1.00 95.75 460 ILE A CA 1
ATOM 3704 C C . ILE A 1 460 ? 24.211 -10.006 9.744 1.00 95.75 460 ILE A C 1
ATOM 3706 O O . ILE A 1 460 ? 24.379 -10.683 8.733 1.00 95.75 460 ILE A O 1
ATOM 3710 N N . GLU A 1 461 ? 23.924 -10.552 10.927 1.00 95.56 461 GLU A N 1
ATOM 3711 C CA . GLU A 1 461 ? 23.834 -11.997 11.146 1.00 95.56 461 GLU A CA 1
ATOM 3712 C C . GLU A 1 461 ? 22.592 -12.565 10.456 1.00 95.56 461 GLU A C 1
ATOM 3714 O O . GLU A 1 461 ? 22.711 -13.468 9.628 1.00 95.56 461 GLU A O 1
ATOM 3719 N N . GLN A 1 462 ? 21.419 -11.967 10.690 1.00 95.81 462 GLN A N 1
ATOM 3720 C CA . GLN A 1 462 ? 20.169 -12.357 10.033 1.00 95.81 462 GLN A CA 1
ATOM 3721 C C . GLN A 1 462 ? 20.258 -12.175 8.515 1.00 95.81 462 GLN A C 1
ATOM 3723 O O . GLN A 1 462 ? 19.860 -13.068 7.766 1.00 95.81 462 GLN A O 1
ATOM 3728 N N . VAL A 1 463 ? 20.819 -11.056 8.040 1.00 97.00 463 VAL A N 1
ATOM 3729 C CA . VAL A 1 463 ? 21.011 -10.812 6.601 1.00 97.00 463 VAL A CA 1
ATOM 3730 C C . VAL A 1 463 ? 21.925 -11.879 5.993 1.00 97.00 463 VAL A C 1
ATOM 3732 O O . VAL A 1 463 ? 21.543 -12.510 5.008 1.00 97.00 463 VAL A O 1
ATOM 3735 N N . ARG A 1 464 ? 23.088 -12.156 6.594 1.00 96.81 464 ARG A N 1
ATOM 3736 C CA . ARG A 1 464 ? 24.023 -13.193 6.123 1.00 96.81 464 ARG A CA 1
ATOM 3737 C C . ARG A 1 464 ? 23.379 -14.580 6.107 1.00 96.81 464 ARG A C 1
ATOM 3739 O O . ARG A 1 464 ? 23.546 -15.338 5.148 1.00 96.81 464 ARG A O 1
ATOM 3746 N N . ASP A 1 465 ? 22.629 -14.922 7.152 1.00 95.56 465 ASP A N 1
ATOM 3747 C CA . ASP A 1 465 ? 22.174 -16.291 7.398 1.00 95.56 465 ASP A CA 1
ATOM 3748 C C . ASP A 1 465 ? 20.810 -16.603 6.776 1.00 95.56 465 ASP A C 1
ATOM 3750 O O . ASP A 1 465 ? 20.570 -17.760 6.421 1.00 95.56 465 ASP A O 1
ATOM 3754 N N . LYS A 1 466 ? 19.975 -15.596 6.501 1.00 97.31 466 LYS A N 1
ATOM 3755 C CA . LYS A 1 466 ? 18.636 -15.792 5.928 1.00 97.31 466 LYS A CA 1
ATOM 3756 C C . LYS A 1 466 ? 18.405 -15.111 4.582 1.00 97.31 466 LYS A C 1
ATOM 3758 O O . LYS A 1 466 ? 17.451 -15.488 3.912 1.00 97.31 466 LYS A O 1
ATOM 3763 N N . MET A 1 467 ? 19.242 -14.182 4.116 1.00 98.06 467 MET A N 1
ATOM 3764 C CA . MET A 1 467 ? 19.027 -13.538 2.811 1.00 98.06 467 MET A CA 1
ATOM 3765 C C . MET A 1 467 ? 19.807 -14.235 1.687 1.00 98.06 467 MET A C 1
ATOM 3767 O O . MET A 1 467 ? 21.019 -14.436 1.777 1.00 98.06 467 MET A O 1
ATOM 3771 N N . ALA A 1 468 ? 19.124 -14.576 0.594 1.00 98.00 468 ALA A N 1
ATOM 3772 C CA . ALA A 1 468 ? 19.736 -15.193 -0.581 1.00 98.00 468 ALA A CA 1
ATOM 3773 C C . ALA A 1 468 ? 20.727 -14.247 -1.276 1.00 98.00 468 ALA A C 1
ATOM 3775 O O . ALA A 1 468 ? 21.812 -14.678 -1.658 1.00 98.00 468 ALA A O 1
ATOM 3776 N N . ASN A 1 469 ? 20.395 -12.953 -1.368 1.00 97.81 469 ASN A N 1
ATOM 3777 C CA . ASN A 1 469 ? 21.278 -11.929 -1.933 1.00 97.81 469 ASN A CA 1
ATOM 3778 C C . ASN A 1 469 ? 22.624 -11.890 -1.189 1.00 97.81 469 ASN A C 1
ATOM 3780 O O . ASN A 1 469 ? 23.685 -11.937 -1.802 1.00 97.81 469 ASN A O 1
ATOM 3784 N N . ALA A 1 470 ? 22.577 -11.874 0.146 1.00 97.31 470 ALA A N 1
ATOM 3785 C CA . ALA A 1 470 ? 23.774 -11.867 0.978 1.00 97.31 470 ALA A CA 1
ATOM 3786 C C . ALA A 1 470 ? 24.598 -13.151 0.815 1.00 97.31 470 ALA A C 1
ATOM 3788 O O . ALA A 1 470 ? 25.816 -13.081 0.723 1.00 97.31 470 ALA A O 1
ATOM 3789 N N . LYS A 1 471 ? 23.950 -14.319 0.726 1.00 97.44 471 LYS A N 1
ATOM 3790 C CA . LYS A 1 471 ? 24.640 -15.601 0.500 1.00 97.44 471 LYS A CA 1
ATOM 3791 C C . LYS A 1 471 ? 25.415 -15.641 -0.805 1.00 97.44 471 LYS A C 1
ATOM 3793 O O . LYS A 1 471 ? 26.550 -16.100 -0.820 1.00 97.44 471 LYS A O 1
ATOM 3798 N N . LEU A 1 472 ? 24.815 -15.138 -1.880 1.00 97.38 472 LEU A N 1
ATOM 3799 C CA . LEU A 1 472 ? 25.472 -15.057 -3.181 1.00 97.38 472 LEU A CA 1
ATOM 3800 C C . LEU A 1 472 ? 26.717 -14.161 -3.137 1.00 97.38 472 LEU A C 1
ATOM 3802 O O . LEU A 1 472 ? 27.724 -14.504 -3.749 1.00 97.38 472 LEU A O 1
ATOM 3806 N N . ILE A 1 473 ? 26.677 -13.069 -2.369 1.00 97.19 473 ILE A N 1
ATOM 3807 C CA . ILE A 1 473 ? 27.840 -12.201 -2.135 1.00 97.19 473 ILE A CA 1
ATOM 3808 C C . ILE A 1 473 ? 28.905 -12.924 -1.296 1.00 97.19 473 ILE A C 1
ATOM 3810 O O . ILE A 1 473 ? 30.052 -13.029 -1.721 1.00 97.19 473 ILE A O 1
ATOM 3814 N N . VAL A 1 474 ? 28.525 -13.451 -0.128 1.00 96.75 474 VAL A N 1
ATOM 3815 C CA . VAL A 1 474 ? 29.439 -14.080 0.847 1.00 96.75 474 VAL A CA 1
ATOM 3816 C C . VAL A 1 474 ? 30.168 -15.282 0.253 1.00 96.75 474 VAL A C 1
ATOM 3818 O O . VAL A 1 474 ? 31.362 -15.461 0.487 1.00 96.75 474 VAL A O 1
ATOM 3821 N N . ASP A 1 475 ? 29.470 -16.088 -0.546 1.00 95.12 475 ASP A N 1
ATOM 3822 C CA . ASP A 1 475 ? 30.048 -17.277 -1.168 1.00 95.12 475 ASP A CA 1
ATOM 3823 C C . ASP A 1 475 ? 30.769 -16.963 -2.499 1.00 95.12 475 ASP A C 1
ATOM 3825 O O . ASP A 1 475 ? 31.300 -17.870 -3.142 1.00 95.12 475 ASP A O 1
ATOM 3829 N N . GLY A 1 476 ? 30.831 -15.687 -2.905 1.00 94.62 476 GLY A N 1
ATOM 3830 C CA . GLY A 1 476 ? 31.626 -15.212 -4.041 1.00 94.62 476 GLY A CA 1
ATOM 3831 C C . GLY A 1 476 ? 30.985 -15.382 -5.422 1.00 94.62 476 GLY A C 1
ATOM 3832 O O . GLY A 1 476 ? 31.679 -15.252 -6.430 1.00 94.62 476 GLY A O 1
ATOM 3833 N N . TYR A 1 477 ? 29.680 -15.654 -5.490 1.00 94.94 477 TYR A N 1
ATOM 3834 C CA . TYR A 1 477 ? 28.925 -15.811 -6.742 1.00 94.94 477 TYR A CA 1
ATOM 3835 C C . TYR A 1 477 ? 28.359 -14.493 -7.288 1.00 94.94 477 TYR A C 1
ATOM 3837 O O . TYR A 1 477 ? 27.983 -14.424 -8.457 1.00 94.94 477 TYR A O 1
ATOM 3845 N N . ALA A 1 478 ? 28.311 -13.447 -6.463 1.00 95.88 478 ALA A N 1
ATOM 3846 C CA . ALA A 1 478 ? 27.864 -12.112 -6.839 1.00 95.88 478 ALA A CA 1
ATOM 3847 C C . ALA A 1 478 ? 28.778 -11.035 -6.243 1.00 95.88 478 ALA A C 1
ATOM 3849 O O . ALA A 1 478 ? 29.458 -11.255 -5.241 1.00 95.88 478 ALA A O 1
ATOM 3850 N N . LYS A 1 479 ? 28.769 -9.844 -6.843 1.00 95.69 479 LYS A N 1
ATOM 3851 C CA . LYS A 1 479 ? 29.391 -8.639 -6.273 1.00 95.69 479 LYS A CA 1
ATOM 3852 C C . LYS A 1 479 ? 28.322 -7.649 -5.853 1.00 95.69 479 LYS A C 1
ATOM 3854 O O . LYS A 1 479 ? 27.257 -7.595 -6.458 1.00 95.69 479 LYS A O 1
ATOM 3859 N N . VAL A 1 480 ? 28.620 -6.826 -4.857 1.00 96.06 480 VAL A N 1
ATOM 3860 C CA . VAL A 1 480 ? 27.757 -5.723 -4.440 1.00 96.06 480 VAL A CA 1
ATOM 3861 C C . VAL A 1 480 ? 27.587 -4.746 -5.597 1.00 96.06 480 VAL A C 1
ATOM 3863 O O . VAL A 1 480 ? 28.561 -4.226 -6.144 1.00 96.06 480 VAL A O 1
ATOM 3866 N N . ALA A 1 481 ? 26.332 -4.484 -5.947 1.00 91.62 481 ALA A N 1
ATOM 3867 C CA . ALA A 1 481 ? 25.952 -3.528 -6.974 1.00 91.62 481 ALA A CA 1
ATOM 3868 C C . ALA A 1 481 ? 24.668 -2.820 -6.546 1.00 91.62 481 ALA A C 1
ATOM 3870 O O . ALA A 1 481 ? 23.602 -3.429 -6.443 1.00 91.62 481 ALA A O 1
ATOM 3871 N N . THR A 1 482 ? 24.774 -1.524 -6.278 1.00 83.25 482 THR A N 1
ATOM 3872 C CA . THR A 1 482 ? 23.684 -0.718 -5.733 1.00 83.25 482 THR A CA 1
ATOM 3873 C C . THR A 1 482 ? 23.290 0.384 -6.702 1.00 83.25 482 THR A C 1
ATOM 3875 O O . THR A 1 482 ? 24.125 1.035 -7.332 1.00 83.25 482 THR A O 1
ATOM 3878 N N . TYR A 1 483 ? 21.982 0.590 -6.830 1.00 82.69 483 TYR A N 1
ATOM 3879 C CA . TYR A 1 483 ? 21.401 1.607 -7.693 1.00 82.69 483 TYR A CA 1
ATOM 3880 C C . TYR A 1 483 ? 20.371 2.380 -6.869 1.00 82.69 483 TYR A C 1
ATOM 3882 O O . TYR A 1 483 ? 19.336 1.813 -6.521 1.00 82.69 483 TYR A O 1
ATOM 3890 N N . PRO A 1 484 ? 20.625 3.658 -6.528 1.00 82.94 484 PRO A N 1
ATOM 3891 C CA . PRO A 1 484 ? 19.642 4.474 -5.830 1.00 82.94 484 PRO A CA 1
ATOM 3892 C C . PRO A 1 484 ? 18.301 4.498 -6.584 1.00 82.94 484 PRO A C 1
ATOM 3894 O O . PRO A 1 484 ? 18.309 4.625 -7.812 1.00 82.94 484 PRO A O 1
ATOM 3897 N N . PRO A 1 485 ? 17.157 4.425 -5.882 1.00 87.25 485 PRO A N 1
ATOM 3898 C CA . PRO A 1 485 ? 16.993 4.529 -4.425 1.00 87.25 485 PRO A CA 1
ATOM 3899 C C . PRO A 1 485 ? 17.148 3.216 -3.628 1.00 87.25 485 PRO A C 1
ATOM 3901 O O . PRO A 1 485 ? 17.018 3.252 -2.407 1.00 87.25 485 PRO A O 1
ATOM 3904 N N . ASP A 1 486 ? 17.430 2.083 -4.273 1.00 89.25 486 ASP A N 1
ATOM 3905 C CA . ASP A 1 486 ? 17.387 0.753 -3.650 1.00 89.25 486 ASP A CA 1
ATOM 3906 C C . ASP A 1 486 ? 18.717 0.381 -2.973 1.00 89.25 486 ASP A C 1
ATOM 3908 O O . ASP A 1 486 ? 19.562 -0.335 -3.521 1.00 89.25 486 ASP A O 1
ATOM 3912 N N . VAL A 1 487 ? 18.930 0.938 -1.779 1.00 92.88 487 VAL A N 1
ATOM 3913 C CA . VAL A 1 487 ? 20.209 0.884 -1.050 1.00 92.88 487 VAL A CA 1
ATOM 3914 C C . VAL A 1 487 ? 20.072 0.433 0.408 1.00 92.88 487 VAL A C 1
ATOM 3916 O O . VAL A 1 487 ? 21.034 0.549 1.169 1.00 92.88 487 VAL A O 1
ATOM 3919 N N . ARG A 1 488 ? 18.914 -0.111 0.820 1.00 91.38 488 ARG A N 1
ATOM 3920 C CA . ARG A 1 488 ? 18.637 -0.503 2.220 1.00 91.38 488 ARG A CA 1
ATOM 3921 C C . ARG A 1 488 ? 19.750 -1.328 2.865 1.00 91.38 488 ARG A C 1
ATOM 3923 O O . ARG A 1 488 ? 20.156 -1.025 3.985 1.00 91.38 488 ARG A O 1
ATOM 3930 N N . TYR A 1 489 ? 20.258 -2.336 2.156 1.00 95.44 489 TYR A N 1
ATOM 3931 C CA . TYR A 1 489 ? 21.289 -3.250 2.663 1.00 95.44 489 TYR A CA 1
ATOM 3932 C C . TYR A 1 489 ? 22.703 -2.954 2.151 1.00 95.44 489 TYR A C 1
ATOM 3934 O O . TYR A 1 489 ? 23.610 -3.726 2.441 1.00 95.44 489 TYR A O 1
ATOM 3942 N N . GLU A 1 490 ? 22.929 -1.834 1.449 1.00 94.75 490 GLU A N 1
ATOM 3943 C CA . GLU A 1 490 ? 24.225 -1.505 0.827 1.00 94.75 490 GLU A CA 1
ATOM 3944 C C . GLU A 1 490 ? 25.398 -1.644 1.802 1.00 94.75 490 GLU A C 1
ATOM 3946 O O . GLU A 1 490 ? 26.380 -2.320 1.511 1.00 94.75 490 GLU A O 1
ATOM 3951 N N . LYS A 1 491 ? 25.281 -1.039 2.989 1.00 95.88 491 LYS A N 1
ATOM 3952 C CA . LYS A 1 491 ? 26.349 -1.069 3.996 1.00 95.88 491 LYS A CA 1
ATOM 3953 C C . LYS A 1 491 ? 26.642 -2.481 4.495 1.00 95.88 491 LYS A C 1
ATOM 3955 O O . LYS A 1 491 ? 27.805 -2.822 4.658 1.00 95.88 491 LYS A O 1
ATOM 3960 N N . ILE A 1 492 ? 25.599 -3.281 4.717 1.00 96.62 492 ILE A N 1
ATOM 3961 C CA . ILE A 1 492 ? 25.732 -4.660 5.200 1.00 96.62 492 ILE A CA 1
ATOM 3962 C C . ILE A 1 492 ? 26.353 -5.531 4.108 1.00 96.62 492 ILE A C 1
ATOM 3964 O O . ILE A 1 492 ? 27.263 -6.304 4.375 1.00 96.62 492 ILE A O 1
ATOM 3968 N N . PHE A 1 493 ? 25.912 -5.372 2.862 1.00 97.44 493 PHE A N 1
ATOM 3969 C CA . PHE A 1 493 ? 26.464 -6.099 1.725 1.00 97.44 493 PHE A CA 1
ATOM 3970 C C . PHE A 1 493 ? 27.940 -5.769 1.488 1.00 97.44 493 PHE A C 1
ATOM 3972 O O . PHE A 1 493 ? 28.724 -6.680 1.253 1.00 97.44 493 PHE A O 1
ATOM 3979 N N . LEU A 1 494 ? 28.333 -4.496 1.609 1.00 95.81 494 LEU A N 1
ATOM 3980 C CA . LEU A 1 494 ? 29.738 -4.079 1.527 1.00 95.81 494 LEU A CA 1
ATOM 3981 C C . LEU A 1 494 ? 30.603 -4.630 2.668 1.00 95.81 494 LEU A C 1
ATOM 3983 O O . LEU A 1 494 ? 31.802 -4.779 2.481 1.00 95.81 494 LEU A O 1
ATOM 3987 N N . GLU A 1 495 ? 30.024 -4.884 3.842 1.00 96.50 495 GLU A N 1
ATOM 3988 C CA . GLU A 1 495 ? 30.731 -5.493 4.976 1.00 96.50 495 GLU A CA 1
ATOM 3989 C C . GLU A 1 495 ? 30.856 -7.019 4.837 1.00 96.50 495 GLU A C 1
ATOM 3991 O O . GLU A 1 495 ? 31.808 -7.609 5.343 1.00 96.50 495 GLU A O 1
ATOM 3996 N N . LEU A 1 496 ? 29.899 -7.655 4.156 1.00 93.94 496 LEU A N 1
ATOM 3997 C CA . LEU A 1 496 ? 29.870 -9.100 3.919 1.00 93.94 496 LEU A CA 1
ATOM 3998 C C . LEU A 1 496 ? 30.722 -9.561 2.727 1.00 93.94 496 LEU A C 1
ATOM 4000 O O . LEU A 1 496 ? 31.042 -10.749 2.660 1.00 93.94 496 LEU A O 1
ATOM 4004 N N . GLN A 1 497 ? 31.040 -8.659 1.796 1.00 91.50 497 GLN A N 1
ATOM 4005 C CA . GLN A 1 497 ? 31.908 -8.921 0.643 1.00 91.50 497 GLN A CA 1
ATOM 4006 C C . GLN A 1 497 ? 33.383 -8.740 1.005 1.00 91.50 497 GLN A C 1
ATOM 4008 O O . GLN A 1 497 ? 34.202 -9.573 0.552 1.00 91.50 497 GLN A O 1
#

Secondary structure (DSSP, 8-state):
--EEESSS--TTS-HHHHHHHHHHHHHS-TT-EEEES--BTTB--SEEEEETTTEEEEEEEE---TTTEEEE-SSEEEETT--EEE-HHHHHHHHHHHHHHHHTT-GGGB--SSTTTTSBSS-EEEEEEETT--HHHHHHHH-S-S-TTSEE-HHHHHHHHH-THHHHHHHHHT-SS----PPPPHHHHHHHHHHHHTTS---S--SS--------------------------------------S-SHHHHHHHHHHHHHHTTSS---------SSTTSS--------EEEEEEEEEEEEE-TTS-EEEEEE-SS-EEEEEE-GGG---GGG--TT-EEEEEEEEEEETTEEEEE--SGGGEEEEE--SEEEEEEEEE-SSSEEEEE-TT--EEEEEE-EEEPPPTT-TTSHHHHHHHHHHHHHTT-EEEEE--S--B-TTS-EEEEEESS--SS-SHHHHHHHBHHHHHHHTTS-EEE-BTTB-TTHHHHHHH-

InterPro domains:
  IPR002071 Thermonuclease active site [PS01123] (382-407)
  IPR011528 Nuclease-related domain, NERD [PF08378] (15-103)
  IPR016071 Staphylococcal nuclease (SNase-like), OB-fold [PF00565] (397-496)
  IPR016071 Staphylococcal nuclease (SNase-like), OB-fold [PS50830] (371-497)
  IPR016071 Staphylococcal nuclease (SNase-like), OB-fold [SM00318] (371-495)
  IPR035437 SNase-like, OB-fold superfamily [G3DSA:2.40.50.90] (366-497)
  IPR035437 SNase-like, OB-fold superfamily [SSF50199] (367-495)

Organism: NCBI:txid991789

Radius of gyration: 29.97 Å; chains: 1; bounding box: 79×66×93 Å

pLDDT: mean 79.26, std 24.71, range [21.8, 98.5]